Protein AF-A0A4Q1CB98-F1 (afdb_monomer)

Foldseek 3Di:
DDEAAFAADPPDDDDPPQFFKKKFFAKWKWWDLVVPDTWTFFADAAFWTWTQDPVGIDIDGPVSTDDMDIDIDTDIARWAKEKFDKDKDQAADCVLQLVNVLVVVVVLQVVLVVLVVVVVVVVVVVVVVVVPPPDDDDDPPPPPPVPVVVVVVVVVVVVVVVSCVVSVVCDPVVNVVSVVVSVVSVVLQQGQKMKIKMKIAIQAKDFRKKKKKWWWKAAPPGPDIDIDIDIHTPGIHHHDIDMDMDMDGRHGTPIGTDDMAMWMDHRSDTHHYPRTHPMDGDDPLVSLVVQLVVVLVVAVQDFFAKDFSDARNDRDHQPDDDPVQQFDKFKWKQALSQQIFGDPPDPGVSCVRVSRRTGINATDHGSGGHMDIDIYGRHYHHDDD

Organism: NCBI:txid2508720

Structure (mmCIF, N/CA/C/O backbone):
data_AF-A0A4Q1CB98-F1
#
_entry.id   AF-A0A4Q1CB98-F1
#
loop_
_atom_site.group_PDB
_atom_site.id
_atom_site.type_symbol
_atom_site.label_atom_id
_atom_site.label_alt_id
_atom_site.label_comp_id
_atom_site.label_asym_id
_atom_site.label_entity_id
_atom_site.label_seq_id
_atom_site.pdbx_PDB_ins_code
_atom_site.Cartn_x
_atom_site.Cartn_y
_atom_site.Cartn_z
_atom_site.occupancy
_atom_site.B_iso_or_equiv
_atom_site.auth_seq_id
_atom_site.auth_comp_id
_atom_site.auth_asym_id
_atom_site.auth_atom_id
_atom_site.pdbx_PDB_model_num
ATOM 1 N N . MET A 1 1 ? 7.121 -8.382 -31.029 1.00 37.66 1 MET A N 1
ATOM 2 C CA . MET A 1 1 ? 6.722 -7.186 -31.794 1.00 37.66 1 MET A CA 1
ATOM 3 C C . MET A 1 1 ? 6.484 -6.087 -30.774 1.00 37.66 1 MET A C 1
ATOM 5 O O . MET A 1 1 ? 5.614 -6.274 -29.934 1.00 37.66 1 MET A O 1
ATOM 9 N N . ALA A 1 2 ? 7.317 -5.045 -30.739 1.00 44.56 2 ALA A N 1
ATOM 10 C CA . ALA A 1 2 ? 7.124 -3.928 -29.811 1.00 44.56 2 ALA A CA 1
ATOM 11 C C . ALA A 1 2 ? 6.179 -2.911 -30.465 1.00 44.56 2 ALA A C 1
ATOM 13 O O . ALA A 1 2 ? 6.447 -2.441 -31.571 1.00 44.56 2 ALA A O 1
ATOM 14 N N . CYS A 1 3 ? 5.044 -2.643 -29.824 1.00 39.19 3 CYS A N 1
ATOM 15 C CA . CYS A 1 3 ? 4.028 -1.719 -30.309 1.00 39.19 3 CYS A CA 1
ATOM 16 C C . CYS A 1 3 ? 4.080 -0.459 -29.440 1.00 39.19 3 CYS A C 1
ATOM 18 O O . CYS A 1 3 ? 3.867 -0.549 -28.233 1.00 39.19 3 CYS A O 1
ATOM 20 N N . PHE A 1 4 ? 4.398 0.690 -30.038 1.00 46.22 4 PHE A N 1
ATOM 21 C CA . PHE A 1 4 ? 4.436 1.984 -29.348 1.00 46.22 4 PHE A CA 1
ATOM 22 C C . PHE A 1 4 ? 3.116 2.703 -29.550 1.00 46.22 4 PHE A C 1
ATOM 24 O O . PHE A 1 4 ? 2.532 2.576 -30.614 1.00 46.22 4 PHE A O 1
ATOM 31 N N . ALA A 1 5 ? 2.656 3.434 -28.547 1.00 45.03 5 ALA A N 1
ATOM 32 C CA . ALA A 1 5 ? 1.397 4.166 -28.543 1.00 45.03 5 ALA A CA 1
ATOM 33 C C . ALA A 1 5 ? 1.707 5.609 -28.145 1.00 45.03 5 ALA A C 1
ATOM 35 O O . ALA A 1 5 ? 2.388 5.751 -27.144 1.00 45.03 5 ALA A O 1
ATOM 36 N N . LEU A 1 6 ? 1.265 6.663 -28.836 1.00 47.78 6 LEU A N 1
ATOM 37 C CA . LEU A 1 6 ? 1.538 8.064 -28.444 1.00 47.78 6 LEU A CA 1
ATOM 38 C C . LEU A 1 6 ? 0.307 8.968 -28.459 1.00 47.78 6 LEU A C 1
ATOM 40 O O . LEU A 1 6 ? -0.395 8.987 -29.462 1.00 47.78 6 LEU A O 1
ATOM 44 N N . LEU A 1 7 ? 0.128 9.776 -27.408 1.00 44.91 7 LEU A N 1
ATOM 45 C CA . LEU A 1 7 ? -0.867 10.851 -27.356 1.00 44.91 7 LEU A CA 1
ATOM 46 C C . LEU A 1 7 ? -0.312 12.137 -27.993 1.00 44.91 7 LEU A C 1
ATOM 48 O O . LEU A 1 7 ? 0.767 12.593 -27.618 1.00 44.91 7 LEU A O 1
ATOM 52 N N . LEU A 1 8 ? -1.073 12.742 -28.913 1.00 41.75 8 LEU A N 1
ATOM 53 C CA . LEU A 1 8 ? -0.818 14.077 -29.471 1.00 41.75 8 LEU A CA 1
ATOM 54 C C . LEU A 1 8 ? -1.849 15.081 -28.939 1.00 41.75 8 LEU A C 1
ATOM 56 O O . LEU A 1 8 ? -3.040 14.785 -28.917 1.00 41.75 8 LEU A O 1
ATOM 60 N N . ALA A 1 9 ? -1.401 16.292 -28.602 1.00 41.91 9 ALA A N 1
ATOM 61 C CA . ALA A 1 9 ? -2.260 17.448 -28.346 1.00 41.91 9 ALA A CA 1
ATOM 62 C C . ALA A 1 9 ? -1.717 18.686 -29.086 1.00 41.91 9 ALA A C 1
ATOM 64 O O . ALA A 1 9 ? -0.507 18.829 -29.269 1.00 41.91 9 ALA A O 1
ATOM 65 N N . GLY A 1 10 ? -2.616 19.561 -29.553 1.00 42.50 10 GLY A N 1
ATOM 66 C CA . GLY A 1 10 ? -2.265 20.797 -30.263 1.00 42.50 10 GLY A CA 1
ATOM 67 C C . GLY A 1 10 ? -1.441 21.762 -29.403 1.00 42.50 10 GLY A C 1
ATOM 68 O O . GLY A 1 10 ? -1.508 21.688 -28.183 1.00 42.50 10 GLY A O 1
ATOM 69 N N . ARG A 1 11 ? -0.667 22.642 -30.067 1.00 41.31 11 ARG A N 1
ATOM 70 C CA . ARG A 1 11 ? 0.244 23.685 -29.532 1.00 41.31 11 ARG A CA 1
ATOM 71 C C . ARG A 1 11 ? 0.143 23.865 -28.005 1.00 41.31 11 ARG A C 1
ATOM 73 O O . ARG A 1 11 ? -0.615 24.703 -27.520 1.00 41.31 11 ARG A O 1
ATOM 80 N N . LEU A 1 12 ? 0.875 23.029 -27.267 1.00 45.94 12 LEU A N 1
ATOM 81 C CA . LEU A 1 12 ? 0.755 22.954 -25.813 1.00 45.94 12 LEU A CA 1
ATOM 82 C C . LEU A 1 12 ? 1.462 24.147 -25.146 1.00 45.94 12 LEU A C 1
ATOM 84 O O . LEU A 1 12 ? 2.469 24.632 -25.674 1.00 45.94 12 LEU A O 1
ATOM 88 N N . PRO A 1 13 ? 0.966 24.613 -23.985 1.00 56.56 13 PRO A N 1
ATOM 89 C CA . PRO A 1 13 ? 1.717 25.511 -23.110 1.00 56.56 13 PRO A CA 1
ATOM 90 C C . PRO A 1 13 ? 3.077 24.901 -22.734 1.00 56.56 13 PRO A C 1
ATOM 92 O O . PRO A 1 13 ? 3.288 23.697 -22.898 1.00 56.56 13 PRO A O 1
ATOM 95 N N . ALA A 1 14 ? 3.993 25.737 -22.228 1.00 62.34 14 ALA A N 1
ATOM 96 C CA . ALA A 1 14 ? 5.293 25.292 -21.726 1.00 62.34 14 ALA A CA 1
ATOM 97 C C . ALA A 1 14 ? 5.119 24.039 -20.854 1.00 62.34 14 ALA A C 1
ATOM 99 O O . ALA A 1 14 ? 4.330 24.041 -19.906 1.00 62.34 14 ALA A O 1
ATOM 100 N N . GLN A 1 15 ? 5.798 22.960 -21.242 1.00 55.53 15 GLN A N 1
ATOM 101 C CA . GLN A 1 15 ? 5.611 21.658 -20.621 1.00 55.53 15 GLN A CA 1
ATOM 102 C C . GLN A 1 15 ? 6.054 21.754 -19.152 1.00 55.53 15 GLN A C 1
ATOM 104 O O . GLN A 1 15 ? 7.131 22.301 -18.888 1.00 55.53 15 GLN A O 1
ATOM 109 N N . PRO A 1 16 ? 5.249 21.276 -18.186 1.00 65.81 16 PRO A N 1
ATOM 110 C CA . PRO A 1 16 ? 5.709 21.202 -16.809 1.00 65.81 16 PRO A CA 1
ATOM 111 C C . PRO A 1 16 ? 6.971 20.324 -16.744 1.00 65.81 16 PRO A C 1
ATOM 113 O O . PRO A 1 16 ? 7.114 19.404 -17.559 1.00 65.81 16 PRO A O 1
ATOM 116 N N . PRO A 1 17 ? 7.895 20.595 -15.805 1.00 70.25 17 PRO A N 1
ATOM 117 C CA . PRO A 1 17 ? 9.052 19.732 -15.606 1.00 70.25 17 PRO A CA 1
ATOM 118 C C . PRO A 1 17 ? 8.591 18.285 -15.358 1.00 70.25 17 PRO A C 1
ATOM 120 O O . PRO A 1 17 ? 7.514 18.084 -14.784 1.00 70.25 17 PRO A O 1
ATOM 123 N N . PRO A 1 18 ? 9.373 17.278 -15.793 1.00 71.81 18 PRO A N 1
ATOM 124 C CA . PRO A 1 18 ? 9.023 15.881 -15.570 1.00 71.81 18 PRO A CA 1
ATOM 125 C C . PRO A 1 18 ? 8.833 15.623 -14.069 1.00 71.81 18 PRO A C 1
ATOM 127 O O . PRO A 1 18 ? 9.535 16.241 -13.257 1.00 71.81 18 PRO A O 1
ATOM 130 N N . PRO A 1 19 ? 7.900 14.733 -13.684 1.00 76.44 19 PRO A N 1
ATOM 131 C CA . PRO A 1 19 ? 7.681 14.425 -12.281 1.00 76.44 19 PRO A CA 1
ATOM 132 C C . PRO A 1 19 ? 8.987 13.924 -11.643 1.00 76.44 19 PRO A C 1
ATOM 134 O O . PRO A 1 19 ? 9.773 13.225 -12.302 1.00 76.44 19 PRO A O 1
ATOM 137 N N . PRO A 1 20 ? 9.252 14.295 -10.379 1.00 83.81 20 PRO A N 1
ATOM 138 C CA . PRO A 1 20 ? 10.441 13.836 -9.685 1.00 83.81 20 PRO A CA 1
ATOM 139 C C . PRO A 1 20 ? 10.417 12.312 -9.581 1.00 83.81 20 PRO A C 1
ATOM 141 O O . PRO A 1 20 ? 9.385 11.699 -9.310 1.00 83.81 20 PRO A O 1
ATOM 144 N N . ARG A 1 21 ? 11.575 11.689 -9.794 1.00 90.44 21 ARG A N 1
ATOM 145 C CA . ARG A 1 21 ? 11.740 10.249 -9.605 1.00 90.44 21 ARG A CA 1
ATOM 146 C C . ARG A 1 21 ? 12.170 10.003 -8.173 1.00 90.44 21 ARG A C 1
ATOM 148 O O . ARG A 1 21 ? 13.056 10.691 -7.670 1.00 90.44 21 ARG A O 1
ATOM 155 N N . LEU A 1 22 ? 11.556 9.027 -7.523 1.00 94.50 22 LEU A N 1
ATOM 156 C CA . LEU A 1 22 ? 11.727 8.800 -6.098 1.00 94.50 22 LEU A CA 1
ATOM 157 C C . LEU A 1 22 ? 12.401 7.461 -5.842 1.00 94.50 22 LEU A C 1
ATOM 159 O O . LEU A 1 22 ? 11.954 6.419 -6.319 1.00 94.50 22 LEU A O 1
ATOM 163 N N . LEU A 1 23 ? 13.456 7.500 -5.033 1.00 96.06 23 LEU A N 1
ATOM 164 C CA . LEU A 1 23 ? 13.925 6.340 -4.289 1.00 96.06 23 LEU A CA 1
ATOM 165 C C . LEU A 1 23 ? 13.424 6.443 -2.859 1.00 96.06 23 LEU A C 1
ATOM 167 O O . LEU A 1 23 ? 13.506 7.502 -2.242 1.00 96.06 23 LEU A O 1
ATOM 171 N N . PHE A 1 24 ? 12.921 5.345 -2.319 1.00 96.75 24 PHE A N 1
ATOM 172 C CA . PHE A 1 24 ? 12.414 5.305 -0.953 1.00 96.75 24 PHE A CA 1
ATOM 173 C C . PHE A 1 24 ? 12.615 3.918 -0.353 1.00 96.75 24 PHE A C 1
ATOM 175 O O . 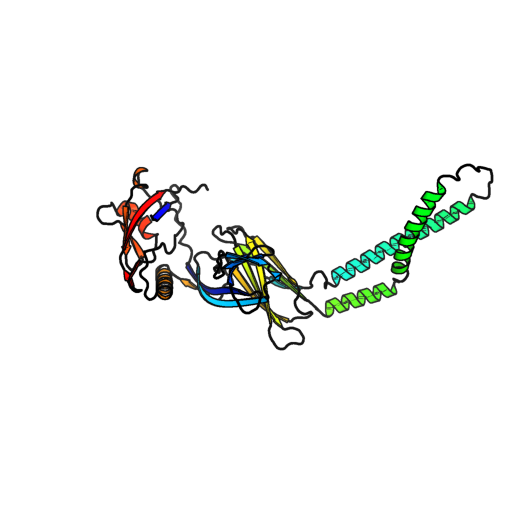PHE A 1 24 ? 12.753 2.925 -1.069 1.00 96.75 24 PHE A O 1
ATOM 182 N N . LEU A 1 25 ? 12.669 3.841 0.976 1.00 96.94 25 LEU A N 1
ATOM 183 C CA . LEU A 1 25 ? 12.778 2.567 1.677 1.00 96.94 25 LEU A CA 1
ATOM 184 C C . LEU A 1 25 ? 11.380 1.965 1.844 1.00 96.94 25 LEU A C 1
ATOM 186 O O . LEU A 1 25 ? 10.765 2.097 2.906 1.00 96.94 25 LEU A O 1
ATOM 190 N N . GLY A 1 26 ? 10.905 1.338 0.773 1.00 95.75 26 GLY A N 1
ATOM 191 C CA . GLY A 1 26 ? 9.641 0.621 0.726 1.00 95.75 26 GLY A CA 1
ATOM 192 C C . GLY A 1 26 ? 9.727 -0.764 1.358 1.00 95.75 26 GLY A C 1
ATOM 193 O O . GLY A 1 26 ? 10.692 -1.138 2.041 1.00 95.75 26 GLY A O 1
ATOM 194 N N . SER A 1 27 ? 8.673 -1.533 1.143 1.00 96.00 27 SER A N 1
ATOM 195 C CA . SER A 1 27 ? 8.527 -2.860 1.686 1.00 96.00 27 SER A CA 1
ATOM 196 C C . SER A 1 27 ? 7.662 -3.764 0.828 1.00 96.00 27 SER A C 1
ATOM 198 O O . SER A 1 27 ? 6.532 -3.432 0.485 1.00 96.00 27 SER A O 1
ATOM 200 N N . THR A 1 28 ? 8.177 -4.959 0.562 1.00 95.94 28 THR A N 1
ATOM 201 C CA . THR A 1 28 ? 7.416 -6.048 -0.041 1.00 95.94 28 THR A CA 1
ATOM 202 C C . THR A 1 28 ? 6.745 -6.863 1.058 1.00 95.94 28 THR A C 1
ATOM 204 O O . THR A 1 28 ? 7.339 -7.139 2.109 1.00 95.94 28 THR A O 1
ATOM 207 N N . LEU A 1 29 ? 5.478 -7.214 0.831 1.00 97.12 29 LEU A N 1
ATOM 208 C CA . LEU A 1 29 ? 4.648 -7.908 1.807 1.00 97.12 29 LEU A CA 1
ATOM 209 C C . LEU A 1 29 ? 4.342 -9.320 1.360 1.00 97.12 29 LEU A C 1
ATOM 211 O O . LEU A 1 29 ? 3.864 -9.557 0.250 1.00 97.12 29 LEU A O 1
ATOM 215 N N . GLU A 1 30 ? 4.529 -10.249 2.284 1.00 97.50 30 GLU A N 1
ATOM 216 C CA . GLU A 1 30 ? 4.128 -11.628 2.097 1.00 97.50 30 GLU A CA 1
AT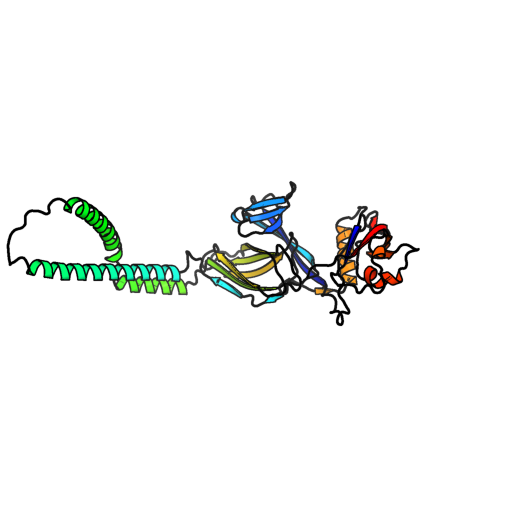OM 217 C C . GLU A 1 30 ? 3.240 -12.077 3.247 1.00 97.50 30 GLU A C 1
ATOM 219 O O . GLU A 1 30 ? 3.434 -11.719 4.410 1.00 97.50 30 GLU A O 1
ATOM 224 N N . LEU A 1 31 ? 2.242 -12.878 2.908 1.00 96.88 31 LEU A N 1
ATOM 225 C CA . LEU A 1 31 ? 1.184 -13.296 3.809 1.00 96.88 31 LEU A CA 1
ATOM 226 C C . LEU A 1 31 ? 1.243 -14.805 4.002 1.00 96.88 31 LEU A C 1
ATOM 228 O O . LEU A 1 31 ? 1.562 -15.543 3.070 1.00 96.88 31 LEU A O 1
ATOM 232 N N . SER A 1 32 ? 0.878 -15.267 5.194 1.00 96.94 32 SER A N 1
ATOM 233 C CA . SER A 1 32 ? 0.758 -16.689 5.505 1.00 96.94 32 SER A CA 1
ATOM 234 C C . SER A 1 32 ? -0.520 -16.995 6.284 1.00 96.94 32 SER A C 1
ATOM 236 O O . SER A 1 32 ? -0.909 -16.253 7.192 1.00 96.94 32 SER A O 1
ATOM 238 N N . ARG A 1 33 ? -1.169 -18.114 5.939 1.00 96.19 33 ARG A N 1
ATOM 239 C CA . ARG A 1 33 ? -2.347 -18.649 6.651 1.00 96.19 33 ARG A CA 1
ATOM 240 C C . ARG A 1 33 ? -1.978 -19.640 7.755 1.00 96.19 33 ARG A C 1
ATOM 242 O O . ARG A 1 33 ? -2.750 -19.819 8.691 1.00 96.19 33 ARG A O 1
ATOM 249 N N . ASP A 1 34 ? -0.825 -20.292 7.636 1.00 94.44 34 ASP A N 1
ATOM 250 C CA . ASP A 1 34 ? -0.364 -21.369 8.520 1.00 94.44 34 ASP A CA 1
ATOM 251 C C . ASP A 1 34 ? 0.955 -21.047 9.244 1.00 94.44 34 ASP A C 1
ATOM 253 O O . ASP A 1 34 ? 1.340 -21.782 10.148 1.00 94.44 34 ASP A O 1
ATOM 257 N N . GLY A 1 35 ? 1.622 -19.949 8.878 1.00 94.06 35 GLY A N 1
ATOM 258 C CA . GLY A 1 35 ? 2.930 -19.538 9.396 1.00 94.06 35 GLY A CA 1
ATOM 259 C C . GLY A 1 35 ? 4.121 -20.175 8.672 1.00 94.06 35 GLY A C 1
ATOM 260 O O . GLY A 1 35 ? 5.255 -19.775 8.918 1.00 94.06 35 GLY A O 1
ATOM 261 N N . ASN A 1 36 ? 3.884 -21.124 7.760 1.00 95.00 36 ASN A N 1
ATOM 262 C CA . ASN A 1 36 ? 4.935 -21.919 7.121 1.00 95.00 36 ASN A CA 1
ATOM 263 C C . ASN A 1 36 ? 5.146 -21.542 5.653 1.00 95.00 36 ASN A C 1
ATOM 265 O O . ASN A 1 36 ? 6.279 -21.543 5.175 1.00 95.00 36 ASN A O 1
ATOM 269 N N . ARG A 1 37 ? 4.067 -21.226 4.925 1.00 96.00 37 ARG A N 1
ATOM 270 C CA . ARG A 1 37 ? 4.142 -20.810 3.516 1.00 96.00 37 ARG A CA 1
ATOM 271 C C . ARG A 1 37 ? 3.762 -19.350 3.367 1.00 96.00 37 ARG A C 1
ATOM 273 O O . ARG A 1 37 ? 2.709 -18.933 3.849 1.00 96.00 37 ARG A O 1
ATOM 280 N N . PHE A 1 38 ? 4.610 -18.601 2.676 1.00 97.50 38 PHE A N 1
ATOM 281 C CA . PHE A 1 38 ? 4.430 -17.179 2.418 1.00 97.50 38 PHE A CA 1
ATOM 282 C C . PHE A 1 38 ? 4.092 -16.960 0.944 1.00 97.50 38 PHE A C 1
ATOM 284 O O . PHE A 1 38 ? 4.688 -17.587 0.073 1.00 97.50 38 PHE A O 1
ATOM 291 N N . ALA A 1 39 ? 3.122 -16.091 0.677 1.00 97.62 39 ALA A N 1
ATOM 292 C CA . ALA A 1 39 ? 2.732 -15.686 -0.668 1.00 97.62 39 ALA A CA 1
ATOM 293 C C . ALA A 1 39 ? 2.767 -14.162 -0.776 1.00 97.62 39 ALA A C 1
ATOM 295 O O . ALA A 1 39 ? 2.310 -13.473 0.139 1.00 97.62 39 ALA A O 1
ATOM 296 N N . ALA A 1 40 ? 3.285 -13.635 -1.885 1.00 97.38 40 ALA A N 1
ATOM 297 C CA . ALA A 1 40 ? 3.406 -12.193 -2.084 1.00 97.38 40 ALA A CA 1
ATOM 298 C C . ALA A 1 40 ? 2.022 -11.553 -2.242 1.00 97.38 40 ALA A C 1
ATOM 300 O O . ALA A 1 40 ? 1.205 -12.035 -3.027 1.00 97.38 40 ALA A O 1
ATOM 301 N N . LEU A 1 41 ? 1.749 -10.472 -1.515 1.00 97.06 41 LEU A N 1
ATOM 302 C CA . LEU A 1 41 ? 0.519 -9.696 -1.666 1.00 97.06 41 LEU A CA 1
ATOM 303 C C . LEU A 1 41 ? 0.556 -8.936 -2.998 1.00 97.06 41 LEU A C 1
ATOM 305 O O . LEU A 1 41 ? 1.506 -8.212 -3.257 1.00 97.06 41 LEU A O 1
ATOM 309 N N . VAL A 1 42 ? -0.471 -9.102 -3.835 1.00 96.62 42 VAL A N 1
ATOM 310 C CA . VAL A 1 42 ? -0.582 -8.459 -5.162 1.00 96.62 42 VAL A CA 1
ATOM 311 C C . VAL A 1 42 ? -1.757 -7.484 -5.233 1.00 96.62 42 VAL A C 1
ATOM 313 O O . VAL A 1 42 ? -1.755 -6.553 -6.031 1.00 96.62 42 VAL A O 1
ATOM 316 N N . GLY A 1 43 ? -2.780 -7.686 -4.409 1.00 95.38 43 GLY A N 1
ATOM 317 C CA . GLY A 1 43 ? -3.959 -6.832 -4.390 1.00 95.38 43 GLY A CA 1
ATOM 318 C C . GLY A 1 43 ? -4.804 -7.070 -3.152 1.00 95.38 43 GLY A C 1
ATOM 319 O O . GLY A 1 43 ? -4.685 -8.107 -2.496 1.00 95.38 43 GLY A O 1
ATOM 320 N N . ALA A 1 44 ? -5.693 -6.134 -2.850 1.00 96.06 44 ALA A N 1
ATOM 321 C CA . ALA A 1 44 ? -6.652 -6.285 -1.770 1.00 96.06 44 ALA A CA 1
ATOM 322 C C . ALA A 1 44 ? -8.012 -5.701 -2.142 1.00 96.06 44 ALA A C 1
ATOM 324 O O . ALA A 1 44 ? -8.096 -4.644 -2.765 1.00 96.06 44 ALA A O 1
ATOM 325 N N . ASP A 1 45 ? -9.049 -6.391 -1.685 1.00 93.88 45 ASP A N 1
ATOM 326 C CA . ASP A 1 45 ? -10.450 -5.984 -1.723 1.00 93.88 45 ASP A CA 1
ATOM 327 C C . ASP A 1 45 ? -10.957 -5.821 -0.278 1.00 93.88 45 ASP A C 1
ATOM 329 O O . ASP A 1 45 ? -10.181 -5.899 0.676 1.00 93.88 45 ASP A O 1
ATOM 333 N N . GLU A 1 46 ? -12.254 -5.578 -0.075 1.00 89.25 46 GLU A N 1
ATOM 334 C CA . GLU A 1 46 ? -12.793 -5.285 1.265 1.00 89.25 46 GLU A CA 1
ATOM 335 C C . GLU A 1 46 ? -12.555 -6.406 2.291 1.00 89.25 46 GLU A C 1
ATOM 337 O O . GLU A 1 46 ? -12.209 -6.127 3.436 1.00 89.25 46 GLU A O 1
ATOM 342 N N . ASN A 1 47 ? -12.711 -7.672 1.886 1.00 93.00 47 ASN A N 1
ATOM 343 C CA . ASN A 1 47 ? -12.636 -8.834 2.788 1.00 93.00 47 ASN A CA 1
ATOM 344 C C . ASN A 1 47 ? -11.649 -9.914 2.321 1.00 93.00 47 ASN A C 1
ATOM 346 O O . ASN A 1 47 ? -11.566 -10.995 2.914 1.00 93.00 47 ASN A O 1
ATOM 350 N N . GLN A 1 48 ? -10.933 -9.662 1.228 1.00 96.69 48 GLN A N 1
ATOM 351 C CA . GLN A 1 48 ? -10.077 -10.643 0.573 1.00 96.69 48 GLN A CA 1
ATOM 352 C C . GLN A 1 48 ? -8.782 -9.991 0.102 1.00 96.69 48 GLN A C 1
ATOM 354 O O . GLN A 1 48 ? -8.727 -8.795 -0.168 1.00 96.69 48 GLN A O 1
ATOM 359 N N . VAL A 1 49 ? -7.740 -10.801 -0.005 1.00 97.25 49 VAL A N 1
ATOM 360 C CA . VAL A 1 49 ? -6.457 -10.419 -0.587 1.00 97.25 49 VAL A CA 1
ATOM 361 C C . VAL A 1 49 ? -6.153 -11.322 -1.769 1.00 97.25 49 VAL A C 1
ATOM 363 O O . VAL A 1 49 ? -6.405 -12.528 -1.729 1.00 97.25 49 VAL A O 1
ATOM 366 N N . ARG A 1 50 ? -5.587 -10.735 -2.817 1.00 97.69 50 ARG A N 1
ATOM 367 C CA . ARG A 1 50 ? -5.027 -11.441 -3.965 1.00 97.69 50 ARG A CA 1
ATOM 368 C C . ARG A 1 50 ? -3.540 -11.631 -3.707 1.00 97.69 50 ARG A C 1
ATOM 370 O O . ARG A 1 50 ? -2.820 -10.659 -3.482 1.00 97.69 50 ARG A O 1
ATOM 377 N N . VAL A 1 51 ? -3.078 -12.873 -3.732 1.00 97.88 51 VAL A N 1
ATOM 378 C CA . VAL A 1 51 ? -1.681 -13.233 -3.478 1.00 97.88 51 VAL A CA 1
ATOM 379 C C . VAL A 1 51 ? -1.096 -14.026 -4.640 1.00 97.88 51 VAL A C 1
ATOM 381 O O . VAL A 1 51 ? -1.810 -14.739 -5.345 1.00 97.88 51 VAL A O 1
ATOM 384 N N . ARG A 1 52 ? 0.218 -13.921 -4.837 1.00 97.81 52 ARG A N 1
ATOM 385 C CA . ARG A 1 52 ? 0.984 -14.740 -5.777 1.00 97.81 52 ARG A CA 1
ATOM 386 C C . ARG A 1 52 ? 1.661 -15.871 -5.015 1.00 97.81 52 ARG A C 1
ATOM 388 O O . ARG A 1 52 ? 2.494 -15.629 -4.145 1.00 97.81 52 ARG A O 1
ATOM 395 N N . THR A 1 53 ? 1.269 -17.087 -5.357 1.00 96.69 53 THR A N 1
ATOM 396 C CA . THR A 1 53 ? 1.828 -18.352 -4.870 1.00 96.69 53 THR A CA 1
ATOM 397 C C . THR A 1 53 ? 2.665 -19.006 -5.969 1.00 96.69 53 THR A C 1
ATOM 399 O O . THR A 1 53 ? 2.614 -18.571 -7.123 1.00 96.69 53 THR A O 1
ATOM 402 N N . ASP A 1 54 ? 3.379 -20.078 -5.632 1.00 95.00 54 ASP A N 1
ATOM 403 C CA . ASP A 1 54 ? 4.103 -20.893 -6.617 1.00 95.00 54 ASP A CA 1
ATOM 404 C C . ASP A 1 54 ? 3.161 -21.496 -7.678 1.00 95.00 54 ASP A C 1
ATOM 406 O O . ASP A 1 54 ? 3.537 -21.625 -8.841 1.00 95.00 54 ASP A O 1
ATOM 410 N N . ASP A 1 55 ? 1.905 -21.772 -7.303 1.00 96.38 55 ASP A N 1
ATOM 411 C CA . ASP A 1 55 ? 0.857 -22.316 -8.179 1.00 96.38 55 ASP A CA 1
ATOM 412 C C . ASP A 1 55 ? 0.126 -21.230 -9.002 1.00 96.38 55 ASP A C 1
ATOM 414 O O . ASP A 1 55 ? -0.810 -21.522 -9.749 1.00 96.38 55 ASP A O 1
ATOM 418 N N . GLY A 1 56 ? 0.531 -19.960 -8.871 1.00 95.81 56 GLY A N 1
ATOM 419 C CA . GLY A 1 56 ? -0.078 -18.814 -9.547 1.00 95.81 56 GLY A CA 1
ATOM 420 C C . GLY A 1 56 ? -0.830 -17.868 -8.608 1.00 95.81 56 GLY A C 1
ATOM 421 O O . GLY A 1 56 ? -0.520 -17.750 -7.420 1.00 95.81 56 GLY A O 1
ATOM 422 N N . LEU A 1 57 ? -1.796 -17.123 -9.154 1.00 97.44 57 LEU A N 1
ATOM 423 C CA . LEU A 1 57 ? -2.595 -16.164 -8.385 1.00 97.44 57 LEU A CA 1
ATOM 424 C C . LEU A 1 57 ? -3.698 -16.882 -7.600 1.00 97.44 57 LEU A C 1
ATOM 426 O O . LEU A 1 57 ? -4.449 -17.676 -8.159 1.00 97.44 57 LEU A O 1
ATOM 430 N N . ALA A 1 58 ? -3.820 -16.556 -6.318 1.00 97.50 58 ALA A N 1
ATOM 431 C CA . ALA A 1 58 ? -4.851 -17.076 -5.432 1.00 97.50 58 ALA A CA 1
ATOM 432 C C . ALA A 1 58 ? -5.527 -15.939 -4.661 1.00 97.50 58 ALA A C 1
ATOM 434 O O . ALA A 1 58 ? -4.937 -14.881 -4.440 1.00 97.50 58 ALA A O 1
ATOM 435 N N . THR A 1 59 ? -6.751 -16.182 -4.200 1.00 97.81 59 THR A N 1
ATOM 436 C CA . THR A 1 59 ? -7.497 -15.238 -3.364 1.00 97.81 59 THR A CA 1
ATOM 437 C C . THR A 1 59 ? -7.719 -15.840 -1.987 1.00 97.81 59 THR A C 1
ATOM 439 O O . THR A 1 59 ? -8.246 -16.947 -1.863 1.00 97.81 59 THR A O 1
ATOM 442 N N . TRP A 1 60 ? -7.306 -15.130 -0.940 1.00 97.38 60 TRP A N 1
ATOM 443 C CA . TRP A 1 60 ? -7.468 -15.550 0.451 1.00 97.38 60 TRP A CA 1
ATOM 444 C C . TRP A 1 60 ? -8.383 -14.586 1.195 1.00 97.38 60 TRP A C 1
ATOM 446 O O . TRP A 1 60 ? -8.394 -13.389 0.921 1.00 97.38 60 TRP A O 1
ATOM 456 N N . LYS A 1 61 ? -9.136 -15.092 2.173 1.00 96.56 61 LYS A N 1
ATOM 457 C CA . LYS A 1 61 ? -9.904 -14.220 3.066 1.00 96.56 61 LYS A CA 1
ATOM 458 C C . LYS A 1 61 ? -8.963 -13.507 4.032 1.00 96.56 61 LYS A C 1
ATOM 460 O O . LYS A 1 61 ? -8.031 -14.130 4.546 1.00 96.56 61 LYS A O 1
ATOM 465 N N . LEU A 1 62 ? -9.219 -12.228 4.299 1.00 92.75 62 LEU A N 1
ATOM 466 C CA . LEU A 1 62 ? -8.360 -11.412 5.160 1.00 92.75 62 LEU A CA 1
ATOM 467 C C . LEU A 1 62 ? -8.288 -11.964 6.599 1.00 92.75 62 LEU A C 1
ATOM 469 O O . LEU A 1 62 ? -7.230 -11.935 7.217 1.00 92.75 62 LEU A O 1
ATOM 473 N N . ASP A 1 63 ? -9.387 -12.533 7.103 1.00 92.25 63 ASP A N 1
ATOM 474 C CA . ASP A 1 63 ? -9.482 -13.178 8.423 1.00 92.25 63 ASP A CA 1
ATOM 475 C C . ASP A 1 63 ? -8.688 -14.493 8.542 1.00 92.25 63 ASP A C 1
ATOM 477 O O . ASP A 1 63 ? -8.391 -14.941 9.648 1.00 92.25 63 ASP A O 1
ATOM 481 N N . SER A 1 64 ? -8.314 -15.102 7.413 1.00 94.56 64 SER A N 1
ATOM 482 C CA . SER A 1 64 ? -7.523 -16.335 7.375 1.00 94.56 64 SER A CA 1
ATOM 483 C C . SER A 1 64 ? -6.013 -16.098 7.461 1.00 94.56 64 SER A C 1
ATOM 485 O O . SER A 1 64 ? -5.256 -17.056 7.632 1.00 94.56 64 SER A O 1
ATOM 487 N N . ILE A 1 65 ? -5.560 -14.847 7.335 1.00 94.56 65 ILE A N 1
ATOM 488 C CA . ILE A 1 65 ? -4.143 -14.484 7.412 1.00 94.56 65 ILE A CA 1
ATOM 489 C C . ILE A 1 65 ? -3.722 -14.471 8.880 1.00 94.56 65 ILE A C 1
ATOM 491 O O . ILE A 1 65 ? -4.296 -13.751 9.694 1.00 94.56 65 ILE A O 1
ATOM 495 N N . ARG A 1 66 ? -2.689 -15.246 9.212 1.00 92.69 66 ARG A N 1
ATOM 496 C CA . ARG A 1 66 ? -2.142 -15.332 10.573 1.00 92.69 66 ARG A CA 1
ATOM 497 C C . ARG A 1 66 ? -0.851 -14.555 10.741 1.00 92.69 66 ARG A C 1
ATOM 499 O O . ARG A 1 66 ? -0.601 -14.007 11.809 1.00 92.69 66 ARG A O 1
ATOM 506 N N . THR A 1 67 ? -0.030 -14.519 9.697 1.00 93.75 67 THR A N 1
ATOM 507 C CA . THR A 1 67 ? 1.304 -13.922 9.755 1.00 93.75 67 THR A CA 1
ATOM 508 C C . THR A 1 67 ? 1.537 -13.062 8.526 1.00 93.75 67 THR A C 1
ATOM 510 O O . THR A 1 67 ? 1.180 -13.443 7.410 1.00 93.75 67 THR A O 1
ATOM 513 N N . VAL A 1 68 ? 2.158 -11.906 8.744 1.00 95.25 68 VAL A N 1
ATOM 514 C CA . VAL A 1 68 ? 2.606 -10.992 7.695 1.00 95.25 68 VAL A CA 1
ATOM 515 C C . VAL A 1 68 ? 4.110 -10.829 7.840 1.00 95.25 68 VAL A C 1
ATOM 517 O O . VAL A 1 68 ? 4.596 -10.510 8.923 1.00 95.25 68 VAL A O 1
ATOM 520 N N . ARG A 1 69 ? 4.845 -11.057 6.755 1.00 95.75 69 ARG A N 1
ATOM 521 C CA . ARG A 1 69 ? 6.279 -10.795 6.667 1.00 95.75 69 ARG A CA 1
ATOM 522 C C . ARG A 1 69 ? 6.485 -9.524 5.857 1.00 95.75 69 ARG A C 1
ATOM 524 O O . ARG A 1 69 ? 6.015 -9.425 4.727 1.00 95.75 69 ARG A O 1
ATOM 531 N N . GLN A 1 70 ? 7.181 -8.562 6.455 1.00 95.81 70 GLN A N 1
ATOM 532 C CA . GLN A 1 70 ? 7.589 -7.326 5.798 1.00 95.81 70 GLN A CA 1
ATOM 533 C C . GLN A 1 70 ? 9.076 -7.427 5.455 1.00 95.81 70 GLN A C 1
ATOM 535 O O . GLN A 1 70 ? 9.906 -7.595 6.348 1.00 95.81 70 GLN A O 1
ATOM 540 N N . GLN A 1 71 ? 9.417 -7.311 4.176 1.00 95.81 71 GLN A N 1
ATOM 541 C CA . GLN A 1 71 ? 10.802 -7.199 3.724 1.00 95.81 71 GLN A CA 1
ATOM 542 C C . GLN A 1 71 ? 11.048 -5.766 3.280 1.00 95.81 71 GLN A C 1
ATOM 544 O O . GLN A 1 71 ? 10.411 -5.297 2.344 1.00 95.81 71 GLN A O 1
ATOM 549 N N . ARG A 1 72 ? 11.934 -5.053 3.979 1.00 95.88 72 ARG A N 1
ATOM 550 C CA . ARG A 1 72 ? 12.281 -3.674 3.625 1.00 95.88 72 ARG A CA 1
ATOM 551 C C . ARG A 1 72 ? 13.344 -3.671 2.544 1.00 95.88 72 ARG A C 1
ATOM 553 O O . ARG A 1 72 ? 14.381 -4.311 2.703 1.00 95.88 72 ARG A O 1
ATOM 560 N N . GLU A 1 73 ? 13.121 -2.891 1.503 1.00 94.75 73 GLU A N 1
ATOM 561 C CA . GLU A 1 73 ? 14.066 -2.753 0.405 1.00 94.75 73 GLU A CA 1
ATOM 562 C C . GLU A 1 73 ? 13.996 -1.349 -0.190 1.00 94.75 73 GLU A C 1
ATOM 564 O O . GLU A 1 73 ? 13.000 -0.637 -0.060 1.00 94.75 73 GLU A O 1
ATOM 569 N N . LEU A 1 74 ? 15.091 -0.921 -0.809 1.00 95.44 74 LEU A N 1
ATOM 570 C CA . LEU A 1 74 ? 15.100 0.328 -1.553 1.00 95.44 74 LEU A CA 1
ATOM 571 C C . LEU A 1 74 ? 14.278 0.110 -2.822 1.00 95.44 74 LEU A C 1
ATOM 573 O O . LEU A 1 74 ? 14.653 -0.744 -3.622 1.00 95.44 74 LEU A O 1
ATOM 577 N N . GLN A 1 75 ? 13.210 0.878 -3.004 1.00 94.62 75 GLN A N 1
ATOM 578 C CA . GLN A 1 75 ? 12.314 0.804 -4.155 1.00 94.62 75 GLN A CA 1
ATOM 579 C C . GLN A 1 75 ? 12.356 2.106 -4.956 1.00 94.62 75 GLN A C 1
ATOM 581 O O . GLN A 1 75 ? 12.803 3.148 -4.469 1.00 94.62 75 GLN A O 1
ATOM 586 N N . PHE A 1 76 ? 11.909 2.017 -6.206 1.00 93.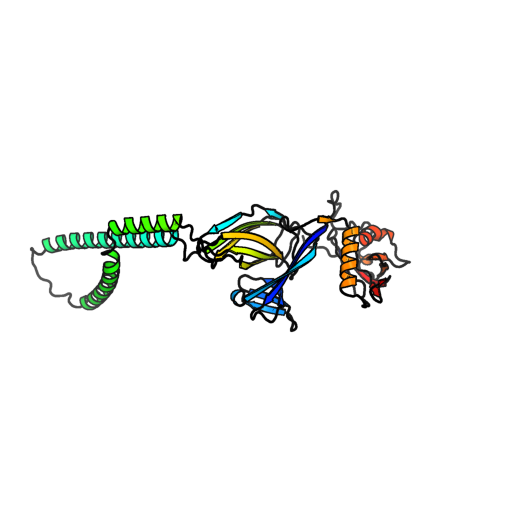38 76 PHE A N 1
ATOM 587 C CA . PHE A 1 76 ? 11.834 3.127 -7.145 1.00 93.38 76 PHE A CA 1
ATOM 588 C C . PHE A 1 76 ? 10.383 3.384 -7.530 1.00 93.38 76 PHE A C 1
ATOM 590 O O . PHE A 1 76 ? 9.665 2.448 -7.869 1.00 93.38 76 PHE A O 1
ATOM 597 N N . GLY A 1 77 ? 9.979 4.650 -7.538 1.00 91.12 77 GLY A N 1
ATOM 598 C CA . GLY A 1 77 ? 8.670 5.066 -8.023 1.00 91.12 77 GLY A CA 1
ATOM 599 C C . GLY A 1 77 ? 8.730 6.400 -8.759 1.00 91.12 77 GLY A C 1
ATOM 600 O O . GLY A 1 77 ? 9.654 7.192 -8.575 1.00 91.12 77 GLY A O 1
ATOM 601 N N . VAL A 1 78 ? 7.745 6.634 -9.624 1.00 86.38 78 VAL A N 1
ATOM 602 C CA . VAL A 1 78 ? 7.647 7.848 -10.461 1.00 86.38 78 VAL A CA 1
ATOM 603 C C . VAL A 1 78 ? 6.498 8.756 -10.008 1.00 86.38 78 VAL A C 1
ATOM 605 O O . VAL A 1 78 ? 6.500 9.949 -10.293 1.00 86.38 78 VAL A O 1
ATOM 608 N N . GLU A 1 79 ? 5.528 8.210 -9.273 1.00 85.31 79 GLU A N 1
ATOM 609 C CA . GLU A 1 79 ? 4.302 8.907 -8.891 1.00 85.31 79 GLU A CA 1
ATOM 610 C C . GLU A 1 79 ? 4.149 8.914 -7.375 1.00 85.31 79 GLU A C 1
ATOM 612 O O . GLU A 1 79 ? 3.865 7.886 -6.763 1.00 85.31 79 GLU A O 1
ATOM 617 N N . GLU A 1 80 ? 4.352 10.083 -6.769 1.00 94.19 80 GLU A N 1
ATOM 618 C CA . GLU A 1 80 ? 4.160 10.260 -5.334 1.00 94.19 80 GLU A 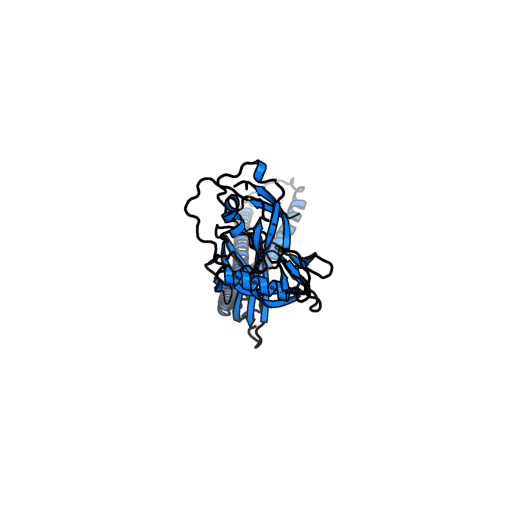CA 1
ATOM 619 C C . GLU A 1 80 ? 2.682 10.437 -4.987 1.00 94.19 80 GLU A C 1
ATOM 621 O O . GLU A 1 80 ? 2.023 11.371 -5.451 1.00 94.19 80 GLU A O 1
ATOM 626 N N . LEU A 1 81 ? 2.183 9.596 -4.085 1.00 96.75 81 LEU A N 1
ATOM 627 C CA . LEU A 1 81 ? 0.901 9.818 -3.436 1.00 96.75 81 LEU A CA 1
ATOM 628 C C . LEU A 1 81 ? 1.019 10.923 -2.386 1.00 96.75 81 LEU A C 1
ATOM 630 O O . LEU A 1 81 ? 1.823 10.853 -1.451 1.00 96.75 81 LEU A O 1
ATOM 634 N N . LYS A 1 82 ? 0.159 11.933 -2.492 1.00 97.56 82 LYS A N 1
ATOM 635 C CA . LYS A 1 82 ? 0.067 12.991 -1.485 1.00 97.56 82 LYS A CA 1
ATOM 636 C C . LYS A 1 82 ? -0.874 12.552 -0.383 1.00 97.56 82 LYS A C 1
ATOM 638 O O . LYS A 1 82 ? -2.065 12.360 -0.633 1.00 97.56 82 LYS A O 1
ATOM 643 N N . VAL A 1 83 ? -0.333 12.423 0.823 1.00 98.19 83 VAL A N 1
ATOM 644 C CA . VAL A 1 83 ? -1.083 12.092 2.032 1.00 98.19 83 VAL A CA 1
ATOM 645 C C . VAL A 1 83 ? -1.056 13.279 2.982 1.00 98.19 83 VAL A C 1
ATOM 647 O O . VAL A 1 83 ? 0.011 13.799 3.313 1.00 98.19 83 VAL A O 1
ATOM 650 N N . GLU A 1 84 ? -2.237 13.696 3.422 1.00 98.25 84 GLU A N 1
ATOM 651 C CA . GLU A 1 84 ? -2.444 14.873 4.261 1.00 98.25 84 GLU A CA 1
ATOM 652 C C . GLU A 1 84 ? -3.392 14.564 5.422 1.00 98.25 84 GLU A C 1
ATOM 654 O O . GLU A 1 84 ? -4.214 13.645 5.356 1.00 98.25 84 GLU A O 1
ATOM 659 N N . ASN A 1 85 ? -3.322 15.384 6.475 1.00 97.44 85 ASN A N 1
ATOM 660 C CA . ASN A 1 85 ? -4.229 15.332 7.627 1.00 97.44 85 ASN A CA 1
ATOM 661 C C . ASN A 1 85 ? -4.294 13.950 8.298 1.00 97.44 85 ASN A C 1
ATOM 663 O O . ASN A 1 85 ? -5.366 13.494 8.692 1.00 97.44 85 ASN A O 1
ATOM 667 N N . THR A 1 86 ? -3.146 13.279 8.403 1.00 97.94 86 THR A N 1
ATOM 668 C CA . THR A 1 86 ? -3.033 11.963 9.032 1.00 97.94 86 THR A CA 1
ATOM 669 C C . THR A 1 86 ? -3.199 12.075 10.543 1.00 97.94 86 THR A C 1
ATOM 671 O O . THR A 1 86 ? -2.373 12.679 11.224 1.00 97.94 86 THR A O 1
ATOM 674 N N . VAL A 1 87 ? -4.250 11.458 11.075 1.00 98.00 87 VAL A N 1
ATOM 675 C CA . VAL A 1 87 ? -4.566 11.436 12.503 1.00 98.00 87 VAL A CA 1
ATOM 676 C C . VAL A 1 87 ? -4.856 9.999 12.925 1.00 98.00 87 VAL A C 1
ATOM 678 O O . VAL A 1 87 ? -5.794 9.376 12.428 1.00 98.00 87 VAL A O 1
ATOM 681 N N . ALA A 1 88 ? -4.061 9.478 13.859 1.00 97.19 88 ALA A N 1
ATOM 682 C CA . ALA A 1 88 ? -4.253 8.167 14.471 1.00 97.19 88 ALA A CA 1
ATOM 683 C C . ALA A 1 88 ? -4.701 8.341 15.927 1.00 97.19 88 ALA A C 1
ATOM 685 O O . ALA A 1 88 ? -3.994 8.947 16.729 1.00 97.19 88 ALA A O 1
ATOM 686 N N . LEU A 1 89 ? -5.879 7.820 16.267 1.00 97.38 89 LEU A N 1
ATOM 687 C CA . LEU A 1 89 ? -6.475 7.925 17.598 1.00 97.38 89 LEU A CA 1
ATOM 688 C C . LEU A 1 89 ? -6.791 6.540 18.149 1.00 97.38 89 LEU A C 1
ATOM 690 O O . LEU A 1 89 ? -7.343 5.692 17.445 1.00 97.38 89 LEU A O 1
ATOM 694 N N . ARG A 1 90 ? -6.519 6.343 19.440 1.00 97.25 90 ARG A N 1
ATOM 695 C CA . ARG A 1 90 ? -7.100 5.233 20.201 1.00 97.25 90 ARG A CA 1
ATOM 696 C C . ARG A 1 90 ? -8.609 5.469 20.312 1.00 97.25 90 ARG A C 1
ATOM 698 O O . ARG A 1 90 ? -9.050 6.604 20.489 1.00 97.25 90 ARG A O 1
ATOM 705 N N . CYS A 1 91 ? -9.408 4.425 20.152 1.00 97.06 91 CYS A N 1
ATOM 706 C CA . CYS A 1 91 ? -10.859 4.501 20.276 1.00 97.06 91 CYS A CA 1
ATOM 707 C C . CYS A 1 91 ? -11.425 3.178 20.796 1.00 97.06 91 CYS A C 1
ATOM 709 O O . CYS A 1 91 ? -10.709 2.188 20.928 1.00 97.06 91 CYS A O 1
ATOM 711 N N . TYR A 1 92 ? -12.716 3.162 21.110 1.00 96.56 92 TYR A N 1
ATOM 712 C CA . TYR A 1 92 ? -13.415 1.927 21.448 1.00 96.56 92 TYR A CA 1
ATOM 713 C C . TYR A 1 92 ? -13.863 1.202 20.179 1.00 96.56 92 TYR A C 1
ATOM 715 O O . TYR A 1 92 ? -14.132 1.828 19.149 1.00 96.56 92 TYR A O 1
ATOM 723 N N . SER A 1 93 ? -13.978 -0.117 20.217 1.00 95.62 93 SER A N 1
ATOM 724 C CA . SER A 1 93 ? -14.742 -0.891 19.247 1.00 95.62 93 SER A CA 1
ATOM 725 C C . SER A 1 93 ? -16.242 -0.688 19.496 1.00 95.62 93 SER A C 1
ATOM 727 O O . SER A 1 93 ? -16.636 -0.367 20.617 1.00 95.62 93 SER A O 1
ATOM 729 N N . PRO A 1 94 ? -17.119 -0.888 18.493 1.00 91.62 94 PRO A N 1
ATOM 730 C CA . PRO A 1 94 ? -18.561 -0.712 18.690 1.00 91.62 94 PRO A CA 1
ATOM 731 C C . PRO A 1 94 ? -19.147 -1.523 19.860 1.00 91.62 94 PRO A C 1
ATOM 733 O O . PRO A 1 94 ? -20.091 -1.076 20.490 1.00 91.62 94 PRO A O 1
ATOM 736 N N . LYS A 1 95 ? -18.573 -2.693 20.183 1.00 91.00 95 LYS A N 1
ATOM 737 C CA . LYS A 1 95 ? -19.040 -3.559 21.285 1.00 91.00 95 LYS A CA 1
ATOM 738 C C . LYS A 1 95 ? -18.503 -3.153 22.665 1.00 91.00 95 LYS A C 1
ATOM 740 O O . LYS A 1 95 ? -19.067 -3.546 23.691 1.00 91.00 95 LYS A O 1
ATOM 745 N N . ALA A 1 96 ? -17.384 -2.435 22.694 1.00 91.69 96 ALA A N 1
ATOM 746 C CA . ALA A 1 96 ? -16.709 -2.014 23.918 1.00 91.69 96 ALA A CA 1
ATOM 747 C C . ALA A 1 96 ? -16.965 -0.542 24.268 1.00 91.69 96 ALA A C 1
ATOM 749 O O . ALA A 1 96 ? -16.582 -0.123 25.353 1.00 91.69 96 ALA A O 1
ATOM 750 N N . ASP A 1 97 ? -17.601 0.231 23.381 1.00 93.50 97 ASP A N 1
ATOM 751 C CA . ASP A 1 97 ? -17.840 1.662 23.568 1.00 93.50 97 ASP A CA 1
ATOM 752 C C . ASP A 1 97 ? -18.821 1.925 24.727 1.00 93.50 97 ASP A C 1
ATOM 754 O O . ASP A 1 97 ? -20.014 1.612 24.597 1.00 93.50 97 ASP A O 1
ATOM 758 N N . PRO A 1 98 ? -18.365 2.538 25.841 1.00 92.50 98 PRO A N 1
ATOM 759 C CA . PRO A 1 98 ? -19.228 2.852 26.978 1.00 92.50 98 PRO A CA 1
ATOM 760 C C . PRO A 1 98 ? -20.411 3.741 26.591 1.00 92.50 98 PRO A C 1
ATOM 762 O O . PRO A 1 98 ? -21.479 3.627 27.182 1.00 92.50 98 PRO A O 1
ATOM 765 N N . ARG A 1 99 ? -20.259 4.586 25.560 1.00 91.88 99 ARG A N 1
ATOM 766 C CA . ARG A 1 99 ? -21.325 5.484 25.086 1.00 91.88 99 ARG A CA 1
ATOM 767 C C . ARG A 1 99 ? -22.466 4.726 24.433 1.00 91.88 99 ARG A C 1
ATOM 769 O O . ARG A 1 99 ? -23.615 5.123 24.576 1.00 91.88 99 ARG A O 1
ATOM 776 N N . THR A 1 100 ? -22.150 3.642 23.725 1.00 89.25 100 THR A N 1
ATOM 777 C CA . THR A 1 100 ? -23.174 2.805 23.087 1.00 89.25 100 THR A CA 1
ATOM 778 C C . THR A 1 100 ? -23.974 2.072 24.158 1.00 89.25 100 THR A C 1
ATOM 780 O O . THR A 1 100 ? -25.197 2.126 24.140 1.00 89.25 100 THR A O 1
ATOM 783 N N . ARG A 1 101 ? -23.294 1.500 25.161 1.00 87.00 101 ARG A N 1
ATOM 784 C CA . ARG A 1 101 ? -23.962 0.861 26.307 1.00 87.00 101 ARG A CA 1
ATOM 785 C C . ARG A 1 101 ? -24.814 1.846 27.102 1.00 87.00 101 ARG A C 1
ATOM 787 O O . ARG A 1 101 ? -25.934 1.524 27.469 1.00 87.00 101 ARG A O 1
ATOM 794 N N . TRP A 1 102 ? -24.306 3.053 27.341 1.00 87.00 102 TRP A N 1
ATOM 795 C CA . TRP A 1 102 ? -25.062 4.094 28.031 1.00 87.00 102 TRP A CA 1
ATOM 796 C C . TRP A 1 102 ? -26.319 4.505 27.256 1.00 87.00 102 TRP A C 1
ATOM 798 O O . TRP A 1 102 ? -27.390 4.617 27.844 1.00 87.00 102 TRP A O 1
ATOM 808 N N . ALA A 1 103 ? -26.219 4.658 25.933 1.00 87.62 103 ALA A N 1
ATOM 809 C CA . ALA A 1 103 ? -27.377 4.939 25.088 1.00 87.62 103 ALA A CA 1
ATOM 810 C C . ALA A 1 103 ? -28.421 3.807 25.131 1.00 87.62 103 ALA A C 1
ATOM 812 O O . ALA A 1 103 ? -29.612 4.090 25.218 1.00 87.62 103 ALA A O 1
ATOM 813 N N . GLU A 1 104 ? -27.992 2.540 25.133 1.00 85.62 104 GLU A N 1
ATOM 814 C CA . GLU A 1 104 ? -28.887 1.381 25.290 1.00 85.62 104 GLU A CA 1
ATOM 815 C C . GLU A 1 104 ? -29.603 1.389 26.652 1.00 85.62 104 GLU A C 1
ATOM 817 O O . GLU A 1 104 ? -30.808 1.147 26.720 1.00 85.62 104 GLU A O 1
ATOM 822 N N . VAL A 1 105 ? -28.894 1.727 27.736 1.00 85.12 105 VAL A N 1
ATOM 823 C CA . VAL A 1 105 ? -29.490 1.871 29.077 1.00 85.12 105 VAL A CA 1
ATOM 824 C C . VAL A 1 105 ? -30.507 3.017 29.112 1.00 85.12 105 VAL A C 1
ATOM 826 O O . VAL A 1 105 ? -31.593 2.854 29.669 1.00 85.12 105 VAL A O 1
ATOM 829 N N . GLN A 1 106 ? -30.199 4.160 28.489 1.00 84.06 106 GLN A N 1
ATOM 830 C CA . GLN A 1 106 ? -31.129 5.290 28.396 1.00 84.06 106 GLN A CA 1
ATOM 831 C C . GLN A 1 106 ? -32.394 4.943 27.597 1.00 84.06 106 GLN A C 1
ATOM 833 O O . GLN A 1 106 ? -33.494 5.297 28.019 1.00 84.06 106 GLN A O 1
ATOM 838 N N . ASP A 1 107 ? -32.262 4.226 26.481 1.00 84.81 107 ASP A N 1
ATOM 839 C CA . ASP A 1 107 ? -33.402 3.797 25.659 1.00 84.81 107 ASP A CA 1
ATOM 840 C C . ASP A 1 107 ? -34.291 2.782 26.401 1.00 84.81 107 ASP A C 1
ATOM 842 O O . ASP A 1 107 ? -35.525 2.880 26.413 1.00 84.81 107 ASP A O 1
ATOM 846 N N . MET A 1 108 ? -33.671 1.852 27.134 1.00 82.12 108 MET A N 1
ATOM 847 C CA . MET A 1 108 ? -34.386 0.924 28.010 1.00 82.12 108 MET A CA 1
ATOM 848 C C . MET A 1 108 ? -35.163 1.660 29.115 1.00 82.12 108 MET A C 1
ATOM 850 O O . MET A 1 108 ? -36.291 1.286 29.438 1.00 82.12 108 MET A O 1
ATOM 854 N N . LEU A 1 109 ? -34.608 2.737 29.674 1.00 80.00 109 LEU A N 1
ATOM 855 C CA . LEU A 1 109 ? -35.302 3.540 30.681 1.00 80.00 109 LEU A CA 1
ATOM 856 C C . LEU A 1 109 ? -36.480 4.322 30.085 1.00 80.00 109 LEU A C 1
ATOM 858 O O . LEU A 1 109 ? -37.570 4.330 30.657 1.00 80.00 109 LEU A O 1
ATOM 862 N N . LEU A 1 110 ? -36.279 4.987 28.946 1.00 82.31 110 LEU A N 1
ATOM 863 C CA . LEU A 1 110 ? -37.338 5.761 28.293 1.00 82.31 110 LEU A CA 1
ATOM 864 C C . LEU A 1 110 ? -38.514 4.859 27.895 1.00 82.31 110 LEU A C 1
ATOM 866 O O . LEU A 1 110 ? -39.674 5.223 28.101 1.00 82.31 110 LEU A O 1
ATOM 870 N N . SER A 1 111 ? -38.226 3.653 27.401 1.00 81.12 111 SER A N 1
ATOM 871 C CA . SER A 1 111 ? -39.258 2.656 27.103 1.00 81.12 111 SER A CA 1
ATOM 872 C C . SER A 1 111 ? -39.962 2.135 28.364 1.00 81.12 111 SER A C 1
ATOM 874 O O . SER A 1 111 ? -41.189 2.015 28.364 1.00 81.12 111 SER A O 1
ATOM 876 N N . ALA A 1 112 ? -39.241 1.914 29.467 1.00 79.06 112 ALA A N 1
ATOM 877 C CA . ALA A 1 112 ? -39.834 1.566 30.761 1.00 79.06 112 ALA A CA 1
ATOM 878 C C . ALA A 1 112 ? -40.794 2.652 31.285 1.00 79.06 112 ALA A C 1
ATOM 880 O O . ALA A 1 112 ? -41.909 2.343 31.715 1.00 79.06 112 ALA A O 1
ATOM 881 N N . GLN A 1 113 ? -40.396 3.925 31.202 1.00 81.44 113 GLN A N 1
ATOM 882 C CA . GLN A 1 113 ? -41.229 5.058 31.615 1.00 81.44 113 GLN A CA 1
ATOM 883 C C . GLN A 1 113 ? -42.491 5.183 30.759 1.00 81.44 113 GLN A C 1
ATOM 885 O O . GLN A 1 113 ? -43.575 5.394 31.303 1.00 81.44 113 GLN A O 1
ATOM 890 N N . ALA A 1 114 ? -42.379 5.001 29.441 1.00 81.69 114 ALA A N 1
ATOM 891 C CA . ALA A 1 114 ? -43.532 5.019 28.544 1.00 81.69 114 ALA A CA 1
ATOM 892 C C . ALA A 1 114 ? -44.548 3.918 28.899 1.00 81.69 114 ALA A C 1
ATOM 894 O O . ALA A 1 114 ? -45.751 4.175 28.965 1.00 81.69 114 ALA A O 1
ATOM 895 N N . VAL A 1 115 ? -44.071 2.707 29.207 1.00 80.81 115 VAL A N 1
ATOM 896 C CA . VAL A 1 115 ? -44.922 1.589 29.645 1.00 80.81 115 VAL A CA 1
ATOM 897 C C . VAL A 1 115 ? -45.602 1.892 30.984 1.00 80.81 115 VAL A C 1
ATOM 899 O O . VAL A 1 115 ? -46.785 1.596 31.159 1.00 80.81 115 VAL A O 1
ATOM 902 N N . GLN A 1 116 ? -44.889 2.512 31.925 1.00 80.38 116 GLN A N 1
ATOM 903 C CA . GLN A 1 116 ? -45.457 2.893 33.217 1.00 80.38 116 GLN A CA 1
ATOM 904 C C . GLN A 1 116 ? -46.520 3.992 33.080 1.00 80.38 116 GLN A C 1
ATOM 906 O O . GLN A 1 116 ? -47.579 3.885 33.695 1.00 80.38 116 GLN A O 1
ATOM 911 N N . GLN A 1 117 ? -46.290 5.001 32.234 1.00 84.94 117 GLN A N 1
ATOM 912 C CA . GLN A 1 117 ? -47.285 6.036 31.934 1.00 84.94 117 GLN A CA 1
ATOM 913 C C . GLN A 1 117 ? -48.528 5.448 31.261 1.00 84.94 117 GLN A C 1
ATOM 915 O O . GLN A 1 117 ? -49.649 5.803 31.619 1.00 84.94 117 GLN A O 1
ATOM 920 N N . GLN A 1 118 ? -48.353 4.504 30.333 1.00 84.75 118 GLN A N 1
ATOM 921 C CA . GLN A 1 118 ? -49.480 3.821 29.703 1.00 84.75 118 GLN A CA 1
ATOM 922 C C . GLN A 1 118 ? -50.281 2.990 30.716 1.00 84.75 118 GLN A C 1
ATOM 924 O O . GLN A 1 118 ? -51.508 2.951 30.646 1.00 84.75 118 GLN A O 1
ATOM 929 N N . MET A 1 119 ? -49.612 2.348 31.680 1.00 77.38 119 MET A N 1
ATOM 930 C CA . MET A 1 119 ? -50.294 1.649 32.773 1.00 77.38 119 MET A CA 1
ATOM 931 C C . MET A 1 119 ? -51.065 2.606 33.680 1.00 77.38 119 MET A C 1
ATOM 933 O O . MET A 1 119 ? -52.219 2.321 33.977 1.00 77.38 119 MET A O 1
ATOM 937 N N . GLN A 1 120 ? -50.487 3.748 34.056 1.00 83.19 120 GLN A N 1
ATOM 938 C CA . GLN A 1 120 ? -51.194 4.762 34.848 1.00 83.19 120 GLN A CA 1
ATOM 939 C C . GLN A 1 120 ? -52.441 5.276 34.117 1.00 83.19 120 GLN A C 1
ATOM 941 O O . GLN A 1 120 ? -53.510 5.352 34.712 1.00 83.19 120 GLN A O 1
ATOM 946 N N . GLN A 1 121 ? -52.350 5.518 32.806 1.00 83.38 121 GLN A N 1
ATOM 947 C CA . GLN A 1 121 ? -53.515 5.884 31.994 1.00 83.38 121 GLN A CA 1
ATOM 948 C C . GLN A 1 121 ? -54.571 4.766 31.927 1.00 83.38 121 GLN A C 1
ATOM 950 O O . GLN A 1 121 ? -55.772 5.043 31.923 1.00 83.38 121 GLN A O 1
ATOM 955 N N . MET A 1 122 ? -54.159 3.493 31.881 1.00 76.81 122 MET A N 1
ATOM 956 C CA . MET A 1 122 ? -55.091 2.358 31.935 1.00 76.81 122 MET A CA 1
ATOM 957 C C . MET A 1 122 ? -55.741 2.191 33.314 1.00 76.81 122 MET A C 1
ATOM 959 O O . MET A 1 122 ? -56.923 1.869 33.384 1.00 76.81 122 MET A O 1
ATOM 963 N N . GLU A 1 123 ? -55.015 2.431 34.405 1.00 76.25 123 GLU A N 1
ATOM 964 C CA . GLU A 1 123 ? -55.574 2.407 35.761 1.00 76.25 123 GLU A CA 1
ATOM 965 C C . GLU A 1 123 ? -56.566 3.557 35.976 1.00 76.25 123 GLU A C 1
ATOM 967 O O . GLU A 1 123 ? -57.662 3.327 36.485 1.00 76.25 123 GLU A O 1
ATOM 972 N N . GLU A 1 124 ? -56.242 4.769 35.517 1.00 73.81 124 GLU A N 1
ATOM 973 C CA . GLU A 1 124 ? -57.148 5.922 35.584 1.00 73.81 124 GLU A CA 1
ATOM 974 C C . GLU A 1 124 ? -58.409 5.718 34.730 1.00 73.81 124 GLU A C 1
ATOM 976 O O . GLU A 1 124 ? -59.522 5.981 35.189 1.00 73.81 124 GLU A O 1
ATOM 981 N N . SER A 1 125 ? -58.272 5.191 33.508 1.00 73.94 125 SER A N 1
ATOM 982 C CA . SER A 1 125 ? -59.431 4.897 32.649 1.00 73.94 125 SER A CA 1
ATOM 983 C C . SER A 1 125 ? -60.264 3.710 33.150 1.00 73.94 125 SER A C 1
ATOM 985 O O . SER A 1 125 ? -61.491 3.749 33.065 1.00 73.94 125 SER A O 1
ATOM 987 N N . GLY A 1 126 ? -59.638 2.685 33.735 1.00 66.06 126 GLY A N 1
ATOM 988 C CA . GLY A 1 126 ? -60.334 1.572 34.384 1.00 66.06 126 GLY A CA 1
ATOM 989 C C . GLY A 1 126 ? -61.074 1.983 35.662 1.00 66.06 126 GLY A C 1
ATOM 990 O O . GLY A 1 126 ? -62.154 1.463 35.941 1.00 66.06 126 GLY A O 1
ATOM 991 N N . ALA A 1 127 ? -60.542 2.945 36.421 1.00 59.53 127 ALA A N 1
ATOM 992 C CA . ALA A 1 127 ? -61.219 3.516 37.584 1.00 59.53 127 ALA A CA 1
ATOM 993 C C . ALA A 1 127 ? -62.466 4.331 37.192 1.00 59.53 127 ALA A C 1
ATOM 995 O O . ALA A 1 127 ? -63.477 4.253 37.887 1.00 59.53 127 ALA A O 1
ATOM 996 N N . LEU A 1 128 ? -62.427 5.045 36.060 1.00 57.41 128 LEU A N 1
ATOM 997 C CA . LEU A 1 128 ? -63.590 5.757 35.515 1.00 57.41 128 LEU A CA 1
ATOM 998 C C . LEU A 1 128 ? -64.657 4.798 34.959 1.00 57.41 128 LEU A C 1
ATOM 1000 O O . LEU A 1 128 ? -65.844 5.027 35.166 1.00 57.41 128 LEU A O 1
ATOM 1004 N N . ALA A 1 129 ? -64.261 3.688 34.327 1.00 56.34 129 ALA A N 1
ATOM 1005 C CA . ALA A 1 129 ? -65.205 2.702 33.787 1.00 56.34 129 ALA A CA 1
ATOM 1006 C C . ALA A 1 129 ? -66.026 1.971 34.870 1.00 56.34 129 ALA A C 1
ATOM 1008 O O . ALA A 1 129 ? -67.165 1.593 34.621 1.00 56.34 129 ALA A O 1
ATOM 1009 N N . ASN A 1 130 ? -65.487 1.813 36.084 1.00 55.19 130 ASN A N 1
ATOM 1010 C CA . ASN A 1 130 ? -66.216 1.212 37.210 1.00 55.19 130 ASN A CA 1
ATOM 1011 C C . ASN A 1 130 ? -67.183 2.187 37.912 1.00 55.19 130 ASN A C 1
ATOM 1013 O O . ASN A 1 130 ? -67.905 1.767 38.815 1.00 55.19 130 ASN A O 1
ATOM 1017 N N . GLN A 1 131 ? -67.198 3.472 37.540 1.00 49.44 131 GLN A N 1
ATOM 1018 C CA . GLN A 1 131 ? -68.102 4.472 38.121 1.00 49.44 131 GLN A CA 1
ATOM 1019 C C . GLN A 1 131 ? -69.424 4.623 37.348 1.00 49.44 131 GLN A C 1
ATOM 1021 O O . GLN A 1 131 ? -70.391 5.123 37.916 1.00 49.44 131 GLN A O 1
ATOM 1026 N N . ASP A 1 132 ? -69.498 4.134 36.106 1.00 48.41 132 ASP A N 1
ATOM 1027 C CA . ASP A 1 132 ? -70.710 4.178 35.270 1.00 48.41 132 ASP A CA 1
ATOM 1028 C C . ASP A 1 132 ? -71.572 2.896 35.347 1.00 48.41 132 ASP A C 1
ATOM 1030 O O . ASP A 1 132 ? -72.657 2.841 34.768 1.00 48.41 132 ASP A O 1
ATOM 1034 N N . ASP A 1 133 ? -71.154 1.878 36.110 1.00 45.50 133 ASP A N 1
ATOM 1035 C CA . ASP A 1 133 ? -71.863 0.587 36.221 1.00 45.50 133 ASP A CA 1
ATOM 1036 C C . ASP A 1 133 ? -72.985 0.565 37.291 1.00 45.50 133 ASP A C 1
ATOM 1038 O O . ASP A 1 133 ? -73.556 -0.485 37.590 1.00 45.50 133 ASP A O 1
ATOM 1042 N N . GLU A 1 134 ? -73.364 1.725 37.848 1.00 44.31 134 GLU A N 1
ATOM 1043 C CA . GLU A 1 134 ? -74.507 1.851 38.775 1.00 44.31 134 GLU A CA 1
ATOM 1044 C C . GLU A 1 134 ? -75.835 2.252 38.092 1.00 44.31 134 GLU A C 1
ATOM 1046 O O . GLU A 1 134 ? -76.859 2.418 38.756 1.00 44.31 134 GLU A O 1
ATOM 1051 N N . ILE A 1 135 ? -75.882 2.330 36.755 1.00 46.47 135 ILE A N 1
ATOM 1052 C CA . ILE A 1 135 ? -77.140 2.466 36.000 1.00 46.47 135 ILE A CA 1
ATOM 1053 C C . ILE A 1 135 ? -77.312 1.240 35.104 1.00 46.47 135 ILE A C 1
ATOM 1055 O O . ILE A 1 135 ? -76.917 1.207 33.941 1.00 46.47 135 ILE A O 1
ATOM 1059 N N . GLY A 1 136 ? -77.913 0.197 35.676 1.00 46.69 136 GLY A N 1
ATOM 1060 C CA . GLY A 1 136 ? -78.217 -1.035 34.962 1.00 46.69 136 GLY A CA 1
ATOM 1061 C C . GLY A 1 136 ? -79.109 -0.819 33.737 1.00 46.69 136 GLY A C 1
ATOM 1062 O O . GLY A 1 136 ? -79.980 0.039 33.741 1.00 46.69 136 GLY A O 1
ATOM 1063 N N . PHE A 1 137 ? -78.918 -1.644 32.706 1.00 42.41 137 PHE A N 1
ATOM 1064 C CA . PHE A 1 137 ? -79.955 -2.496 32.108 1.00 42.41 137 PHE A CA 1
ATOM 1065 C C . PHE A 1 137 ? -79.364 -3.304 30.935 1.00 42.41 137 PHE A C 1
ATOM 1067 O O . PHE A 1 137 ? -78.882 -2.754 29.955 1.00 42.41 137 PHE A O 1
ATOM 1074 N N . ALA A 1 138 ? -79.458 -4.631 31.063 1.00 48.06 138 ALA A N 1
ATOM 1075 C CA . ALA A 1 138 ? -79.570 -5.650 30.013 1.00 48.06 138 ALA A CA 1
ATOM 1076 C C . ALA A 1 138 ? -78.786 -5.480 28.691 1.00 48.06 138 ALA A C 1
ATOM 1078 O O . ALA A 1 138 ? -79.202 -4.747 27.799 1.00 48.06 138 ALA A O 1
ATOM 1079 N N . SER A 1 139 ? -77.798 -6.351 28.448 1.00 41.75 139 SER A N 1
ATOM 1080 C CA . SER A 1 139 ? -77.610 -6.932 27.101 1.00 41.75 139 SER A CA 1
ATOM 1081 C C . SER A 1 139 ? -76.658 -8.141 27.091 1.00 41.75 139 SER A C 1
ATOM 1083 O O . SER A 1 139 ? -75.436 -8.050 27.133 1.00 41.75 139 SER A O 1
ATOM 1085 N N . SER A 1 140 ? -77.256 -9.327 27.004 1.00 44.56 140 SER A N 1
ATOM 1086 C CA . SER A 1 140 ? -76.649 -10.661 27.057 1.00 44.56 140 SER A CA 1
ATOM 1087 C C . SER A 1 140 ? -76.368 -11.255 25.663 1.00 44.56 140 SER A C 1
ATOM 1089 O O . SER A 1 140 ? -76.687 -12.416 25.410 1.00 44.56 140 SER A O 1
ATOM 1091 N N . ALA A 1 141 ? -75.760 -10.490 24.744 1.00 41.62 141 ALA A N 1
ATOM 1092 C CA . ALA A 1 141 ? -75.639 -10.902 23.332 1.00 41.62 141 ALA A CA 1
ATOM 1093 C C . ALA A 1 141 ? -74.250 -10.747 22.664 1.00 41.62 141 ALA A C 1
ATOM 1095 O O . ALA A 1 141 ? -74.173 -10.774 21.440 1.00 41.62 141 ALA A O 1
ATOM 1096 N N . LEU A 1 142 ? -73.141 -10.645 23.413 1.00 44.00 142 LEU A N 1
ATOM 1097 C CA . LEU A 1 142 ? -71.790 -10.483 22.825 1.00 44.00 142 LEU A CA 1
ATOM 1098 C C . LEU A 1 142 ? -70.730 -11.483 23.342 1.00 44.00 142 LEU A C 1
ATOM 1100 O O . LEU A 1 142 ? -69.573 -11.143 23.559 1.00 44.00 142 LEU A O 1
ATOM 1104 N N . ARG A 1 143 ? -71.100 -12.755 23.541 1.00 45.16 143 ARG A N 1
ATOM 1105 C CA . ARG A 1 143 ? -70.183 -13.801 24.060 1.00 45.16 143 ARG A CA 1
ATOM 1106 C C . ARG A 1 143 ? -69.271 -14.477 23.013 1.00 45.16 143 ARG A C 1
ATOM 1108 O O . ARG A 1 143 ? -68.516 -15.371 23.377 1.00 45.16 143 ARG A O 1
ATOM 1115 N N . GLY A 1 144 ? -69.305 -14.077 21.737 1.00 40.91 144 GLY A N 1
ATOM 1116 C CA . GLY A 1 144 ? -68.605 -14.784 20.644 1.00 40.91 144 GLY A CA 1
ATOM 1117 C C . GLY A 1 144 ? -67.195 -14.289 20.282 1.00 40.91 144 GLY A C 1
ATOM 1118 O O . GLY A 1 144 ? -66.407 -15.052 19.737 1.00 40.91 144 GLY A O 1
ATOM 1119 N N . THR A 1 145 ? -66.843 -13.040 20.590 1.00 43.59 145 THR A N 1
ATOM 1120 C CA . THR A 1 145 ? -65.573 -12.399 20.177 1.00 43.59 145 THR A CA 1
ATOM 1121 C C . THR A 1 145 ? -64.520 -12.310 21.291 1.00 43.59 145 THR A C 1
ATOM 1123 O O . THR A 1 145 ? -63.408 -11.841 21.060 1.00 43.59 145 THR A O 1
ATOM 1126 N N . GLY A 1 146 ? -64.831 -12.795 22.499 1.00 42.28 146 GLY A N 1
ATOM 1127 C CA . GLY A 1 146 ? -63.964 -12.665 23.678 1.00 42.28 146 GLY A CA 1
ATOM 1128 C C . GLY A 1 146 ? -62.777 -13.637 23.746 1.00 42.28 146 GLY A C 1
ATOM 1129 O O . GLY A 1 146 ? -61.780 -13.321 24.388 1.00 42.28 146 GLY A O 1
ATOM 1130 N N . GLN A 1 147 ? -62.830 -14.799 23.083 1.00 44.50 147 GLN A N 1
ATOM 1131 C CA . GLN A 1 147 ? -61.766 -15.813 23.207 1.00 44.50 147 GLN A CA 1
ATOM 1132 C C . GLN A 1 147 ? -60.491 -15.465 22.424 1.00 44.50 147 GLN A C 1
ATOM 1134 O O . GLN A 1 147 ? -59.389 -15.717 22.906 1.00 44.50 147 GLN A O 1
ATOM 1139 N N . SER A 1 148 ? -60.608 -14.827 21.259 1.00 43.72 148 SER A N 1
ATOM 1140 C CA . SER A 1 148 ? -59.457 -14.336 20.488 1.00 43.72 148 SER A CA 1
ATOM 1141 C C . SER A 1 148 ? -58.865 -13.049 21.080 1.00 43.72 148 SER A C 1
ATOM 1143 O O . SER A 1 148 ? -57.647 -12.874 21.056 1.00 43.72 148 SER A O 1
ATOM 1145 N N . ALA A 1 149 ? -59.690 -12.201 21.702 1.00 45.69 149 ALA A N 1
ATOM 1146 C CA . ALA A 1 149 ? -59.226 -11.041 22.464 1.00 45.69 149 ALA A CA 1
ATOM 1147 C C . ALA A 1 149 ? -58.495 -11.442 23.761 1.00 45.69 149 ALA A C 1
ATOM 1149 O O . ALA A 1 149 ? -57.482 -10.833 24.093 1.00 45.69 149 ALA A O 1
ATOM 1150 N N . MET A 1 150 ? -58.928 -12.505 24.456 1.00 46.59 150 MET A N 1
ATOM 1151 C CA . MET A 1 150 ? -58.222 -13.029 25.638 1.00 46.59 150 MET A CA 1
ATOM 1152 C C . MET A 1 150 ? -56.870 -13.671 25.300 1.00 46.59 150 MET A C 1
ATOM 1154 O O . MET A 1 150 ? -55.926 -13.526 26.069 1.00 46.59 150 MET A O 1
ATOM 1158 N N . ALA A 1 151 ? -56.734 -14.346 24.153 1.00 48.88 151 ALA A N 1
ATOM 1159 C CA . ALA A 1 151 ? -55.451 -14.917 23.729 1.00 48.88 151 ALA A CA 1
ATOM 1160 C C . ALA A 1 151 ? -54.441 -13.839 23.286 1.00 48.88 151 ALA A C 1
ATOM 1162 O O . ALA A 1 151 ? -53.251 -13.941 23.598 1.00 48.88 151 ALA A O 1
ATOM 1163 N N . ALA A 1 152 ? -54.913 -12.779 22.615 1.00 49.16 152 ALA A N 1
ATOM 1164 C CA . ALA A 1 152 ? -5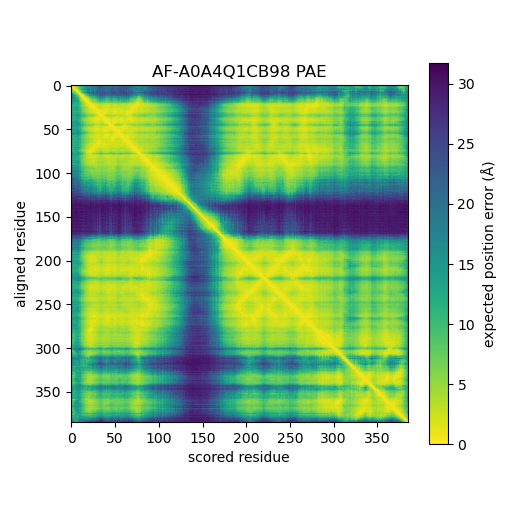4.111 -11.593 22.298 1.00 49.16 152 ALA A CA 1
ATOM 1165 C C . ALA A 1 152 ? -53.744 -10.785 23.559 1.00 49.16 152 ALA A C 1
ATOM 1167 O O . ALA A 1 152 ? -52.618 -10.313 23.688 1.00 49.16 152 ALA A O 1
ATOM 1168 N N . SER A 1 153 ? -54.660 -10.696 24.529 1.00 50.09 153 SER A N 1
ATOM 1169 C CA . SER A 1 153 ? -54.411 -10.127 25.858 1.00 50.09 153 SER A CA 1
ATOM 1170 C C . SER A 1 153 ? -53.369 -10.932 26.635 1.00 50.09 153 SER A C 1
ATOM 1172 O O . SER A 1 153 ? -52.433 -10.336 27.141 1.00 50.09 153 SER A O 1
ATOM 1174 N N . ALA A 1 154 ? -53.450 -12.264 26.680 1.00 52.66 154 ALA A N 1
ATOM 1175 C CA . ALA A 1 154 ? -52.505 -13.090 27.436 1.00 52.66 154 ALA A CA 1
ATOM 1176 C C . ALA A 1 154 ? -51.078 -13.044 26.860 1.00 52.66 154 ALA A C 1
ATOM 1178 O O . ALA A 1 154 ? -50.099 -13.005 27.607 1.00 52.66 154 ALA A O 1
ATOM 1179 N N . SER A 1 155 ? -50.947 -12.998 25.532 1.00 54.16 155 SER A N 1
ATOM 1180 C CA . SER A 1 155 ? -49.647 -12.857 24.866 1.00 54.16 155 SER A CA 1
ATOM 1181 C C . SER A 1 155 ? -49.072 -11.442 25.024 1.00 54.16 155 SER A C 1
ATOM 1183 O O . SER A 1 155 ? -47.895 -11.314 25.371 1.00 54.16 155 SER A O 1
ATOM 1185 N N . ALA A 1 156 ? -49.898 -10.393 24.926 1.00 50.12 156 ALA A N 1
ATOM 1186 C CA . ALA A 1 156 ? -49.505 -9.025 25.273 1.00 50.12 156 ALA A CA 1
ATOM 1187 C C . ALA A 1 156 ? -49.122 -8.889 26.758 1.00 50.12 156 ALA A C 1
ATOM 1189 O O . ALA A 1 156 ? -48.119 -8.256 27.069 1.00 50.12 156 ALA A O 1
ATOM 1190 N N . SER A 1 157 ? -49.846 -9.546 27.670 1.00 50.12 157 SER A N 1
ATOM 1191 C CA . SER A 1 157 ? -49.550 -9.578 29.106 1.00 50.12 157 SER A CA 1
ATOM 1192 C C . SER A 1 157 ? -48.246 -10.307 29.419 1.00 50.12 157 SER A C 1
ATOM 1194 O O . SER A 1 157 ? -47.557 -9.906 30.347 1.00 50.12 157 SER A O 1
ATOM 1196 N N . SER A 1 158 ? -47.867 -11.334 28.650 1.00 55.78 158 SER A N 1
ATOM 1197 C CA . SER A 1 158 ? -46.581 -12.027 28.829 1.00 55.78 158 SER A CA 1
ATOM 1198 C C . SER A 1 158 ? -45.380 -11.199 28.343 1.00 55.78 158 SER A C 1
ATOM 1200 O O . SER A 1 158 ? -44.348 -11.162 29.010 1.00 55.78 158 SER A O 1
ATOM 1202 N N . LEU A 1 159 ? -45.535 -10.459 27.238 1.00 52.50 159 LEU A N 1
ATOM 1203 C CA . LEU A 1 159 ? -44.556 -9.471 26.768 1.00 52.50 159 LEU A CA 1
ATOM 1204 C C . LEU A 1 159 ? -44.433 -8.303 27.754 1.00 52.50 159 LEU A C 1
ATOM 1206 O O . LEU A 1 159 ? -43.324 -7.947 28.142 1.00 52.50 159 LEU A O 1
ATOM 1210 N N . LEU A 1 160 ? -45.562 -7.777 28.236 1.00 51.84 160 LEU A N 1
ATOM 1211 C CA . LEU A 1 160 ? -45.600 -6.770 29.297 1.00 51.84 160 LEU A CA 1
ATOM 1212 C C . LEU A 1 160 ? -45.009 -7.289 30.606 1.00 51.84 160 LEU A C 1
ATOM 1214 O O . LEU A 1 160 ? -44.346 -6.520 31.280 1.00 51.84 160 LEU A O 1
ATOM 1218 N N . ALA A 1 161 ? -45.190 -8.560 30.970 1.00 53.53 161 ALA A N 1
ATOM 1219 C CA . ALA A 1 161 ? -44.603 -9.138 32.179 1.00 53.53 161 ALA A CA 1
ATOM 1220 C C . ALA A 1 161 ? -43.075 -9.262 32.081 1.00 53.53 161 ALA A C 1
ATOM 1222 O O . ALA A 1 161 ? -42.391 -8.922 33.041 1.00 53.53 161 ALA A O 1
ATOM 1223 N N . ASN A 1 162 ? -42.543 -9.665 30.922 1.00 54.19 162 ASN A N 1
ATOM 1224 C CA . ASN A 1 162 ? -41.098 -9.730 30.683 1.00 54.19 162 ASN A CA 1
ATOM 1225 C C . ASN A 1 162 ? -40.457 -8.331 30.635 1.00 54.19 162 ASN A C 1
ATOM 1227 O O . ASN A 1 162 ? -39.374 -8.129 31.186 1.00 54.19 162 ASN A O 1
ATOM 1231 N N . VAL A 1 163 ? -41.148 -7.346 30.048 1.00 51.50 163 VAL A N 1
ATOM 1232 C CA . VAL A 1 163 ? -40.740 -5.933 30.107 1.00 51.50 163 VAL A CA 1
ATOM 1233 C C . VAL A 1 163 ? -40.858 -5.400 31.539 1.00 51.50 163 VAL A C 1
ATOM 1235 O O . VAL A 1 163 ? -39.942 -4.746 32.015 1.00 51.50 163 VAL A O 1
ATOM 1238 N N . ARG A 1 164 ? -41.918 -5.744 32.282 1.00 48.72 164 ARG A N 1
ATOM 1239 C CA . ARG A 1 164 ? -42.144 -5.349 33.684 1.00 48.72 164 ARG A CA 1
ATOM 1240 C C . ARG A 1 164 ? -41.078 -5.909 34.622 1.00 48.72 164 ARG A C 1
ATOM 1242 O O . ARG A 1 164 ? -40.649 -5.185 35.508 1.00 48.72 164 ARG A O 1
ATOM 1249 N N . SER A 1 165 ? -40.612 -7.143 34.431 1.00 53.78 165 SER A N 1
ATOM 1250 C CA . SER A 1 165 ? -39.514 -7.702 35.232 1.00 53.78 165 SER A CA 1
ATOM 1251 C C . SER A 1 165 ? -38.159 -7.048 34.951 1.00 53.78 165 SER A C 1
ATOM 1253 O O . SER A 1 165 ? -37.327 -7.021 35.848 1.00 53.78 165 SER A O 1
ATOM 1255 N N . GLY A 1 166 ? -37.940 -6.513 33.743 1.00 52.56 166 GLY A N 1
ATOM 1256 C CA . GLY A 1 166 ? -36.724 -5.758 33.410 1.00 52.56 166 GLY A CA 1
ATOM 1257 C C . GLY A 1 166 ? -36.800 -4.268 33.772 1.00 52.56 166 GLY A C 1
ATOM 1258 O O . GLY A 1 166 ? -35.796 -3.671 34.142 1.00 52.56 166 GLY A O 1
ATOM 1259 N N . ALA A 1 167 ? -37.993 -3.674 33.699 1.00 47.12 167 ALA A N 1
ATOM 1260 C CA . ALA A 1 167 ? -38.245 -2.250 33.919 1.00 47.12 167 ALA A CA 1
ATOM 1261 C C . ALA A 1 167 ? -38.524 -1.890 35.388 1.00 47.12 167 ALA A C 1
ATOM 1263 O O . ALA A 1 167 ? -38.138 -0.816 35.835 1.00 47.12 167 ALA A O 1
ATOM 1264 N N . ALA A 1 168 ? -39.184 -2.764 36.159 1.00 48.66 168 ALA A N 1
ATOM 1265 C CA . ALA A 1 168 ? -39.563 -2.472 37.547 1.00 48.66 168 ALA A CA 1
ATOM 1266 C C . ALA A 1 168 ? -38.393 -2.559 38.543 1.00 48.66 168 ALA A C 1
ATOM 1268 O O . ALA A 1 168 ? -38.542 -2.130 39.686 1.00 48.66 168 ALA A O 1
ATOM 1269 N N . SER A 1 169 ? -37.244 -3.106 38.136 1.00 52.12 169 SER A N 1
ATOM 1270 C CA . SER A 1 169 ? -36.026 -3.112 38.951 1.00 52.12 169 SER A CA 1
ATOM 1271 C C . SER A 1 169 ? -35.170 -1.860 38.764 1.00 52.12 169 SER A C 1
ATOM 1273 O O . SER A 1 169 ? -34.487 -1.495 39.708 1.00 52.12 169 SER A O 1
ATOM 1275 N N . ALA A 1 170 ? -35.251 -1.180 37.612 1.00 52.78 170 ALA A N 1
ATOM 1276 C CA . ALA A 1 170 ? -34.423 -0.020 37.274 1.00 52.78 170 ALA A CA 1
ATOM 1277 C C . ALA A 1 170 ? -34.942 1.270 37.937 1.00 52.78 170 ALA A C 1
ATOM 1279 O O . ALA A 1 170 ? -35.569 2.123 37.306 1.00 52.78 170 ALA A O 1
ATOM 1280 N N . GLY A 1 171 ? -34.729 1.397 39.246 1.00 57.97 171 GLY A N 1
ATOM 1281 C CA . GLY A 1 171 ? -35.061 2.609 39.997 1.00 57.97 171 GLY A CA 1
ATOM 1282 C C . GLY A 1 171 ? -34.085 3.774 39.729 1.00 57.97 171 GLY A C 1
ATOM 1283 O O . GLY A 1 171 ? -33.039 3.588 39.112 1.00 57.97 171 GLY A O 1
ATOM 1284 N N . PRO A 1 172 ? -34.347 4.984 40.261 1.00 59.25 172 PRO A N 1
ATOM 1285 C CA . PRO A 1 172 ? -33.445 6.142 40.145 1.00 59.25 172 PRO A CA 1
ATOM 1286 C C . PRO A 1 172 ? -32.022 5.893 40.678 1.00 59.25 172 PRO A C 1
ATOM 1288 O O . PRO A 1 172 ? -31.076 6.540 40.240 1.00 59.25 172 PRO A O 1
ATOM 1291 N N . ALA A 1 173 ? -31.871 4.956 41.620 1.00 61.78 173 ALA A N 1
ATOM 1292 C CA . ALA A 1 173 ? -30.577 4.529 42.147 1.00 61.78 173 ALA A CA 1
ATOM 1293 C C . ALA A 1 173 ? -29.759 3.705 41.136 1.00 61.78 173 ALA A C 1
ATOM 1295 O O . ALA A 1 173 ? -28.536 3.767 41.157 1.00 61.78 173 ALA A O 1
ATOM 1296 N N . ASP A 1 174 ? -30.407 2.988 40.215 1.00 67.62 174 ASP A N 1
ATOM 1297 C CA . ASP A 1 174 ? -29.699 2.230 39.178 1.00 67.62 174 ASP A CA 1
ATOM 1298 C C . ASP A 1 174 ? -29.153 3.153 38.084 1.00 67.62 174 ASP A C 1
ATOM 1300 O O . ASP A 1 174 ? -28.118 2.860 37.490 1.00 67.62 174 ASP A O 1
ATOM 1304 N N . LEU A 1 175 ? -29.786 4.312 37.864 1.00 69.81 175 LEU A N 1
ATOM 1305 C CA . LEU A 1 175 ? -29.268 5.332 36.947 1.00 69.81 175 LEU A CA 1
ATOM 1306 C C . LEU A 1 175 ? -27.994 5.979 37.468 1.00 69.81 175 LEU A C 1
ATOM 1308 O O . LEU A 1 175 ? -27.059 6.163 36.696 1.00 69.81 175 LEU A O 1
ATOM 1312 N N . SER A 1 176 ? -27.935 6.293 38.763 1.00 76.94 176 SER A N 1
ATOM 1313 C CA . SER A 1 176 ? -26.724 6.873 39.343 1.00 76.94 176 SER A CA 1
ATOM 1314 C C . SER A 1 176 ? -25.569 5.870 39.369 1.00 76.94 176 SER A C 1
ATOM 1316 O O . SER A 1 176 ? -24.428 6.262 39.143 1.00 76.94 176 SER A O 1
ATOM 1318 N N . ILE A 1 177 ? -25.847 4.577 39.575 1.00 80.75 177 ILE A N 1
ATOM 1319 C CA . ILE A 1 177 ? -24.837 3.513 39.469 1.00 80.75 177 ILE A CA 1
ATOM 1320 C C . ILE A 1 177 ? -24.357 3.375 38.021 1.00 80.75 177 ILE A C 1
ATOM 1322 O O . ILE A 1 177 ? -23.153 3.387 37.778 1.00 80.75 177 ILE A O 1
ATOM 1326 N N . ALA A 1 178 ? -25.270 3.300 37.051 1.00 80.62 178 ALA A N 1
ATOM 1327 C CA . ALA A 1 178 ? -24.910 3.161 35.642 1.00 80.62 178 ALA A CA 1
ATOM 1328 C C . ALA A 1 178 ? -24.158 4.394 35.098 1.00 80.62 178 ALA A C 1
ATOM 1330 O O . ALA A 1 178 ? -23.234 4.246 34.297 1.00 80.62 178 ALA A O 1
ATOM 1331 N N . GLU A 1 179 ? -24.496 5.601 35.561 1.00 85.19 179 GLU A N 1
ATOM 1332 C CA . GLU A 1 179 ? -23.767 6.832 35.236 1.00 85.19 179 GLU A CA 1
ATOM 1333 C C . GLU A 1 179 ? -22.350 6.814 35.830 1.00 85.19 179 GLU A C 1
ATOM 1335 O O . GLU A 1 179 ? -21.383 7.073 35.115 1.00 85.19 179 GLU A O 1
ATOM 1340 N N . GLN A 1 180 ? -22.196 6.408 37.097 1.00 87.12 180 GLN A N 1
ATOM 1341 C CA . GLN A 1 180 ? -20.878 6.226 37.720 1.00 87.12 180 GLN A CA 1
ATOM 1342 C C . GLN A 1 180 ? -20.035 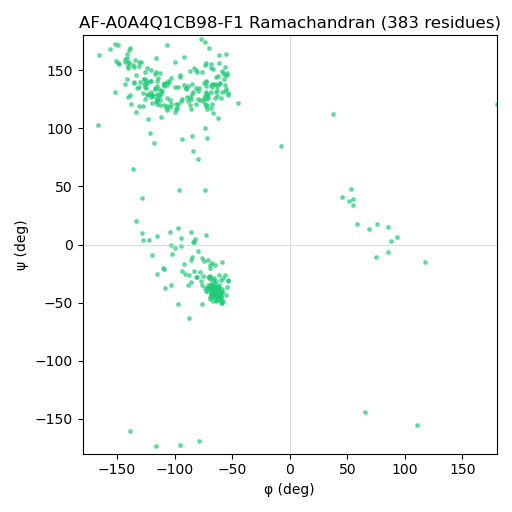5.165 37.003 1.00 87.12 180 GLN A C 1
ATOM 1344 O O . GLN A 1 180 ? -18.833 5.354 36.810 1.00 87.12 180 GLN A O 1
ATOM 1349 N N . GLU A 1 181 ? -20.639 4.050 36.589 1.00 85.19 181 GLU A N 1
ATOM 1350 C CA . GLU A 1 181 ? -19.960 3.015 35.806 1.00 85.19 181 GLU A CA 1
ATOM 1351 C C . GLU A 1 181 ? -19.540 3.526 34.425 1.00 85.19 181 GLU A C 1
ATOM 1353 O O . GLU A 1 181 ? -18.437 3.215 33.970 1.00 85.19 181 GLU A O 1
ATOM 1358 N N . TYR A 1 182 ? -20.372 4.343 33.776 1.00 86.31 182 TYR A N 1
ATOM 1359 C CA . TYR A 1 182 ? -20.051 4.991 32.508 1.00 86.31 182 TYR A CA 1
ATOM 1360 C C . TYR A 1 182 ? -18.884 5.977 32.645 1.00 86.31 182 TYR A C 1
ATOM 1362 O O . TYR A 1 182 ? -17.922 5.899 31.874 1.00 86.31 182 TYR A O 1
ATOM 1370 N N . GLU A 1 183 ? -18.920 6.864 33.642 1.00 90.81 183 GLU A N 1
ATOM 1371 C CA . GLU A 1 183 ? -17.834 7.812 33.913 1.00 90.81 183 GLU A CA 1
ATOM 1372 C C . GLU A 1 183 ? -16.531 7.085 34.245 1.00 90.81 183 GLU A C 1
ATOM 1374 O O . GLU A 1 183 ? -15.474 7.411 33.696 1.00 90.81 183 GLU A O 1
ATOM 1379 N N . LYS A 1 184 ? -16.607 6.041 35.077 1.00 91.31 184 LYS A N 1
ATOM 1380 C CA . LYS A 1 184 ? -15.464 5.185 35.398 1.00 91.31 184 LYS A CA 1
ATOM 1381 C C . LYS A 1 184 ? -14.913 4.496 34.150 1.00 91.31 184 LYS A C 1
ATOM 1383 O O . LYS A 1 184 ? -13.705 4.513 33.937 1.00 91.31 184 LYS A O 1
ATOM 1388 N N . ALA A 1 185 ? -15.770 3.928 33.303 1.00 87.38 185 ALA A N 1
ATOM 1389 C CA . ALA A 1 185 ? -15.346 3.259 32.075 1.00 87.38 185 ALA A CA 1
ATOM 1390 C C . ALA A 1 185 ? -14.664 4.222 31.090 1.00 87.38 185 ALA A C 1
ATOM 1392 O O . ALA A 1 185 ? -13.700 3.838 30.428 1.00 87.38 185 ALA A O 1
ATOM 1393 N N . LEU A 1 186 ? -15.125 5.476 31.010 1.00 89.75 186 LEU A N 1
ATOM 1394 C CA . LEU A 1 186 ? -14.456 6.512 30.225 1.00 89.75 186 LEU A CA 1
ATOM 1395 C C . LEU A 1 186 ? -13.106 6.914 30.826 1.00 89.75 186 LEU A C 1
ATOM 1397 O O . LEU A 1 186 ? -12.139 7.049 30.077 1.00 89.75 186 LEU A O 1
ATOM 1401 N N . ALA A 1 187 ? -13.036 7.078 32.149 1.00 91.62 187 ALA A N 1
ATOM 1402 C CA . ALA A 1 187 ? -11.816 7.456 32.858 1.00 91.62 187 ALA A CA 1
ATOM 1403 C C . ALA A 1 187 ? -10.726 6.372 32.796 1.00 91.62 187 ALA A C 1
ATOM 1405 O O . ALA A 1 187 ? -9.541 6.693 32.783 1.00 91.62 187 ALA A O 1
ATOM 1406 N N . GLU A 1 188 ? -11.110 5.095 32.726 1.00 92.00 188 GLU A N 1
ATOM 1407 C CA . GLU A 1 188 ? -10.175 3.973 32.592 1.00 92.00 188 GLU A CA 1
ATOM 1408 C C . GLU A 1 188 ? -9.500 3.898 31.207 1.00 92.00 188 GLU A C 1
ATOM 1410 O O . GLU A 1 188 ? -8.537 3.149 31.056 1.00 92.00 188 GLU A O 1
ATOM 1415 N N . GLU A 1 189 ? -9.988 4.638 30.199 1.00 92.25 189 GLU A N 1
ATOM 1416 C CA . GLU A 1 189 ? -9.441 4.670 28.832 1.00 92.25 189 GLU A CA 1
ATOM 1417 C C . GLU A 1 189 ? -9.127 3.277 28.251 1.00 92.25 189 GLU A C 1
ATOM 1419 O O . GLU A 1 189 ? -8.116 3.069 27.570 1.00 92.25 189 GLU A O 1
ATOM 1424 N N . LYS A 1 190 ? -10.010 2.299 28.494 1.00 94.81 190 LYS A N 1
ATOM 1425 C CA . LYS A 1 190 ? -9.877 0.909 28.019 1.00 94.81 190 LYS A CA 1
ATOM 1426 C C . LYS A 1 190 ? -10.152 0.770 26.518 1.00 94.81 190 LYS A C 1
ATOM 1428 O O . LYS A 1 190 ? -10.887 -0.112 26.081 1.00 94.81 190 LYS A O 1
ATOM 1433 N N . TYR A 1 191 ? -9.557 1.650 25.721 1.00 96.94 191 TYR A N 1
ATOM 1434 C CA . TYR A 1 191 ? -9.588 1.602 24.271 1.00 96.94 191 TYR A CA 1
ATOM 1435 C C . TYR A 1 191 ? -9.065 0.247 23.785 1.00 96.94 191 TYR A C 1
ATOM 1437 O O . TYR A 1 191 ? -8.030 -0.232 24.239 1.00 96.94 191 TYR A O 1
ATOM 1445 N N . ASP A 1 192 ? -9.785 -0.356 22.850 1.00 97.12 192 ASP A N 1
ATOM 1446 C CA . ASP A 1 192 ? -9.519 -1.673 22.253 1.00 97.12 192 ASP A CA 1
ATOM 1447 C C . ASP A 1 192 ? -9.503 -1.596 20.712 1.00 97.12 192 ASP A C 1
ATOM 1449 O O . ASP A 1 192 ? -9.507 -2.607 19.997 1.00 97.12 192 ASP A O 1
ATOM 1453 N N . ALA A 1 193 ? -9.514 -0.374 20.178 1.00 97.75 193 ALA A N 1
ATOM 1454 C CA . ALA A 1 193 ? -9.488 -0.088 18.760 1.00 97.75 193 ALA A CA 1
ATOM 1455 C C . ALA A 1 193 ? -8.612 1.126 18.433 1.00 97.75 193 ALA A C 1
ATOM 1457 O O . ALA A 1 193 ? -8.250 1.940 19.287 1.00 97.75 193 ALA A O 1
ATOM 1458 N N . ILE A 1 194 ? -8.272 1.243 17.156 1.00 97.75 194 ILE A N 1
ATOM 1459 C CA . ILE A 1 194 ? -7.622 2.403 16.557 1.00 97.75 194 ILE A CA 1
ATOM 1460 C C . ILE A 1 194 ? -8.508 2.950 15.440 1.00 97.75 194 ILE A C 1
ATOM 1462 O O . ILE A 1 194 ? -9.116 2.197 14.671 1.00 97.75 194 ILE A O 1
ATOM 1466 N N . LYS A 1 195 ? -8.576 4.276 15.345 1.00 97.94 195 LYS A N 1
ATOM 1467 C CA . LYS A 1 195 ? -9.137 4.999 14.210 1.00 97.94 195 LYS A CA 1
ATOM 1468 C C . LYS A 1 195 ? -8.027 5.800 13.549 1.00 97.94 195 LYS A C 1
ATOM 1470 O O . LYS A 1 195 ? -7.391 6.624 14.197 1.00 97.94 195 LYS A O 1
ATOM 1475 N N . LEU A 1 196 ? -7.833 5.571 12.262 1.00 98.06 196 LEU A N 1
ATOM 1476 C CA . LEU A 1 196 ? -6.940 6.336 11.417 1.00 98.06 196 LEU A CA 1
ATOM 1477 C C . LEU A 1 196 ? -7.771 7.115 10.398 1.00 98.06 196 LEU A C 1
ATOM 1479 O O . LEU A 1 196 ? -8.544 6.519 9.648 1.00 98.06 196 LEU A O 1
ATOM 1483 N N . ASP A 1 197 ? -7.590 8.428 10.367 1.00 98.38 197 ASP A N 1
ATOM 1484 C CA . ASP A 1 197 ? -8.166 9.331 9.375 1.00 98.38 197 ASP A CA 1
ATOM 1485 C C . ASP A 1 197 ? -7.031 9.987 8.578 1.00 98.38 197 ASP A C 1
ATOM 1487 O O . ASP A 1 197 ? -6.055 10.441 9.168 1.00 98.38 197 ASP A O 1
ATOM 1491 N N . PHE A 1 198 ? -7.142 10.040 7.252 1.00 98.62 198 PHE A N 1
ATOM 1492 C CA . PHE A 1 198 ? -6.226 10.791 6.384 1.00 98.62 198 PHE A CA 1
ATOM 1493 C C . PHE A 1 198 ? -6.908 11.155 5.061 1.00 98.62 198 PHE A C 1
ATOM 1495 O O . PHE A 1 198 ? -7.990 10.657 4.746 1.00 98.62 198 PHE A O 1
ATOM 1502 N N . SER A 1 199 ? -6.288 12.033 4.278 1.00 98.56 199 SER A N 1
ATOM 1503 C CA . SER A 1 199 ? -6.673 12.317 2.891 1.00 98.56 199 SER A CA 1
ATOM 1504 C C . SER A 1 199 ? -5.555 11.887 1.955 1.00 98.56 199 SER A C 1
ATOM 1506 O O . SER A 1 199 ? -4.392 12.137 2.253 1.00 98.56 199 SER A O 1
ATOM 1508 N N . VAL A 1 200 ? -5.896 11.233 0.846 1.00 98.50 200 VAL A N 1
ATOM 1509 C CA . VAL A 1 200 ? -4.921 10.761 -0.147 1.00 98.50 200 VAL A CA 1
ATOM 1510 C C . VAL A 1 200 ? -5.329 11.179 -1.557 1.00 98.50 200 VAL A C 1
ATOM 1512 O O . VAL A 1 200 ? -6.511 11.139 -1.900 1.00 98.50 200 VAL A O 1
ATOM 1515 N N . SER A 1 201 ? -4.355 11.579 -2.369 1.00 97.88 201 SER A N 1
ATOM 1516 C CA . SER A 1 201 ? -4.507 11.853 -3.804 1.00 97.88 201 SER A CA 1
ATOM 1517 C C . SER A 1 201 ? -3.290 11.359 -4.580 1.00 97.88 201 SER A C 1
ATOM 1519 O O . SER A 1 201 ? -2.214 11.175 -4.008 1.00 97.88 201 SER A O 1
ATOM 1521 N N . SER A 1 202 ? -3.468 11.176 -5.884 1.00 95.44 202 SER A N 1
ATOM 1522 C CA . SER A 1 202 ? -2.404 10.850 -6.828 1.00 95.44 202 SER A CA 1
ATOM 1523 C C . SER A 1 202 ? -2.384 11.880 -7.959 1.00 95.44 202 SER A C 1
ATOM 1525 O O . SER A 1 202 ? -3.446 12.201 -8.486 1.00 95.44 202 SER A O 1
ATOM 1527 N N . PRO A 1 203 ? -1.226 12.412 -8.382 1.00 91.25 203 PRO A N 1
ATOM 1528 C CA . PRO A 1 203 ? -1.170 13.335 -9.518 1.00 91.25 203 PRO A CA 1
ATOM 1529 C C . PRO A 1 203 ? -1.651 12.696 -10.832 1.00 91.25 203 PRO A C 1
ATOM 1531 O O . PRO A 1 203 ? -2.139 13.406 -11.709 1.00 91.25 203 PRO A O 1
ATOM 1534 N N . VAL A 1 204 ? -1.539 11.370 -10.949 1.00 89.25 204 VAL A N 1
ATOM 1535 C CA . VAL A 1 204 ? -1.964 10.562 -12.100 1.00 89.25 204 VAL A CA 1
ATOM 1536 C C . VAL A 1 204 ? -3.007 9.544 -11.641 1.00 89.25 204 VAL A C 1
ATOM 1538 O O . VAL A 1 204 ? -3.010 9.133 -10.482 1.00 89.25 204 VAL A O 1
ATOM 1541 N N . SER A 1 205 ? -3.926 9.156 -12.526 1.00 90.75 205 SER A N 1
ATOM 1542 C CA . SER A 1 205 ? -4.917 8.129 -12.201 1.00 90.75 205 SER A CA 1
ATOM 1543 C C . SER A 1 205 ? -4.242 6.768 -12.023 1.00 90.75 205 SER A C 1
ATOM 1545 O O . SER A 1 205 ? -3.636 6.260 -12.964 1.00 90.75 205 SER A O 1
ATOM 1547 N N . VAL A 1 206 ? -4.392 6.163 -10.846 1.00 92.44 206 VAL A N 1
ATOM 1548 C CA . VAL A 1 206 ? -3.850 4.838 -10.519 1.00 92.44 206 VAL A CA 1
ATOM 1549 C C . VAL A 1 206 ? -4.984 3.934 -10.066 1.00 92.44 206 VAL A C 1
ATOM 1551 O O . VAL A 1 206 ? -5.766 4.301 -9.190 1.00 92.44 206 VAL A O 1
ATOM 1554 N N . SER A 1 207 ? -5.073 2.756 -10.675 1.00 94.62 207 SER A N 1
ATOM 1555 C CA . SER A 1 207 ? -6.104 1.764 -10.382 1.00 94.62 207 SER A CA 1
ATOM 1556 C C . SER A 1 207 ?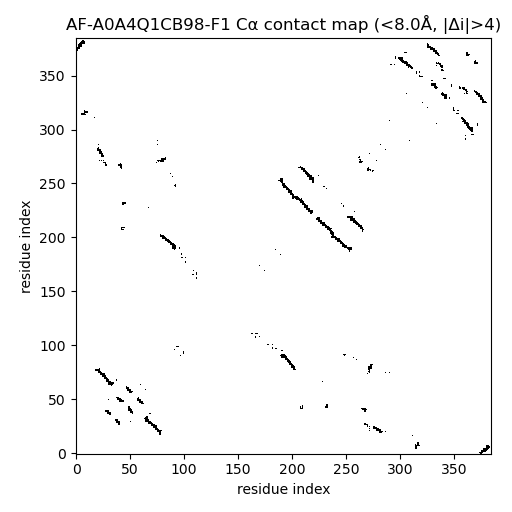 -5.676 0.769 -9.308 1.00 94.62 207 SER A C 1
ATOM 1558 O O . SER A 1 207 ? -4.480 0.569 -9.068 1.00 94.62 207 SER A O 1
ATOM 1560 N N . ASP A 1 208 ? -6.660 0.087 -8.717 1.00 95.19 208 ASP A N 1
ATOM 1561 C CA . ASP A 1 208 ? -6.444 -1.029 -7.782 1.00 95.19 208 ASP A CA 1
ATOM 1562 C C . ASP A 1 208 ? -5.539 -0.667 -6.585 1.00 95.19 208 ASP A C 1
ATOM 1564 O O . ASP A 1 208 ? -4.776 -1.499 -6.082 1.00 95.19 208 ASP A O 1
ATOM 1568 N N . VAL A 1 209 ? -5.614 0.579 -6.103 1.00 97.31 209 VAL A N 1
ATOM 1569 C CA . VAL A 1 209 ? -4.806 1.009 -4.960 1.00 97.31 209 VAL A CA 1
ATOM 1570 C C . VAL A 1 209 ? -5.375 0.418 -3.676 1.00 97.31 209 VAL A C 1
ATOM 1572 O O . VAL A 1 209 ? -6.585 0.410 -3.441 1.00 97.31 209 VAL A O 1
ATOM 1575 N N . TYR A 1 210 ? -4.497 -0.041 -2.795 1.00 97.94 210 TYR A N 1
ATOM 1576 C CA . TYR A 1 210 ? -4.848 -0.447 -1.441 1.00 97.94 210 TYR A CA 1
ATOM 1577 C C . TYR A 1 210 ? -3.834 0.088 -0.433 1.00 97.94 210 TYR A C 1
ATOM 1579 O O . TYR A 1 210 ? -2.684 0.376 -0.757 1.00 97.94 210 TYR A O 1
ATOM 1587 N N . VAL A 1 211 ? -4.281 0.253 0.809 1.00 97.94 211 VAL A N 1
ATOM 1588 C CA . VAL A 1 211 ? -3.461 0.730 1.922 1.00 97.94 211 VAL A CA 1
ATOM 1589 C C . VAL A 1 211 ? -3.206 -0.402 2.903 1.00 97.94 211 VAL A C 1
ATOM 1591 O O . VAL A 1 211 ? -4.108 -1.178 3.233 1.00 97.94 211 VAL A O 1
ATOM 1594 N N . VAL A 1 212 ? -1.970 -0.477 3.385 1.00 97.38 212 VAL A N 1
ATOM 1595 C CA . VAL A 1 212 ? -1.546 -1.361 4.464 1.00 97.38 212 VAL A CA 1
ATOM 1596 C C . VAL A 1 212 ? -1.107 -0.505 5.640 1.00 97.38 212 VAL A C 1
ATOM 1598 O O . VAL A 1 212 ? -0.212 0.332 5.543 1.00 97.38 212 VAL A O 1
ATOM 1601 N N . LEU A 1 213 ? -1.774 -0.720 6.763 1.00 97.12 213 LEU A N 1
ATOM 1602 C CA . LEU A 1 213 ? -1.540 -0.048 8.023 1.00 97.12 213 LEU A CA 1
ATOM 1603 C C . LEU A 1 213 ? -0.848 -1.017 8.978 1.00 97.12 213 LEU A C 1
ATOM 1605 O O . LEU A 1 213 ? -1.418 -2.048 9.341 1.00 97.12 213 LEU A O 1
ATOM 1609 N N . PHE A 1 214 ? 0.352 -0.658 9.420 1.00 96.19 214 PHE A N 1
ATOM 1610 C CA . PHE A 1 214 ? 1.036 -1.327 10.518 1.00 96.19 214 PHE A CA 1
ATOM 1611 C C . PHE A 1 214 ? 0.794 -0.555 11.806 1.00 96.19 214 PHE A C 1
ATOM 1613 O O . PHE A 1 214 ? 1.132 0.625 11.905 1.00 96.19 214 PHE A O 1
ATOM 1620 N N . VAL A 1 215 ? 0.212 -1.233 12.786 1.00 97.31 215 VAL A N 1
ATOM 1621 C CA . VAL A 1 215 ? -0.064 -0.698 14.117 1.00 97.31 215 VAL A CA 1
ATOM 1622 C C . VAL A 1 215 ? 0.843 -1.420 15.093 1.00 97.31 215 VAL A C 1
ATOM 1624 O O . VAL A 1 215 ? 0.656 -2.606 15.348 1.00 97.31 215 VAL A O 1
ATOM 1627 N N . GLU A 1 216 ? 1.830 -0.713 15.625 1.00 96.94 216 GLU A N 1
ATOM 1628 C CA . GLU A 1 216 ? 2.685 -1.224 16.690 1.00 96.94 216 GLU A CA 1
ATOM 1629 C C . GLU A 1 216 ? 2.109 -0.788 18.031 1.00 96.94 216 GLU A C 1
ATOM 1631 O O . GLU A 1 216 ? 1.872 0.401 18.266 1.00 96.94 216 GLU A O 1
ATOM 1636 N N . TYR A 1 217 ? 1.869 -1.750 18.911 1.00 97.38 217 TYR A N 1
ATOM 1637 C CA . TYR A 1 217 ? 1.238 -1.520 20.198 1.00 97.38 217 TYR A CA 1
ATOM 1638 C C . TYR A 1 217 ? 1.851 -2.403 21.278 1.00 97.38 217 TYR A C 1
ATOM 1640 O O . TYR A 1 217 ? 2.459 -3.429 21.001 1.00 97.38 217 TYR A O 1
ATOM 1648 N N . GLN A 1 218 ? 1.665 -2.007 22.526 1.00 97.81 218 GLN A N 1
ATOM 1649 C CA . GLN A 1 218 ? 2.038 -2.789 23.697 1.00 97.81 218 GLN A CA 1
ATOM 1650 C C . GLN A 1 218 ? 0.767 -3.038 24.512 1.00 97.81 218 GLN A C 1
ATOM 1652 O O . GLN A 1 218 ? 0.010 -2.098 24.769 1.00 97.81 218 GLN A O 1
ATOM 1657 N N . ALA A 1 219 ? 0.490 -4.293 24.872 1.00 96.19 219 ALA A N 1
ATOM 1658 C CA . ALA A 1 219 ? -0.613 -4.593 25.785 1.00 96.19 219 ALA A CA 1
ATOM 1659 C C . ALA A 1 219 ? -0.295 -4.034 27.183 1.00 96.19 219 ALA A C 1
ATOM 1661 O O . ALA A 1 219 ? 0.876 -3.947 27.542 1.00 96.19 219 ALA A O 1
ATOM 1662 N N . ALA A 1 220 ? -1.315 -3.667 27.965 1.00 91.56 220 ALA A N 1
ATOM 1663 C CA . ALA A 1 220 ? -1.121 -3.021 29.269 1.00 91.56 220 ALA A CA 1
ATOM 1664 C C . ALA A 1 220 ? -0.205 -3.825 30.217 1.00 91.56 220 ALA A C 1
ATOM 1666 O O . ALA A 1 220 ? 0.630 -3.237 30.900 1.00 91.56 220 ALA A O 1
ATOM 1667 N N . ASP A 1 221 ? -0.307 -5.157 30.174 1.00 92.31 221 ASP A N 1
ATOM 1668 C CA . ASP A 1 221 ? 0.427 -6.078 31.051 1.00 92.31 221 ASP A CA 1
ATOM 1669 C C . ASP A 1 221 ? 1.605 -6.789 30.352 1.00 92.31 221 ASP A C 1
ATOM 1671 O O . ASP A 1 221 ? 2.151 -7.755 30.884 1.00 92.31 221 ASP A O 1
ATOM 1675 N N . ALA A 1 222 ? 1.982 -6.368 29.139 1.00 94.38 222 ALA A N 1
ATOM 1676 C CA . ALA A 1 222 ? 3.061 -6.994 28.371 1.00 94.38 222 ALA A CA 1
ATOM 1677 C C . ALA A 1 222 ? 4.229 -6.029 28.169 1.00 94.38 222 ALA A C 1
ATOM 1679 O O . ALA A 1 222 ? 4.021 -4.856 27.881 1.00 94.38 222 ALA A O 1
ATOM 1680 N N . GLU A 1 223 ? 5.465 -6.521 28.247 1.00 94.12 223 GLU A N 1
ATOM 1681 C CA . GLU A 1 223 ? 6.658 -5.726 27.912 1.00 94.12 223 GLU A CA 1
ATOM 1682 C C . GLU A 1 223 ? 6.930 -5.680 26.402 1.00 94.12 223 GLU A C 1
ATOM 1684 O O . GLU A 1 223 ? 7.495 -4.714 25.891 1.00 94.12 223 GLU A O 1
ATOM 1689 N N . GLU A 1 224 ? 6.504 -6.712 25.675 1.00 96.38 224 GLU A N 1
ATOM 1690 C CA . GLU A 1 224 ? 6.780 -6.853 24.249 1.00 96.38 224 GLU A CA 1
ATOM 1691 C C . GLU A 1 224 ? 5.857 -5.980 23.388 1.00 96.38 224 GLU A C 1
ATOM 1693 O O . GLU A 1 224 ? 4.633 -5.956 23.553 1.00 96.38 224 GLU A O 1
ATOM 1698 N N . THR A 1 225 ? 6.454 -5.297 22.409 1.00 96.62 225 THR A N 1
ATOM 1699 C CA . THR A 1 225 ? 5.709 -4.612 21.350 1.00 96.62 225 THR A CA 1
ATOM 1700 C C . THR A 1 225 ? 5.184 -5.640 20.354 1.00 96.62 225 THR A C 1
ATOM 1702 O O . THR A 1 225 ? 5.942 -6.394 19.748 1.00 96.62 225 THR A O 1
ATOM 1705 N N . GLN A 1 226 ? 3.874 -5.630 20.150 1.00 94.94 226 GLN A N 1
ATOM 1706 C CA . GLN A 1 226 ? 3.167 -6.412 19.149 1.00 94.94 226 GLN A CA 1
ATOM 1707 C C . GLN A 1 226 ? 2.853 -5.548 17.924 1.00 94.94 226 GLN A C 1
ATOM 1709 O O . GLN A 1 226 ? 2.775 -4.321 18.002 1.00 94.94 226 GLN A O 1
ATOM 1714 N N . GLN A 1 227 ? 2.646 -6.194 16.778 1.00 94.00 227 GLN A N 1
ATOM 1715 C CA . GLN A 1 227 ? 2.307 -5.526 15.526 1.00 94.00 227 GLN A CA 1
ATOM 1716 C C . GLN A 1 227 ? 1.030 -6.130 14.944 1.00 94.00 227 GLN A C 1
ATOM 1718 O O . GLN A 1 227 ? 0.950 -7.335 14.712 1.00 94.00 227 GLN A O 1
ATOM 1723 N N . GLN A 1 228 ? 0.039 -5.287 14.671 1.00 93.56 228 GLN A N 1
ATOM 1724 C CA . GLN A 1 228 ? -1.151 -5.648 13.907 1.00 93.56 228 GLN A CA 1
ATOM 1725 C C . GLN A 1 228 ? -1.055 -5.056 12.500 1.00 93.56 228 GLN A C 1
ATOM 1727 O O . GLN A 1 228 ? -0.629 -3.915 12.321 1.00 93.56 228 GLN A O 1
ATOM 1732 N N . VAL A 1 229 ? -1.482 -5.827 11.499 1.00 93.62 229 VAL A N 1
ATOM 1733 C CA . VAL A 1 229 ? -1.550 -5.381 10.103 1.00 93.62 229 VAL A CA 1
ATOM 1734 C C . VAL A 1 229 ? -3.007 -5.260 9.685 1.00 93.62 229 VAL A C 1
ATOM 1736 O O . VAL A 1 229 ? -3.803 -6.172 9.912 1.00 93.62 229 VAL A O 1
ATOM 1739 N N . VAL A 1 230 ? -3.359 -4.138 9.067 1.00 94.81 230 VAL A N 1
ATOM 1740 C CA . VAL A 1 230 ? -4.685 -3.906 8.490 1.00 94.81 230 VAL A CA 1
ATOM 1741 C C . VAL A 1 230 ? -4.511 -3.582 7.021 1.00 94.81 230 VAL A C 1
ATOM 1743 O O . VAL A 1 230 ? -3.735 -2.702 6.671 1.00 94.81 230 VAL A O 1
ATOM 1746 N N . VAL A 1 231 ? -5.250 -4.276 6.165 1.00 95.94 231 VAL A N 1
ATOM 1747 C CA . VAL A 1 231 ? -5.263 -4.021 4.724 1.00 95.94 231 VAL A CA 1
ATOM 1748 C C . VAL A 1 231 ? -6.643 -3.500 4.351 1.00 95.94 231 VAL A C 1
ATOM 1750 O O . VAL A 1 231 ? -7.646 -4.045 4.812 1.00 95.94 231 VAL A O 1
ATOM 1753 N N . LYS A 1 232 ? -6.704 -2.435 3.551 1.00 96.12 232 LYS A N 1
ATOM 1754 C CA . LYS A 1 232 ? -7.961 -1.868 3.059 1.00 96.12 232 LYS A CA 1
ATOM 1755 C C . LYS A 1 232 ? -7.830 -1.476 1.593 1.00 96.12 232 LYS A C 1
ATOM 1757 O O . LYS A 1 232 ? -6.925 -0.728 1.234 1.00 96.12 232 LYS A O 1
ATOM 1762 N N . SER A 1 233 ? -8.764 -1.939 0.768 1.00 96.94 233 SER A N 1
ATOM 1763 C CA . SER A 1 233 ? -8.867 -1.489 -0.619 1.00 96.94 233 SER A CA 1
ATOM 1764 C C . SER A 1 233 ? -9.303 -0.029 -0.692 1.00 96.94 233 SER A C 1
ATOM 1766 O O . SER A 1 233 ? -10.189 0.410 0.049 1.00 96.94 233 SER A O 1
ATOM 1768 N N . LEU A 1 234 ? -8.656 0.723 -1.574 1.00 97.06 234 LEU A N 1
ATOM 1769 C CA . LEU A 1 234 ? -9.012 2.090 -1.926 1.00 97.06 234 LEU A CA 1
ATOM 1770 C C . LEU A 1 234 ? -9.599 2.143 -3.352 1.00 97.06 234 LEU A C 1
ATOM 1772 O O . LEU A 1 234 ? -10.338 3.073 -3.663 1.00 97.06 234 LEU A O 1
ATOM 1776 N N . GLY A 1 235 ? -9.332 1.157 -4.209 1.00 95.94 235 GLY A N 1
ATOM 1777 C CA . GLY A 1 235 ? -9.721 1.200 -5.619 1.00 95.94 235 GLY A CA 1
ATOM 1778 C C . GLY A 1 235 ? -8.972 2.308 -6.355 1.00 95.94 235 GLY A C 1
ATOM 1779 O O . GLY A 1 235 ? -7.820 2.601 -6.032 1.00 95.94 235 GLY A O 1
ATOM 1780 N N . ASP A 1 236 ? -9.631 2.953 -7.310 1.00 96.12 236 ASP A N 1
ATOM 1781 C CA . ASP A 1 236 ? -8.985 3.968 -8.138 1.00 96.12 236 ASP A CA 1
ATOM 1782 C C . ASP A 1 236 ? -8.720 5.265 -7.356 1.00 96.12 236 ASP A C 1
ATOM 1784 O O . ASP A 1 236 ? -9.526 5.719 -6.531 1.00 96.12 236 ASP A O 1
ATOM 1788 N N . LEU A 1 237 ? -7.562 5.869 -7.615 1.00 96.44 237 LEU A N 1
ATOM 1789 C CA . LEU A 1 237 ? -7.145 7.164 -7.090 1.00 96.44 237 LEU A CA 1
ATOM 1790 C C . LEU A 1 237 ? -6.764 8.093 -8.233 1.00 96.44 237 LEU A C 1
ATOM 1792 O O . LEU A 1 237 ? -6.105 7.683 -9.177 1.00 96.44 237 LEU A O 1
ATOM 1796 N N . GLY A 1 238 ? -7.120 9.366 -8.099 1.00 95.38 238 GLY A N 1
ATOM 1797 C CA . GLY A 1 238 ? -6.714 10.421 -9.021 1.00 95.38 238 GLY A CA 1
ATOM 1798 C C . GLY A 1 238 ? -6.330 11.693 -8.277 1.00 95.38 238 GLY A C 1
ATOM 1799 O O . GLY A 1 238 ? -6.062 11.676 -7.071 1.00 95.38 238 GLY A O 1
ATOM 1800 N N . SER A 1 239 ? -6.338 12.811 -9.000 1.00 95.88 239 SER A N 1
ATOM 1801 C CA . SER A 1 239 ? -5.851 14.107 -8.510 1.00 95.88 239 SER A CA 1
ATOM 1802 C C . SER A 1 239 ? -6.719 14.736 -7.426 1.00 95.88 239 SER A C 1
ATOM 1804 O O . SER A 1 239 ? -6.238 15.579 -6.673 1.00 95.88 239 SER A O 1
ATOM 1806 N N . THR A 1 240 ? -7.983 14.324 -7.312 1.00 97.50 240 THR A N 1
ATOM 1807 C CA . THR A 1 240 ? -8.892 14.823 -6.275 1.00 97.50 240 THR A CA 1
ATOM 1808 C C . THR A 1 240 ? -8.641 14.090 -4.953 1.00 97.50 240 THR A C 1
ATOM 1810 O O . THR A 1 240 ? -8.801 12.867 -4.908 1.00 97.50 240 THR A O 1
ATOM 1813 N N . PRO A 1 241 ? -8.290 14.799 -3.861 1.00 98.00 241 PRO A N 1
ATOM 1814 C CA . PRO A 1 241 ? -8.095 14.182 -2.555 1.00 98.00 241 PRO A CA 1
ATOM 1815 C C . PRO A 1 241 ? -9.342 13.462 -2.055 1.00 98.00 241 PRO A C 1
ATOM 1817 O O . PRO A 1 241 ? -10.440 14.018 -2.023 1.00 98.00 241 PRO A O 1
ATOM 1820 N N . ARG A 1 242 ? -9.152 12.222 -1.604 1.00 98.00 242 ARG A N 1
ATOM 1821 C CA . ARG A 1 242 ? -10.196 11.399 -1.000 1.00 98.00 242 ARG A CA 1
ATOM 1822 C C . ARG A 1 242 ? -9.891 11.160 0.467 1.00 98.00 242 ARG A C 1
ATOM 1824 O O . ARG A 1 242 ? -8.811 10.685 0.819 1.00 98.00 242 ARG A O 1
ATOM 1831 N N . ARG A 1 243 ? -10.875 11.441 1.321 1.00 98.31 243 ARG A N 1
ATOM 1832 C CA . ARG A 1 243 ? -10.805 11.125 2.748 1.00 98.31 243 ARG A CA 1
ATOM 1833 C C . ARG A 1 243 ? -10.953 9.621 2.960 1.00 98.31 243 ARG A C 1
ATOM 1835 O O . ARG A 1 243 ? -11.905 9.011 2.478 1.00 98.31 243 ARG A O 1
ATOM 1842 N N . VAL A 1 244 ? -10.038 9.042 3.724 1.00 98.06 244 VAL A N 1
ATOM 1843 C CA . VAL A 1 244 ? -10.033 7.633 4.107 1.00 98.06 244 VAL A CA 1
ATOM 1844 C C . VAL A 1 244 ? -10.105 7.540 5.624 1.00 98.06 244 VAL A C 1
ATOM 1846 O O . VAL A 1 244 ? -9.313 8.151 6.337 1.00 98.06 244 VAL A O 1
ATOM 1849 N N . THR A 1 245 ? -11.049 6.735 6.106 1.00 97.94 245 THR A N 1
ATOM 1850 C CA . THR A 1 245 ? -11.163 6.364 7.519 1.00 97.94 245 THR A CA 1
ATOM 1851 C C . THR A 1 245 ? -10.991 4.857 7.652 1.00 97.94 245 THR A C 1
ATOM 1853 O O . THR A 1 245 ? -11.672 4.076 6.977 1.00 97.94 245 THR A O 1
ATOM 1856 N N . ILE A 1 246 ? -10.087 4.436 8.530 1.00 96.88 246 ILE A N 1
ATOM 1857 C CA . ILE A 1 246 ? -9.859 3.039 8.895 1.00 96.88 246 ILE A CA 1
ATOM 1858 C C . ILE A 1 246 ? -10.127 2.913 10.388 1.00 96.88 246 ILE A C 1
ATOM 1860 O O . ILE A 1 246 ? -9.493 3.591 11.188 1.00 96.88 246 ILE A O 1
ATOM 1864 N N . ARG A 1 247 ? -11.063 2.045 10.775 1.00 96.56 247 ARG A N 1
ATOM 1865 C CA . ARG A 1 247 ? -11.295 1.684 12.178 1.00 96.56 247 ARG A CA 1
ATOM 1866 C C . ARG A 1 247 ? -10.989 0.207 12.339 1.00 96.56 247 ARG A C 1
ATOM 1868 O O . ARG A 1 247 ? -11.590 -0.617 11.652 1.00 96.56 247 ARG A O 1
ATOM 1875 N N . ARG A 1 248 ? -10.069 -0.127 13.238 1.00 95.31 248 ARG A N 1
ATOM 1876 C CA . ARG A 1 248 ? -9.706 -1.511 13.538 1.00 95.31 248 ARG A CA 1
ATOM 1877 C C . ARG A 1 248 ? -9.802 -1.758 15.033 1.00 95.31 248 ARG A C 1
ATOM 1879 O O . ARG A 1 248 ? -9.114 -1.098 15.797 1.00 95.31 248 ARG A O 1
ATOM 1886 N N . GLY A 1 249 ? -10.662 -2.695 15.424 1.00 95.31 249 GLY A N 1
ATOM 1887 C CA . GLY A 1 249 ? -10.725 -3.221 16.788 1.00 95.31 249 GLY A CA 1
ATOM 1888 C C . GLY A 1 249 ? -9.911 -4.502 16.961 1.00 95.31 249 GLY A C 1
ATOM 1889 O O . GLY A 1 249 ? -9.226 -4.953 16.038 1.00 95.31 249 GLY A O 1
ATOM 1890 N N . GLY A 1 250 ? -10.051 -5.116 18.134 1.00 94.44 250 GLY A N 1
ATOM 1891 C CA . GLY A 1 250 ? -9.360 -6.358 18.482 1.00 94.44 250 GLY A CA 1
ATOM 1892 C C . GLY A 1 250 ? -7.957 -6.136 19.042 1.00 94.44 250 GLY A C 1
ATOM 1893 O O . GLY A 1 250 ? -7.175 -7.081 19.085 1.00 94.44 250 GLY A O 1
ATOM 1894 N N . LEU A 1 251 ? -7.640 -4.905 19.447 1.00 96.44 251 LEU A N 1
ATOM 1895 C CA . LEU A 1 251 ? -6.468 -4.622 20.266 1.00 96.44 251 LEU A CA 1
ATOM 1896 C C . LEU A 1 251 ? -6.807 -4.933 21.735 1.00 96.44 251 LEU A C 1
ATOM 1898 O O . LEU A 1 251 ? -7.971 -4.805 22.123 1.00 96.44 251 LEU A O 1
ATOM 1902 N N . PRO A 1 252 ? -5.833 -5.343 22.565 1.00 96.94 252 PRO A N 1
ATOM 1903 C CA . PRO A 1 252 ? -6.065 -5.538 23.993 1.00 96.94 252 PRO A CA 1
ATOM 1904 C C . PRO A 1 252 ? -6.614 -4.257 24.649 1.00 96.94 252 PRO A C 1
ATOM 1906 O O . PRO A 1 252 ? -6.107 -3.174 24.350 1.00 96.94 252 PRO A O 1
ATOM 1909 N N . PRO A 1 253 ? -7.621 -4.339 25.537 1.00 96.50 253 PRO A N 1
ATOM 1910 C CA . PRO A 1 253 ? -8.147 -3.162 26.223 1.00 96.50 253 PRO A CA 1
ATOM 1911 C C . PRO A 1 253 ? -7.051 -2.405 26.980 1.00 96.50 253 PRO A C 1
ATOM 1913 O O . PRO A 1 253 ? -6.269 -3.009 27.712 1.00 96.50 253 PRO A O 1
ATOM 1916 N N . GLY A 1 254 ? -6.999 -1.084 26.808 1.00 95.88 254 GLY A N 1
ATOM 1917 C CA . GLY A 1 254 ? -6.004 -0.231 27.467 1.00 95.88 254 GLY A CA 1
ATOM 1918 C C . GLY A 1 254 ? -4.604 -0.312 26.850 1.00 95.88 254 GLY A C 1
ATOM 1919 O O . GLY A 1 254 ? -3.633 0.083 27.491 1.00 95.88 254 GLY A O 1
ATOM 1920 N N . TYR A 1 255 ? -4.475 -0.821 25.618 1.00 97.50 255 TYR A N 1
ATOM 1921 C CA . TYR A 1 255 ? -3.186 -0.873 24.928 1.00 97.50 255 TYR A CA 1
ATOM 1922 C C . TYR A 1 255 ? -2.517 0.509 24.814 1.00 97.50 255 TYR A C 1
ATOM 1924 O O . TYR A 1 255 ? -3.158 1.563 24.705 1.00 97.50 255 TYR A O 1
ATOM 1932 N N . LEU A 1 256 ? -1.187 0.483 24.747 1.00 96.88 256 LEU A N 1
ATOM 1933 C CA . LEU A 1 256 ? -0.358 1.640 24.441 1.00 96.88 256 LEU A CA 1
ATOM 1934 C C . LEU A 1 256 ? 0.011 1.621 22.958 1.00 96.88 256 LEU A C 1
ATOM 1936 O O . LEU A 1 256 ? 0.693 0.709 22.492 1.00 96.88 256 LEU A O 1
ATOM 1940 N N . LEU A 1 257 ? -0.423 2.639 22.213 1.00 97.31 257 LEU A N 1
ATOM 1941 C CA . LEU A 1 257 ? -0.033 2.822 20.815 1.00 97.31 257 LEU A CA 1
ATOM 1942 C C . LEU A 1 257 ? 1.424 3.301 20.754 1.00 97.31 257 LEU A C 1
ATOM 1944 O O . LEU A 1 257 ? 1.745 4.344 21.320 1.00 97.31 257 LEU A O 1
ATOM 1948 N N . LYS A 1 258 ? 2.299 2.551 20.079 1.00 97.81 258 LYS A N 1
ATOM 1949 C CA . LYS A 1 258 ? 3.724 2.891 19.938 1.00 97.81 258 LYS A CA 1
ATOM 1950 C C . LYS A 1 258 ? 4.010 3.599 18.627 1.00 97.81 258 LYS A C 1
ATOM 1952 O O . LYS A 1 258 ? 4.613 4.668 18.630 1.00 97.81 258 LYS A O 1
ATOM 1957 N N . ALA A 1 259 ? 3.564 3.017 17.519 1.00 97.00 259 ALA A N 1
ATOM 1958 C CA . ALA A 1 259 ? 3.768 3.584 16.196 1.00 97.00 259 ALA A CA 1
ATOM 1959 C C . ALA A 1 259 ? 2.643 3.190 15.240 1.00 97.00 259 ALA A C 1
ATOM 1961 O O . ALA A 1 259 ? 1.928 2.203 15.423 1.00 97.00 259 ALA A O 1
ATOM 1962 N N . THR A 1 260 ? 2.478 3.992 14.195 1.00 97.31 260 THR A N 1
ATOM 1963 C CA . THR A 1 260 ? 1.533 3.730 13.115 1.00 97.31 260 THR A CA 1
ATOM 1964 C C . THR A 1 260 ? 2.212 4.066 11.799 1.00 97.31 260 THR A C 1
ATOM 1966 O O . THR A 1 260 ? 2.661 5.195 11.615 1.00 97.31 260 THR A O 1
ATOM 1969 N N . ARG A 1 261 ? 2.317 3.085 10.901 1.00 97.25 261 ARG A N 1
ATOM 1970 C CA . ARG A 1 261 ? 2.955 3.244 9.587 1.00 97.25 261 ARG A CA 1
ATOM 1971 C C . ARG A 1 261 ? 1.949 2.929 8.490 1.00 97.25 261 ARG A C 1
ATOM 1973 O O . ARG A 1 261 ? 1.250 1.919 8.567 1.00 97.25 261 ARG A O 1
ATOM 1980 N N . ILE A 1 262 ? 1.860 3.810 7.499 1.00 97.81 262 ILE A N 1
ATOM 1981 C CA . ILE A 1 262 ? 0.902 3.727 6.394 1.00 97.81 262 ILE A CA 1
ATOM 1982 C C . ILE A 1 262 ? 1.697 3.525 5.113 1.00 97.81 262 ILE A C 1
ATOM 1984 O O . ILE A 1 262 ? 2.559 4.338 4.793 1.00 97.81 262 ILE A O 1
ATOM 1988 N N . HIS A 1 263 ? 1.379 2.463 4.387 1.00 98.06 263 HIS A N 1
ATOM 1989 C CA . HIS A 1 263 ? 1.994 2.128 3.110 1.00 98.06 263 HIS A CA 1
ATOM 1990 C C . HIS A 1 263 ? 0.898 1.941 2.065 1.00 98.06 263 HIS A C 1
ATOM 1992 O O . HIS A 1 263 ? -0.170 1.404 2.368 1.00 98.06 263 HIS A O 1
ATOM 1998 N N . PHE A 1 264 ? 1.147 2.385 0.841 1.00 98.06 264 PHE A N 1
ATOM 1999 C CA . PHE A 1 264 ? 0.199 2.291 -0.266 1.00 98.06 264 PHE A CA 1
ATOM 2000 C C . PHE A 1 264 ? 0.760 1.362 -1.319 1.00 98.06 264 PHE A C 1
ATOM 2002 O O . PHE A 1 264 ? 1.961 1.364 -1.549 1.00 98.06 264 PHE A O 1
ATOM 2009 N N . TYR A 1 265 ? -0.100 0.585 -1.958 1.00 97.69 265 TYR A N 1
ATOM 2010 C CA . TYR A 1 265 ? 0.321 -0.422 -2.914 1.00 97.69 265 TYR A CA 1
ATOM 2011 C C . TYR A 1 265 ? -0.611 -0.470 -4.113 1.00 97.69 265 TYR A C 1
ATOM 2013 O O . TYR A 1 265 ? -1.811 -0.218 -3.992 1.00 97.69 265 TYR A O 1
ATOM 2021 N N . THR A 1 266 ? -0.055 -0.888 -5.244 1.00 96.00 266 THR A N 1
ATOM 2022 C CA . THR A 1 266 ? -0.798 -1.319 -6.430 1.00 96.00 266 THR A CA 1
ATOM 2023 C C . THR A 1 266 ? -0.054 -2.483 -7.081 1.00 96.00 266 THR A C 1
ATOM 2025 O O . THR A 1 266 ? 1.174 -2.509 -7.105 1.00 96.00 266 THR A O 1
ATOM 2028 N N . GLY A 1 267 ? -0.773 -3.512 -7.535 1.00 94.00 267 GLY A N 1
ATOM 2029 C CA . GLY A 1 267 ? -0.162 -4.673 -8.201 1.00 94.00 267 GLY A CA 1
ATOM 2030 C C . GLY A 1 267 ? 0.892 -5.444 -7.383 1.00 94.00 267 GLY A C 1
ATOM 2031 O O . GLY A 1 267 ? 1.661 -6.218 -7.957 1.00 94.00 267 GLY A O 1
ATOM 2032 N N . GLY A 1 268 ? 0.930 -5.260 -6.061 1.00 94.62 268 GLY A N 1
ATOM 2033 C CA . GLY A 1 268 ? 1.924 -5.848 -5.160 1.00 94.62 268 GLY A CA 1
ATOM 2034 C C . GLY A 1 268 ? 3.200 -5.036 -4.972 1.00 94.62 268 GLY A C 1
ATOM 2035 O O . GLY A 1 268 ? 4.090 -5.483 -4.254 1.00 94.62 268 GLY A O 1
ATOM 2036 N N . GLU A 1 269 ? 3.288 -3.855 -5.576 1.00 95.06 269 GLU A N 1
ATOM 2037 C CA . GLU A 1 269 ? 4.415 -2.935 -5.436 1.00 95.06 269 GLU A CA 1
ATOM 2038 C C . GLU A 1 269 ? 4.000 -1.748 -4.563 1.00 95.06 269 GLU A C 1
ATOM 2040 O O . GLU A 1 269 ? 2.874 -1.253 -4.671 1.00 95.06 269 GLU A O 1
ATOM 2045 N N . GLU A 1 270 ? 4.880 -1.325 -3.650 1.00 96.94 270 GLU A N 1
ATOM 2046 C CA . GLU A 1 270 ? 4.613 -0.151 -2.820 1.00 96.94 270 GLU A CA 1
ATOM 2047 C C . GLU A 1 270 ? 4.739 1.109 -3.680 1.00 96.94 270 GLU A C 1
ATOM 2049 O O . GLU A 1 270 ? 5.671 1.262 -4.469 1.00 96.94 270 GLU A O 1
ATOM 2054 N N . MET A 1 271 ? 3.799 2.030 -3.519 1.00 96.38 271 MET A N 1
ATOM 2055 C CA . MET A 1 271 ? 3.837 3.342 -4.144 1.00 96.38 271 MET A CA 1
ATOM 2056 C C . MET A 1 271 ? 4.524 4.334 -3.203 1.00 96.38 271 MET A C 1
ATOM 2058 O O . MET A 1 271 ? 4.213 4.347 -2.005 1.00 96.38 271 MET A O 1
ATOM 2062 N N . PRO A 1 272 ? 5.408 5.212 -3.709 1.00 96.69 272 PRO A N 1
ATOM 2063 C CA . PRO A 1 272 ? 5.958 6.269 -2.880 1.00 96.69 272 PRO A CA 1
ATOM 2064 C C . PRO A 1 272 ? 4.842 7.216 -2.437 1.00 96.69 272 PRO A C 1
ATOM 2066 O O . PRO A 1 272 ? 3.912 7.520 -3.184 1.00 96.69 272 PRO A O 1
ATOM 2069 N N . SER A 1 273 ? 4.952 7.718 -1.216 1.00 97.19 273 SER A N 1
ATOM 2070 C CA . SER A 1 273 ? 4.037 8.707 -0.660 1.00 97.19 273 SER A CA 1
ATOM 2071 C C . SER A 1 273 ? 4.790 9.763 0.139 1.00 97.19 273 SER A C 1
ATOM 2073 O O . SER A 1 273 ? 5.942 9.554 0.533 1.00 97.19 273 SER A O 1
ATOM 2075 N N . SER A 1 274 ? 4.102 10.851 0.483 1.00 96.88 274 SER A N 1
ATOM 2076 C CA . SER A 1 274 ? 4.631 11.866 1.405 1.00 96.88 274 SER A CA 1
ATOM 2077 C C . SER A 1 274 ? 4.987 11.312 2.795 1.00 96.88 274 SER A C 1
ATOM 2079 O O . SER A 1 274 ? 5.701 11.977 3.546 1.00 96.88 274 SER A O 1
ATOM 2081 N N . LEU A 1 275 ? 4.519 10.102 3.135 1.00 96.81 275 LEU A N 1
ATOM 2082 C CA . LEU A 1 275 ? 4.818 9.385 4.379 1.00 96.81 275 LEU A CA 1
ATOM 2083 C C . LEU A 1 275 ? 5.903 8.306 4.230 1.00 96.81 275 LEU A C 1
ATOM 2085 O O . LEU A 1 275 ? 6.252 7.669 5.222 1.00 96.81 275 LEU A O 1
ATOM 2089 N N . SER A 1 276 ? 6.428 8.067 3.025 1.00 96.44 276 SER A N 1
ATOM 2090 C CA . SER A 1 276 ? 7.416 7.011 2.799 1.00 96.44 276 SER A CA 1
ATOM 2091 C C . SER A 1 276 ? 8.749 7.316 3.490 1.00 96.44 276 SER A C 1
ATOM 2093 O O . SER A 1 276 ? 9.302 8.416 3.397 1.00 96.44 276 SER A O 1
ATOM 2095 N N . ASP A 1 277 ? 9.304 6.299 4.148 1.00 94.94 277 ASP A N 1
ATOM 2096 C CA . ASP A 1 277 ? 10.567 6.404 4.872 1.00 94.94 277 ASP A CA 1
ATOM 2097 C C . ASP A 1 277 ? 11.752 6.646 3.928 1.00 94.94 277 ASP A C 1
ATOM 2099 O O . ASP A 1 277 ? 11.911 5.981 2.900 1.00 94.94 277 ASP A O 1
ATOM 2103 N N . ARG A 1 278 ? 12.660 7.543 4.341 1.00 95.06 278 ARG A N 1
ATOM 2104 C CA . ARG A 1 278 ? 13.935 7.825 3.648 1.00 95.06 278 ARG A CA 1
ATOM 2105 C C . ARG A 1 278 ? 13.761 8.134 2.153 1.00 95.06 278 ARG A C 1
ATOM 2107 O O . ARG A 1 278 ? 14.590 7.725 1.341 1.00 95.06 278 ARG A O 1
ATOM 2114 N N . ARG A 1 279 ? 12.688 8.848 1.798 1.00 94.19 279 ARG A N 1
ATOM 2115 C CA . ARG A 1 279 ? 12.441 9.287 0.421 1.00 94.19 279 ARG A CA 1
ATOM 2116 C C . ARG A 1 279 ? 13.519 10.264 -0.057 1.00 94.19 279 ARG A C 1
ATOM 2118 O O . ARG A 1 279 ? 13.930 11.158 0.683 1.00 94.19 279 ARG A O 1
ATOM 2125 N N . MET A 1 280 ? 13.952 10.094 -1.297 1.00 95.31 280 MET A N 1
ATOM 2126 C CA . MET A 1 280 ? 14.922 10.944 -1.973 1.00 95.31 280 MET A CA 1
ATOM 2127 C C . MET A 1 280 ? 14.497 11.138 -3.424 1.00 95.31 280 MET A C 1
ATOM 2129 O O . MET A 1 280 ? 14.304 10.168 -4.158 1.00 95.31 280 MET A O 1
ATOM 2133 N N . GLU A 1 281 ? 14.403 12.397 -3.837 1.00 94.69 281 GLU A N 1
ATOM 2134 C CA . GLU A 1 281 ? 14.293 12.750 -5.246 1.00 94.69 281 GLU A CA 1
ATOM 2135 C C . GLU A 1 281 ? 15.634 12.526 -5.937 1.00 94.69 281 GLU A C 1
ATOM 2137 O O . GLU A 1 281 ? 16.689 12.955 -5.463 1.00 94.69 281 GLU A O 1
ATOM 2142 N N . ILE A 1 282 ? 15.588 11.839 -7.068 1.00 94.25 282 ILE A N 1
ATOM 2143 C CA . ILE A 1 282 ? 16.748 11.569 -7.898 1.00 94.25 282 ILE A CA 1
ATOM 2144 C C . ILE A 1 282 ? 16.501 12.031 -9.328 1.00 94.25 282 ILE A C 1
ATOM 2146 O O . ILE A 1 282 ? 15.382 12.010 -9.844 1.00 94.25 282 ILE A O 1
ATOM 2150 N N . ASP A 1 283 ? 17.581 12.450 -9.979 1.00 90.75 283 ASP A N 1
ATOM 2151 C CA . ASP A 1 283 ? 17.559 12.779 -11.396 1.00 90.75 283 ASP A CA 1
ATOM 2152 C C . ASP A 1 283 ? 17.385 11.524 -12.272 1.00 90.75 283 ASP A C 1
ATOM 2154 O O . ASP A 1 283 ? 17.449 10.373 -11.823 1.00 90.75 283 ASP A O 1
ATOM 2158 N N . GLU A 1 284 ? 17.134 11.762 -13.557 1.00 86.06 284 GLU A N 1
ATOM 2159 C CA . GLU A 1 284 ? 16.916 10.704 -14.539 1.00 86.06 284 GLU A CA 1
ATOM 2160 C C . GLU A 1 284 ? 18.096 9.736 -14.664 1.00 86.06 284 GLU A C 1
ATOM 2162 O O . GLU A 1 284 ? 17.897 8.528 -14.796 1.00 86.06 284 GLU A O 1
ATOM 2167 N N . GLU A 1 285 ? 19.323 10.252 -14.635 1.00 88.44 285 GLU A N 1
ATOM 2168 C CA . GLU A 1 285 ? 20.528 9.456 -14.867 1.00 88.44 285 GLU A CA 1
ATOM 2169 C C . GLU A 1 285 ? 20.810 8.520 -13.688 1.00 88.44 285 GLU A C 1
ATOM 2171 O O . GLU A 1 285 ? 21.137 7.342 -13.879 1.00 88.44 285 GLU A O 1
ATOM 2176 N N . LYS A 1 286 ? 20.604 8.998 -12.456 1.00 92.19 286 LYS A N 1
ATOM 2177 C CA . LYS A 1 286 ? 20.660 8.171 -11.246 1.00 92.19 286 LYS A CA 1
ATOM 2178 C C . LYS A 1 286 ? 19.551 7.131 -11.230 1.00 92.19 286 LYS A C 1
ATOM 2180 O O . LYS A 1 286 ? 19.820 5.982 -10.887 1.00 92.19 286 LYS A O 1
ATOM 2185 N N . ALA A 1 287 ? 18.336 7.498 -11.639 1.00 91.06 287 ALA A N 1
ATOM 2186 C CA . ALA A 1 287 ? 17.210 6.567 -11.722 1.00 91.06 287 ALA A CA 1
ATOM 2187 C C . ALA A 1 287 ? 17.500 5.441 -12.711 1.00 91.06 287 ALA A C 1
ATOM 2189 O O . ALA A 1 287 ? 17.322 4.264 -12.397 1.00 91.06 287 ALA A O 1
ATOM 2190 N N . PHE A 1 288 ? 18.023 5.809 -13.880 1.00 88.94 288 PHE A N 1
ATOM 2191 C CA . PHE A 1 288 ? 18.450 4.866 -14.900 1.00 88.94 288 PHE A CA 1
ATOM 2192 C C . PHE A 1 288 ? 19.519 3.915 -14.357 1.00 88.94 288 PHE A C 1
ATOM 2194 O O . PHE A 1 288 ? 19.383 2.697 -14.465 1.00 88.94 288 PHE A O 1
ATOM 2201 N N . THR A 1 289 ? 20.556 4.469 -13.726 1.00 91.56 289 THR A N 1
ATOM 2202 C CA . THR A 1 289 ? 21.658 3.689 -13.153 1.00 91.56 289 THR A CA 1
ATOM 2203 C C . THR A 1 289 ? 21.150 2.712 -12.096 1.00 91.56 289 THR A C 1
ATOM 2205 O O . THR A 1 289 ? 21.493 1.530 -12.133 1.00 91.56 289 THR A O 1
ATOM 2208 N N . TYR A 1 290 ? 20.284 3.173 -11.191 1.00 92.81 290 TYR A N 1
ATOM 2209 C CA . TYR A 1 290 ? 19.676 2.339 -10.159 1.00 92.81 290 TYR A CA 1
ATOM 2210 C C . TYR A 1 290 ? 18.874 1.178 -10.767 1.00 92.81 290 TYR A C 1
ATOM 2212 O O . TYR A 1 290 ? 19.101 0.019 -10.414 1.00 92.81 290 TYR A O 1
ATOM 2220 N N . LEU A 1 291 ? 17.984 1.454 -11.726 1.00 91.56 291 LEU A N 1
ATOM 2221 C CA . LEU A 1 291 ? 17.179 0.408 -12.359 1.00 91.56 291 LEU A CA 1
ATOM 2222 C C . LEU A 1 291 ? 18.039 -0.568 -13.168 1.00 91.56 291 LEU A C 1
ATOM 2224 O O . LEU A 1 291 ? 17.769 -1.771 -13.171 1.00 91.56 291 LEU A O 1
ATOM 2228 N N . LEU A 1 292 ? 19.095 -0.087 -13.824 1.00 91.12 292 LEU A N 1
ATOM 2229 C CA . LEU A 1 292 ? 20.039 -0.945 -14.532 1.00 91.12 292 LEU A CA 1
ATOM 2230 C C . LEU A 1 292 ? 20.747 -1.912 -13.574 1.00 91.12 292 LEU A C 1
ATOM 2232 O O . LEU A 1 292 ? 20.839 -3.104 -13.875 1.00 91.12 292 LEU A O 1
ATOM 2236 N N . VAL A 1 293 ? 21.198 -1.425 -12.413 1.00 92.31 293 VAL A N 1
ATOM 2237 C CA . VAL A 1 293 ? 21.786 -2.266 -11.358 1.00 92.31 293 VAL A CA 1
ATOM 2238 C C . VAL A 1 293 ? 20.776 -3.306 -10.878 1.00 92.31 293 VAL A C 1
ATOM 2240 O O . VAL A 1 293 ? 21.100 -4.492 -10.875 1.00 92.31 293 VAL A O 1
ATOM 2243 N N . GLN A 1 294 ? 19.541 -2.900 -10.567 1.00 91.00 294 GLN A N 1
ATOM 2244 C CA . GLN A 1 294 ? 18.474 -3.822 -10.154 1.00 91.00 294 GLN A CA 1
ATOM 2245 C C . GLN A 1 294 ? 18.238 -4.932 -11.182 1.00 91.00 294 GLN A C 1
ATOM 2247 O O . GLN A 1 294 ? 18.144 -6.113 -10.844 1.00 91.00 294 GLN A O 1
ATOM 2252 N N . ARG A 1 295 ? 18.208 -4.582 -12.470 1.00 90.88 295 ARG A N 1
ATOM 2253 C CA . ARG A 1 295 ? 18.031 -5.569 -13.535 1.00 90.88 295 ARG A CA 1
ATOM 2254 C C . ARG A 1 295 ? 19.198 -6.550 -13.635 1.00 90.88 295 ARG A C 1
ATOM 2256 O O . ARG A 1 295 ? 18.952 -7.728 -13.876 1.00 90.88 295 ARG A O 1
ATOM 2263 N N . ARG A 1 296 ? 20.441 -6.093 -13.462 1.00 91.88 296 ARG A N 1
ATOM 2264 C CA . ARG A 1 296 ? 21.624 -6.973 -13.463 1.00 91.88 296 ARG A CA 1
ATOM 2265 C C . ARG A 1 296 ? 21.616 -7.917 -12.265 1.00 91.88 296 ARG A C 1
ATOM 2267 O O . ARG A 1 296 ? 21.860 -9.102 -12.442 1.00 91.88 296 ARG A O 1
ATOM 2274 N N . LEU A 1 297 ? 21.249 -7.424 -11.081 1.00 91.19 297 LEU A N 1
ATOM 2275 C CA . LEU A 1 297 ? 21.102 -8.257 -9.882 1.00 91.19 297 LEU A CA 1
ATOM 2276 C C . LEU A 1 297 ? 20.021 -9.331 -10.055 1.00 91.19 297 LEU A C 1
ATOM 2278 O O . LEU A 1 297 ? 20.195 -10.457 -9.602 1.00 91.19 297 LEU A O 1
ATOM 2282 N N . LYS A 1 298 ? 18.930 -9.007 -10.757 1.00 89.44 298 LYS A N 1
ATOM 2283 C CA . LYS A 1 298 ? 17.868 -9.968 -11.084 1.00 89.44 298 LYS A CA 1
ATOM 2284 C C . LYS A 1 298 ? 18.304 -11.029 -12.103 1.00 89.44 298 LYS A C 1
ATOM 2286 O O . LYS A 1 298 ? 17.751 -12.126 -12.110 1.00 89.44 298 LYS A O 1
ATOM 2291 N N . PHE A 1 299 ? 19.264 -10.707 -12.969 1.00 91.06 299 PHE A N 1
ATOM 2292 C CA . PHE A 1 299 ? 19.701 -11.557 -14.077 1.00 91.06 299 PHE A CA 1
ATOM 2293 C C . PHE A 1 299 ? 21.237 -11.601 -14.196 1.00 91.06 299 PHE A C 1
ATOM 2295 O O . PHE A 1 299 ? 21.775 -11.144 -15.210 1.00 91.06 299 PHE A O 1
ATOM 2302 N N . PRO A 1 300 ? 21.949 -12.154 -13.195 1.00 87.38 300 PRO A N 1
ATOM 2303 C CA . PRO A 1 300 ? 23.407 -12.053 -13.102 1.00 87.38 300 PRO A CA 1
ATOM 2304 C C . PRO A 1 300 ? 24.134 -12.727 -14.272 1.00 87.38 300 PRO A C 1
ATOM 2306 O O . PRO A 1 300 ? 25.082 -12.162 -14.799 1.00 87.38 300 PRO A O 1
ATOM 2309 N N . ASP A 1 301 ? 23.635 -13.872 -14.744 1.00 90.75 301 ASP A N 1
ATOM 2310 C CA . ASP A 1 301 ? 24.250 -14.642 -15.840 1.00 90.75 301 ASP A CA 1
ATOM 2311 C C . ASP A 1 301 ? 23.353 -14.708 -17.091 1.00 90.75 301 ASP A C 1
ATOM 2313 O O . ASP A 1 301 ? 23.617 -15.430 -18.055 1.00 90.75 301 ASP A O 1
ATOM 2317 N N . GLY A 1 302 ? 22.244 -13.968 -17.082 1.00 85.25 302 GLY A N 1
ATOM 2318 C CA . GLY A 1 302 ? 21.185 -14.098 -18.073 1.00 85.25 302 GLY A CA 1
ATOM 2319 C C . GLY A 1 302 ? 21.473 -13.369 -19.386 1.00 85.25 302 GLY A C 1
ATOM 2320 O O . GLY A 1 302 ? 22.078 -12.294 -19.416 1.00 85.25 302 GLY A O 1
ATOM 2321 N N . THR A 1 303 ? 20.964 -13.923 -20.491 1.00 91.56 303 THR A N 1
ATOM 2322 C CA . THR A 1 303 ? 20.809 -13.192 -21.757 1.00 91.56 303 THR A CA 1
ATOM 2323 C C . THR A 1 303 ? 19.361 -12.740 -21.894 1.00 91.56 303 THR A C 1
ATOM 2325 O O . THR A 1 303 ? 18.457 -13.562 -22.044 1.00 91.56 303 THR A O 1
ATOM 2328 N N . HIS A 1 304 ? 19.132 -11.429 -21.859 1.00 92.94 304 HIS A N 1
ATOM 2329 C CA . HIS A 1 304 ? 17.791 -10.843 -21.882 1.00 92.94 304 HIS A CA 1
ATOM 2330 C C . HIS A 1 304 ? 17.658 -9.843 -23.018 1.00 92.94 304 HIS A C 1
ATOM 2332 O O . HIS A 1 304 ? 18.546 -9.030 -23.262 1.00 92.94 304 HIS A O 1
ATOM 2338 N N . LYS A 1 305 ? 16.514 -9.870 -23.703 1.00 92.88 305 LYS A N 1
ATOM 2339 C CA . LYS A 1 305 ? 16.186 -8.868 -24.722 1.00 92.88 305 LYS A CA 1
ATOM 2340 C C . LYS A 1 305 ? 15.957 -7.500 -24.068 1.00 92.88 305 LYS A C 1
ATOM 2342 O O . LYS A 1 305 ? 15.566 -7.461 -22.897 1.00 92.88 305 LYS A O 1
ATOM 2347 N N . PRO A 1 306 ? 16.148 -6.389 -24.800 1.00 92.31 306 PRO A N 1
ATOM 2348 C CA . PRO A 1 306 ? 15.781 -5.073 -24.297 1.00 92.31 306 PRO A CA 1
ATOM 2349 C C . PRO A 1 306 ? 14.316 -5.051 -23.868 1.00 92.31 306 PRO A C 1
ATOM 2351 O O . PRO A 1 306 ? 13.474 -5.709 -24.482 1.00 92.31 306 PRO A O 1
ATOM 2354 N N . ALA A 1 307 ? 14.016 -4.288 -22.825 1.00 90.00 307 ALA A N 1
ATOM 2355 C CA . ALA A 1 307 ? 12.643 -4.046 -22.396 1.00 90.00 307 ALA A CA 1
ATOM 2356 C C . ALA A 1 307 ? 12.468 -2.564 -22.089 1.00 90.00 307 ALA A C 1
ATOM 2358 O O . ALA A 1 307 ? 13.436 -1.903 -21.728 1.00 90.00 307 ALA A O 1
ATOM 2359 N N . ILE A 1 308 ? 11.253 -2.047 -22.218 1.00 85.69 308 ILE A N 1
ATOM 2360 C CA . ILE A 1 308 ? 10.956 -0.668 -21.821 1.00 85.69 308 ILE A CA 1
ATOM 2361 C C . ILE A 1 308 ? 11.194 -0.554 -20.309 1.00 85.69 308 ILE A C 1
ATOM 2363 O O . ILE A 1 308 ? 10.804 -1.453 -19.564 1.00 85.69 308 ILE A O 1
ATOM 2367 N N . MET A 1 309 ? 11.903 0.492 -19.880 1.00 83.38 309 MET A N 1
ATOM 2368 C CA . MET A 1 309 ? 12.239 0.705 -18.470 1.00 83.38 309 MET A CA 1
ATOM 2369 C C . MET A 1 309 ? 11.127 1.467 -17.768 1.00 83.38 309 MET A C 1
ATOM 2371 O O . MET A 1 309 ? 10.451 0.940 -16.895 1.00 83.38 309 MET A O 1
ATOM 2375 N N . TRP A 1 310 ? 10.905 2.691 -18.217 1.00 73.94 310 TRP A N 1
ATOM 2376 C CA . TRP A 1 310 ? 9.736 3.473 -17.882 1.00 73.94 310 TRP A CA 1
ATOM 2377 C C . TRP A 1 310 ? 9.306 4.207 -19.139 1.00 73.94 310 TRP A C 1
ATOM 2379 O O . TRP A 1 310 ? 10.096 4.449 -20.060 1.00 73.94 310 TRP A O 1
ATOM 2389 N N . ARG A 1 311 ? 8.033 4.570 -19.161 1.00 65.00 311 ARG A N 1
ATOM 2390 C CA . ARG A 1 311 ? 7.497 5.474 -20.155 1.00 65.00 311 ARG A CA 1
ATOM 2391 C C . ARG A 1 311 ? 7.115 6.748 -19.435 1.00 65.00 311 ARG A C 1
ATOM 2393 O O . ARG A 1 311 ? 6.287 6.709 -18.536 1.00 65.00 311 ARG A O 1
ATOM 2400 N N . ASP A 1 312 ? 7.722 7.849 -19.842 1.00 60.38 312 ASP A N 1
ATOM 2401 C CA . ASP A 1 312 ? 7.208 9.153 -19.470 1.00 60.38 312 ASP A CA 1
ATOM 2402 C C . ASP A 1 312 ? 5.925 9.384 -20.292 1.00 60.38 312 ASP A C 1
ATOM 2404 O O . ASP A 1 312 ? 5.973 9.281 -21.523 1.00 60.38 312 ASP A O 1
ATOM 2408 N N . PRO A 1 313 ? 4.749 9.572 -19.670 1.00 51.09 313 PRO A N 1
ATOM 2409 C CA . PRO A 1 313 ? 3.488 9.721 -20.395 1.00 51.09 313 PRO A CA 1
ATOM 2410 C C . PRO A 1 313 ? 3.354 11.077 -21.109 1.00 51.09 313 PRO A C 1
ATOM 2412 O O .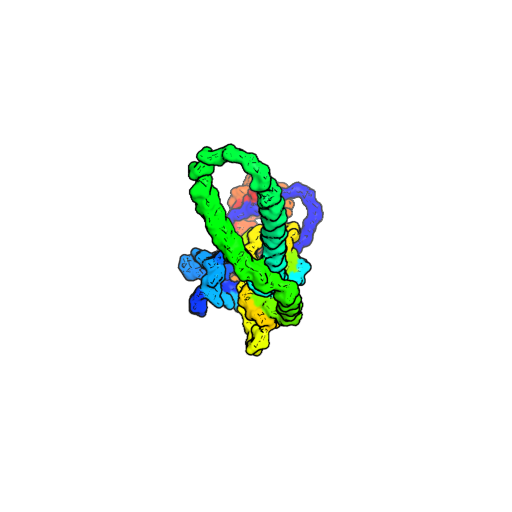 PRO A 1 313 ? 2.278 11.383 -21.623 1.00 51.09 313 PRO A O 1
ATOM 2415 N N . ARG A 1 314 ? 4.417 11.892 -21.159 1.00 60.84 314 ARG A N 1
ATOM 2416 C CA . ARG A 1 314 ? 4.406 13.203 -21.804 1.00 60.84 314 ARG A CA 1
ATOM 2417 C C . ARG A 1 314 ? 3.919 13.125 -23.265 1.00 60.84 314 ARG A C 1
ATOM 2419 O O . ARG A 1 314 ? 4.394 12.297 -24.044 1.00 60.84 314 ARG A O 1
ATOM 2426 N N . PRO A 1 315 ? 2.961 13.984 -23.663 1.00 55.19 315 PRO A N 1
ATOM 2427 C CA . PRO A 1 315 ? 2.605 14.138 -25.065 1.00 55.19 315 PRO A CA 1
ATOM 2428 C C . PRO A 1 315 ? 3.777 14.797 -25.800 1.00 55.19 315 PRO A C 1
ATOM 2430 O O . PRO A 1 315 ? 4.149 15.931 -25.494 1.00 55.19 315 PRO A O 1
ATOM 2433 N N . VAL A 1 316 ? 4.356 14.084 -26.766 1.00 59.34 316 VAL A N 1
ATOM 2434 C CA . VAL A 1 316 ? 5.431 14.602 -27.624 1.00 59.34 316 VAL A CA 1
ATOM 2435 C C . VAL A 1 316 ? 4.800 15.347 -28.788 1.00 59.34 316 VAL A C 1
ATOM 2437 O O . VAL A 1 316 ? 3.985 14.780 -29.518 1.00 59.34 316 VAL A O 1
ATOM 2440 N N . GLN A 1 317 ? 5.180 16.608 -28.995 1.00 57.03 317 GLN A N 1
ATOM 2441 C CA . GLN A 1 317 ? 4.784 17.338 -30.196 1.00 57.03 317 GLN A CA 1
ATOM 2442 C C . GLN A 1 317 ? 5.589 16.818 -31.383 1.00 57.03 317 GLN A C 1
ATOM 2444 O O . GLN A 1 317 ? 6.737 17.190 -31.586 1.00 57.03 317 GLN A O 1
ATOM 2449 N N . LEU A 1 318 ? 4.981 15.961 -32.195 1.00 58.69 318 LEU A N 1
ATOM 2450 C CA . LEU A 1 318 ? 5.618 15.477 -33.414 1.00 58.69 318 LEU A CA 1
ATOM 2451 C C . LEU A 1 318 ? 5.200 16.364 -34.583 1.00 58.69 318 LEU A C 1
ATOM 2453 O O . LEU A 1 318 ? 4.170 16.155 -35.222 1.00 58.69 318 LEU A O 1
ATOM 2457 N N . ALA A 1 319 ? 5.995 17.405 -34.829 1.00 56.56 319 ALA A N 1
ATOM 2458 C CA . ALA A 1 319 ? 5.837 18.250 -36.000 1.00 56.56 319 ALA A CA 1
ATOM 2459 C C . ALA A 1 319 ? 6.312 17.499 -37.257 1.00 56.56 319 ALA A C 1
ATOM 2461 O O . ALA A 1 319 ? 7.448 17.042 -37.325 1.00 56.56 319 ALA A O 1
ATOM 2462 N N . GLY A 1 320 ? 5.449 17.406 -38.272 1.00 62.81 320 GLY A N 1
ATOM 2463 C CA . GLY A 1 320 ? 5.861 17.019 -39.626 1.00 62.81 320 GLY A CA 1
ATOM 2464 C C . GLY A 1 320 ? 5.775 15.535 -39.991 1.00 62.81 320 GLY A C 1
ATOM 2465 O O . GLY A 1 320 ? 6.184 15.195 -41.096 1.00 62.81 320 GLY A O 1
ATOM 2466 N N . LEU A 1 321 ? 5.215 14.665 -39.140 1.00 67.25 321 LEU A N 1
ATOM 2467 C CA . LEU A 1 321 ? 4.970 13.263 -39.505 1.00 67.25 321 LEU A CA 1
ATOM 2468 C C . LEU A 1 321 ? 3.604 13.076 -40.174 1.00 67.25 321 LEU A C 1
ATOM 2470 O O . LEU A 1 321 ? 2.558 13.382 -39.599 1.00 67.25 321 LEU A O 1
ATOM 2474 N N . SER A 1 322 ? 3.608 12.521 -41.381 1.00 72.75 322 SER A N 1
ATOM 2475 C CA . SER A 1 322 ? 2.399 12.127 -42.107 1.00 72.75 322 SER A CA 1
ATOM 2476 C C . SER A 1 322 ? 1.765 10.865 -41.505 1.00 72.75 322 SER A C 1
ATOM 2478 O O . SER A 1 322 ? 2.449 10.029 -40.915 1.00 72.75 322 SER A O 1
ATOM 2480 N N . ALA A 1 323 ? 0.451 10.675 -41.680 1.00 68.81 323 ALA A N 1
ATOM 2481 C CA . ALA A 1 323 ? -0.277 9.519 -41.136 1.00 68.81 323 ALA A CA 1
ATOM 2482 C C . ALA A 1 323 ? 0.344 8.156 -41.527 1.00 68.81 323 ALA A C 1
ATOM 2484 O O . ALA A 1 323 ? 0.321 7.219 -40.735 1.00 68.81 323 ALA A O 1
ATOM 2485 N N . GLY A 1 324 ? 0.966 8.057 -42.708 1.00 75.50 324 GLY A N 1
ATOM 2486 C CA . GLY A 1 324 ? 1.631 6.834 -43.175 1.00 75.50 324 GLY A CA 1
ATOM 2487 C C . GLY A 1 324 ? 2.978 6.524 -42.506 1.00 75.50 324 GLY A C 1
ATOM 2488 O O . GLY A 1 324 ? 3.476 5.406 -42.624 1.00 75.50 324 G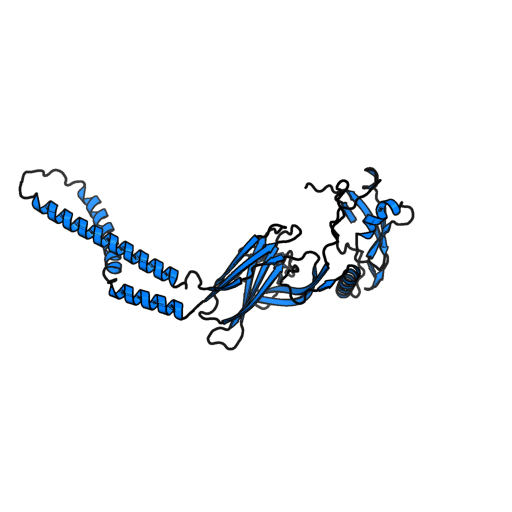LY A O 1
ATOM 2489 N N . GLU A 1 325 ? 3.585 7.478 -41.799 1.00 77.25 325 GLU A N 1
ATOM 2490 C CA . GLU A 1 325 ? 4.896 7.296 -41.159 1.00 77.25 325 GLU A CA 1
ATOM 2491 C C . GLU A 1 325 ? 4.827 6.659 -39.770 1.00 77.25 325 GLU A C 1
ATOM 2493 O O . GLU A 1 325 ? 5.853 6.204 -39.259 1.00 77.25 325 GLU A O 1
ATOM 2498 N N . TRP A 1 326 ? 3.641 6.593 -39.174 1.00 72.75 326 TRP A N 1
ATOM 2499 C CA . TRP A 1 326 ? 3.421 6.002 -37.856 1.00 72.75 326 TRP A CA 1
ATOM 2500 C C . TRP A 1 326 ? 3.442 4.467 -37.933 1.00 72.75 326 TRP A C 1
ATOM 2502 O O . TRP A 1 326 ? 4.254 3.792 -37.297 1.00 72.75 326 TRP A O 1
ATOM 2512 N N . ASP A 1 327 ? 2.673 3.885 -38.847 1.00 79.31 327 ASP A N 1
ATOM 2513 C CA . ASP A 1 327 ? 2.544 2.425 -38.944 1.00 79.31 327 ASP A CA 1
ATOM 2514 C C . ASP A 1 327 ? 3.672 1.732 -39.724 1.00 79.31 327 ASP A C 1
ATOM 2516 O O . ASP A 1 327 ? 3.659 0.511 -39.924 1.00 79.31 327 ASP A O 1
ATOM 2520 N N . ARG A 1 328 ? 4.694 2.484 -40.143 1.00 82.88 328 ARG A N 1
ATOM 2521 C CA . ARG A 1 328 ? 5.846 1.916 -40.838 1.00 82.88 328 ARG A CA 1
ATOM 2522 C C . ARG A 1 328 ? 6.713 1.120 -39.863 1.00 82.88 328 ARG A C 1
ATOM 2524 O O . ARG A 1 328 ? 7.145 1.621 -38.825 1.00 82.88 328 ARG A O 1
ATOM 2531 N N . LYS A 1 329 ? 7.016 -0.131 -40.228 1.00 85.94 329 LYS A N 1
ATOM 2532 C CA . LYS A 1 329 ? 8.013 -0.940 -39.515 1.00 85.94 329 LYS A CA 1
ATOM 2533 C C . LYS A 1 329 ? 9.379 -0.277 -39.632 1.00 85.94 329 LYS A C 1
ATOM 2535 O O . LYS A 1 329 ? 9.830 0.008 -40.741 1.00 85.94 329 LYS A O 1
ATOM 2540 N N . ARG A 1 330 ? 10.027 -0.081 -38.490 1.00 88.00 330 ARG A N 1
ATOM 2541 C CA . ARG A 1 330 ? 11.382 0.453 -38.377 1.00 88.00 330 ARG A CA 1
ATOM 2542 C C . ARG A 1 330 ? 12.228 -0.442 -37.492 1.00 88.00 330 ARG A C 1
ATOM 2544 O O . ARG A 1 330 ? 11.708 -1.186 -36.652 1.00 88.00 330 ARG A O 1
ATOM 2551 N N . ARG A 1 331 ? 13.538 -0.338 -37.692 1.00 90.69 331 ARG A N 1
ATOM 2552 C CA . ARG A 1 331 ? 14.530 -0.968 -36.831 1.00 90.69 331 ARG A CA 1
ATOM 2553 C C . ARG A 1 331 ? 15.049 0.065 -35.848 1.00 90.69 331 ARG A C 1
ATOM 2555 O O . ARG A 1 331 ? 15.575 1.104 -36.237 1.00 90.69 331 ARG A O 1
ATOM 2562 N N . PHE A 1 332 ? 14.873 -0.233 -34.573 1.00 91.38 332 PHE A N 1
ATOM 2563 C CA . PHE A 1 332 ? 15.353 0.582 -33.474 1.00 91.38 332 PHE A CA 1
ATOM 2564 C C . PHE A 1 332 ? 16.590 -0.054 -32.870 1.00 91.38 332 PHE A C 1
ATOM 2566 O O . PHE A 1 332 ? 16.677 -1.272 -32.734 1.00 91.38 332 PHE A O 1
ATOM 2573 N N . VAL A 1 333 ? 17.533 0.775 -32.466 1.00 93.75 333 VAL A N 1
ATOM 2574 C CA . VAL A 1 333 ? 18.733 0.368 -31.755 1.00 93.75 333 VAL A CA 1
ATOM 2575 C C . VAL A 1 333 ? 18.570 0.795 -30.305 1.00 93.75 333 VAL A C 1
ATOM 2577 O O . VAL A 1 333 ? 18.309 1.960 -30.028 1.00 93.75 333 VAL A O 1
ATOM 2580 N N . VAL A 1 334 ? 18.733 -0.149 -29.384 1.00 94.94 334 VAL A N 1
ATOM 2581 C CA . VAL A 1 334 ? 18.906 0.142 -27.960 1.00 94.94 334 VAL A CA 1
ATOM 2582 C C . VAL A 1 334 ? 20.379 -0.043 -27.644 1.00 94.94 334 VAL A C 1
ATOM 2584 O O . VAL A 1 334 ? 20.923 -1.134 -27.844 1.00 94.94 334 VAL A O 1
ATOM 2587 N N . ASP A 1 335 ? 21.042 1.024 -27.211 1.00 94.75 335 ASP A N 1
ATOM 2588 C CA . ASP A 1 335 ? 22.445 0.957 -26.807 1.00 94.75 335 ASP A CA 1
ATOM 2589 C C . ASP A 1 335 ? 22.616 0.340 -25.404 1.00 94.75 335 ASP A C 1
ATOM 2591 O O . ASP A 1 335 ? 21.649 -0.006 -24.725 1.00 94.75 335 ASP A O 1
ATOM 2595 N N . ALA A 1 336 ? 23.866 0.174 -24.963 1.00 93.44 336 ALA A N 1
ATOM 2596 C CA . ALA A 1 336 ? 24.173 -0.364 -23.635 1.00 93.44 336 ALA A CA 1
ATOM 2597 C C . ALA A 1 336 ? 23.706 0.554 -22.483 1.00 93.44 336 ALA A C 1
ATOM 2599 O O . ALA A 1 336 ? 23.556 0.088 -21.357 1.00 93.44 336 ALA A O 1
ATOM 2600 N N . ASN A 1 337 ? 23.425 1.827 -22.774 1.00 90.88 337 ASN A N 1
ATOM 2601 C CA . ASN A 1 337 ? 22.889 2.819 -21.843 1.00 90.88 337 ASN A CA 1
ATOM 2602 C C . ASN A 1 337 ? 21.364 2.950 -21.963 1.00 90.88 337 ASN A C 1
ATOM 2604 O O . ASN A 1 337 ? 20.787 3.921 -21.477 1.00 90.88 337 ASN A O 1
ATOM 2608 N N . GLY A 1 338 ? 20.696 2.007 -22.635 1.00 91.12 338 GLY A N 1
ATOM 2609 C CA . GLY A 1 338 ? 19.244 2.001 -22.725 1.00 91.12 338 GLY A CA 1
ATOM 2610 C C . GLY A 1 338 ? 18.642 3.136 -23.554 1.00 91.12 338 GLY A C 1
ATOM 2611 O O . GLY A 1 338 ? 17.431 3.362 -23.475 1.00 91.12 338 GLY A O 1
ATOM 2612 N N . ARG A 1 339 ? 19.450 3.867 -24.332 1.00 90.81 339 ARG A N 1
ATOM 2613 C CA . ARG A 1 339 ? 18.961 4.920 -25.224 1.00 90.81 339 ARG A CA 1
ATOM 2614 C C . ARG A 1 339 ? 18.446 4.298 -26.509 1.00 90.81 339 ARG A C 1
ATOM 2616 O O . ARG A 1 339 ? 19.089 3.418 -27.085 1.00 90.81 339 ARG A O 1
ATOM 2623 N N . LEU A 1 340 ? 17.282 4.768 -26.943 1.00 90.19 340 LEU A N 1
ATOM 2624 C CA . LEU A 1 340 ? 16.665 4.352 -28.190 1.00 90.19 340 LEU A CA 1
ATOM 2625 C C . LEU A 1 340 ? 17.134 5.267 -29.327 1.00 90.19 340 LEU A C 1
ATOM 2627 O O . LEU A 1 340 ? 17.116 6.488 -29.205 1.00 90.19 340 LEU A O 1
ATOM 2631 N N . SER A 1 341 ? 17.516 4.683 -30.453 1.00 90.88 341 SER A N 1
ATOM 2632 C CA . SER A 1 341 ? 17.748 5.397 -31.707 1.00 90.88 341 SER A CA 1
ATOM 2633 C C . SER A 1 341 ? 17.197 4.598 -32.884 1.00 90.88 341 SER A C 1
ATOM 2635 O O . SER A 1 341 ? 16.797 3.442 -32.737 1.00 90.88 341 SER A O 1
ATOM 2637 N N . LEU A 1 342 ? 17.129 5.219 -34.057 1.00 88.94 342 LEU A N 1
ATOM 2638 C CA . LEU A 1 342 ? 16.813 4.518 -35.297 1.00 88.94 342 LEU A CA 1
ATOM 2639 C C . LEU A 1 342 ? 18.089 3.937 -35.907 1.00 88.94 342 LEU A C 1
ATOM 2641 O O . LEU A 1 342 ? 19.185 4.471 -35.729 1.00 88.94 342 LEU A O 1
ATOM 2645 N N . GLU A 1 343 ? 17.956 2.819 -36.614 1.00 86.50 343 GLU A N 1
ATOM 2646 C CA . GLU A 1 343 ? 19.055 2.288 -37.413 1.00 86.50 343 GLU A CA 1
ATOM 2647 C C . GLU A 1 343 ? 19.348 3.207 -38.614 1.00 86.50 343 GLU A C 1
ATOM 2649 O O . GLU A 1 343 ? 18.471 3.920 -39.103 1.00 86.50 343 GLU A O 1
ATOM 2654 N N . ALA A 1 344 ? 20.599 3.209 -39.085 1.00 80.25 344 ALA A N 1
ATOM 2655 C CA . ALA A 1 344 ? 21.033 4.070 -40.180 1.00 80.25 344 ALA A CA 1
ATOM 2656 C C . ALA A 1 344 ? 20.137 3.906 -41.425 1.00 80.25 344 ALA A C 1
ATOM 2658 O O . ALA A 1 344 ? 19.920 2.787 -41.895 1.00 80.25 344 ALA A O 1
ATOM 2659 N N . GLY A 1 345 ? 19.648 5.030 -41.960 1.00 74.25 345 GLY A N 1
ATOM 2660 C CA . GLY A 1 345 ? 18.783 5.082 -43.145 1.00 74.25 345 GLY A CA 1
ATOM 2661 C C . GLY A 1 345 ? 17.380 5.646 -42.897 1.00 74.25 345 GLY A C 1
ATOM 2662 O O . GLY A 1 345 ? 16.722 6.027 -43.862 1.00 74.25 345 GLY A O 1
ATOM 2663 N N . ASP A 1 346 ? 16.940 5.758 -41.640 1.00 74.75 346 ASP A N 1
ATOM 2664 C CA . ASP A 1 346 ? 15.707 6.467 -41.277 1.00 74.75 346 ASP A CA 1
ATOM 2665 C C . ASP A 1 346 ? 16.000 7.931 -40.857 1.00 74.75 346 ASP A C 1
ATOM 2667 O O . ASP A 1 346 ? 17.041 8.198 -40.247 1.00 74.75 346 ASP A O 1
ATOM 2671 N N . PRO A 1 347 ? 15.107 8.901 -41.152 1.00 74.75 347 PRO A N 1
ATOM 2672 C CA . PRO A 1 347 ? 15.313 10.315 -40.824 1.00 74.75 347 PRO A CA 1
ATOM 2673 C C . PRO A 1 347 ? 15.182 10.558 -39.313 1.00 74.75 347 PRO A C 1
ATOM 2675 O O . PRO A 1 347 ? 14.093 10.799 -38.801 1.00 74.75 347 PRO A O 1
ATOM 2678 N N . GLN A 1 348 ? 16.302 10.485 -38.590 1.00 72.25 348 GLN A N 1
ATOM 2679 C CA . GLN A 1 348 ? 16.342 10.534 -37.124 1.00 72.25 348 GLN A CA 1
ATOM 2680 C C . GLN A 1 348 ? 15.852 11.865 -36.533 1.00 72.25 348 GLN A C 1
ATOM 2682 O O . GLN A 1 348 ? 15.254 11.864 -35.460 1.00 72.25 348 GLN A O 1
ATOM 2687 N N . GLU A 1 349 ? 16.055 12.980 -37.238 1.00 74.50 349 GLU A N 1
ATOM 2688 C CA . GLU A 1 349 ? 15.669 14.329 -36.796 1.00 74.50 349 GLU A CA 1
ATOM 2689 C C . GLU A 1 349 ? 14.165 14.448 -36.524 1.00 74.50 349 GLU A C 1
ATOM 2691 O O . GLU A 1 349 ? 13.769 15.023 -35.514 1.00 74.50 349 GLU A O 1
ATOM 2696 N N . ALA A 1 350 ? 13.330 13.806 -37.348 1.00 73.69 350 ALA A N 1
ATOM 2697 C CA . ALA A 1 350 ? 11.874 13.825 -37.195 1.00 73.69 350 ALA A CA 1
ATOM 2698 C C . ALA A 1 350 ? 11.374 13.081 -35.939 1.00 73.69 350 ALA A C 1
ATOM 2700 O O . ALA A 1 350 ? 10.227 13.252 -35.533 1.00 73.69 350 ALA A O 1
ATOM 2701 N N . TYR A 1 351 ? 12.224 12.253 -35.320 1.00 75.38 351 TYR A N 1
ATOM 2702 C CA . TYR A 1 351 ? 11.890 11.440 -34.147 1.00 75.38 351 TYR A CA 1
ATOM 2703 C C . TYR A 1 351 ? 12.795 11.732 -32.948 1.00 75.38 351 TYR A C 1
ATOM 2705 O O . TYR A 1 351 ? 12.691 11.042 -31.937 1.00 75.38 351 TYR A O 1
ATOM 2713 N N . ALA A 1 352 ? 13.709 12.701 -33.047 1.00 75.44 352 ALA A N 1
ATOM 2714 C CA . ALA A 1 352 ? 14.783 12.869 -32.073 1.00 75.44 352 ALA A CA 1
ATOM 2715 C C . ALA A 1 352 ? 14.246 13.115 -30.654 1.00 75.44 352 ALA A C 1
ATOM 2717 O O . ALA A 1 352 ? 14.694 12.457 -29.718 1.00 75.44 352 ALA A O 1
ATOM 2718 N N . GLU A 1 353 ? 13.242 13.984 -30.513 1.00 74.19 353 GLU A N 1
ATOM 2719 C CA . GLU A 1 353 ? 12.588 14.263 -29.227 1.00 74.19 353 GLU A CA 1
ATOM 2720 C C . GLU A 1 353 ? 11.888 13.018 -28.671 1.00 74.19 353 GLU A C 1
ATOM 2722 O O . GLU A 1 353 ? 12.129 12.624 -27.533 1.00 74.19 353 GLU A O 1
ATOM 2727 N N . LEU A 1 354 ? 11.111 12.320 -29.506 1.00 76.75 354 LEU A N 1
ATOM 2728 C CA . LEU A 1 354 ? 10.412 11.096 -29.117 1.00 76.75 354 LEU A CA 1
ATOM 2729 C C . LEU A 1 354 ? 11.368 10.009 -28.611 1.00 76.75 354 LEU A C 1
ATOM 2731 O O . LEU A 1 354 ? 11.133 9.375 -27.583 1.00 76.75 354 LEU A O 1
ATOM 2735 N N . LEU A 1 355 ? 12.434 9.754 -29.367 1.00 82.31 355 LEU A N 1
ATOM 2736 C CA . LEU A 1 355 ? 13.403 8.711 -29.044 1.00 82.31 355 LEU A CA 1
ATOM 2737 C C . LEU A 1 355 ? 14.235 9.084 -27.811 1.00 82.31 355 LEU A C 1
ATOM 2739 O O . LEU A 1 355 ? 14.663 8.194 -27.075 1.00 82.31 355 LEU A O 1
ATOM 2743 N N . ALA A 1 356 ? 14.433 10.382 -27.558 1.00 79.12 356 ALA A N 1
ATOM 2744 C CA . ALA A 1 356 ? 15.131 10.870 -26.377 1.00 79.12 356 ALA A CA 1
ATOM 2745 C C . ALA A 1 356 ? 14.342 10.644 -25.077 1.00 79.12 356 ALA A C 1
ATOM 2747 O O . ALA A 1 356 ? 14.974 10.443 -24.036 1.00 79.12 356 ALA A O 1
ATOM 2748 N N . GLU A 1 357 ? 13.007 10.632 -25.127 1.00 77.06 357 GLU A N 1
ATOM 2749 C CA . GLU A 1 357 ? 12.147 10.467 -23.945 1.00 77.06 357 GLU A CA 1
ATOM 2750 C C . GLU A 1 357 ? 11.992 9.015 -23.477 1.00 77.06 357 GLU A C 1
ATOM 2752 O O . GLU A 1 357 ? 11.795 8.758 -22.287 1.00 77.06 357 GLU A O 1
ATOM 2757 N N . VAL A 1 358 ? 12.101 8.040 -24.384 1.00 80.56 358 VAL A N 1
ATOM 2758 C CA . VAL A 1 358 ? 11.925 6.628 -24.024 1.00 80.56 358 VAL A CA 1
ATOM 2759 C C . VAL A 1 358 ? 13.245 6.032 -23.538 1.00 80.56 358 VAL A C 1
ATOM 2761 O O . VAL A 1 358 ? 14.266 6.058 -24.231 1.00 80.56 358 VAL A O 1
ATOM 2764 N N . ARG A 1 359 ? 13.218 5.423 -22.349 1.00 87.25 359 ARG A N 1
ATOM 2765 C CA . ARG A 1 359 ? 14.345 4.662 -21.799 1.00 87.25 359 ARG A CA 1
ATOM 2766 C C . ARG A 1 359 ? 14.042 3.176 -21.796 1.00 87.25 359 ARG A C 1
ATOM 2768 O O . ARG A 1 359 ? 12.950 2.729 -21.440 1.00 87.25 359 ARG A O 1
ATOM 2775 N N . TYR A 1 360 ? 15.048 2.402 -22.172 1.00 91.38 360 TYR A N 1
ATOM 2776 C CA . TYR A 1 360 ? 15.009 0.953 -22.160 1.00 91.38 360 TYR A CA 1
ATOM 2777 C C . TYR A 1 360 ? 15.962 0.424 -21.125 1.00 91.38 360 TYR A C 1
ATOM 2779 O O . TYR A 1 360 ? 17.062 0.924 -20.934 1.00 91.38 360 TYR A O 1
ATOM 2787 N N . TYR A 1 361 ? 15.590 -0.697 -20.546 1.00 93.25 361 TYR A N 1
ATOM 2788 C CA . TYR A 1 361 ? 16.602 -1.619 -20.121 1.00 93.25 361 TYR A CA 1
ATOM 2789 C C . TYR A 1 361 ? 17.346 -2.154 -21.352 1.00 93.25 361 TYR A C 1
ATOM 2791 O O . TYR A 1 361 ? 16.698 -2.702 -22.257 1.00 93.25 361 TYR A O 1
ATOM 2799 N N . PRO A 1 362 ? 18.682 -2.051 -21.385 1.00 95.00 362 PRO A N 1
ATOM 2800 C CA . PRO A 1 362 ? 19.478 -2.606 -22.468 1.00 95.00 362 PRO A CA 1
ATOM 2801 C C . PRO A 1 362 ? 19.308 -4.128 -22.546 1.00 95.00 362 PRO A C 1
ATOM 2803 O O . PRO A 1 362 ? 18.840 -4.789 -21.606 1.00 95.00 362 PRO A O 1
ATOM 2806 N N . ALA A 1 363 ? 19.693 -4.703 -23.686 1.00 95.50 363 ALA A N 1
ATOM 2807 C CA . ALA A 1 363 ? 19.861 -6.147 -23.744 1.00 95.50 363 ALA A CA 1
ATOM 2808 C C . ALA A 1 363 ? 20.971 -6.556 -22.778 1.00 95.50 363 ALA A C 1
ATOM 2810 O O . ALA A 1 363 ? 21.954 -5.837 -22.635 1.00 95.50 363 ALA A O 1
ATOM 2811 N N . LEU A 1 364 ? 20.825 -7.716 -22.152 1.00 96.00 364 LEU A N 1
ATOM 2812 C CA . LEU A 1 364 ? 21.894 -8.324 -21.371 1.00 96.00 364 LEU A CA 1
ATOM 2813 C C . LEU A 1 364 ? 22.466 -9.504 -22.147 1.00 96.00 364 LEU A C 1
ATOM 2815 O O . LEU A 1 364 ? 21.707 -10.257 -22.762 1.00 96.00 364 LEU A O 1
ATOM 2819 N N . ARG A 1 365 ? 23.785 -9.676 -22.099 1.00 96.19 365 ARG A N 1
ATOM 2820 C CA . ARG A 1 365 ? 24.489 -10.884 -22.535 1.00 96.19 365 ARG A CA 1
ATOM 2821 C C . ARG A 1 365 ? 25.488 -11.245 -21.446 1.00 96.19 365 ARG A C 1
ATOM 2823 O O . ARG A 1 365 ? 26.425 -10.490 -21.222 1.00 96.19 365 ARG A O 1
ATOM 2830 N N . ASN A 1 366 ? 25.271 -12.383 -20.788 1.00 93.12 366 ASN A N 1
ATOM 2831 C CA . ASN A 1 366 ? 26.033 -12.807 -19.608 1.00 93.12 366 ASN A CA 1
ATOM 2832 C C . ASN A 1 366 ? 26.036 -11.720 -18.514 1.00 93.12 366 ASN A C 1
ATOM 2834 O O . ASN A 1 366 ? 27.095 -11.307 -18.057 1.00 93.12 366 ASN A O 1
ATOM 2838 N N . GLY A 1 367 ? 24.858 -11.166 -18.200 1.00 91.19 367 GLY A N 1
ATOM 2839 C CA . GLY A 1 367 ? 24.711 -10.113 -17.184 1.00 91.19 367 GLY A CA 1
ATOM 2840 C C . GLY A 1 367 ? 25.177 -8.712 -17.592 1.00 91.19 367 GLY A C 1
ATOM 2841 O O . GLY A 1 367 ? 24.864 -7.739 -16.901 1.00 91.19 367 GLY A O 1
ATOM 2842 N N . GLU A 1 368 ? 25.872 -8.573 -18.723 1.00 93.81 368 GLU A N 1
ATOM 2843 C CA . GLU A 1 368 ? 26.411 -7.292 -19.174 1.00 93.81 368 GLU A CA 1
ATOM 2844 C C . GLU A 1 368 ? 25.506 -6.598 -20.204 1.00 93.81 368 GLU A C 1
ATOM 2846 O O . GLU A 1 368 ? 25.019 -7.250 -21.138 1.00 93.81 368 GLU A O 1
ATOM 2851 N N . PRO A 1 369 ? 25.278 -5.276 -20.071 1.00 94.81 369 PRO A N 1
ATOM 2852 C CA . PRO A 1 369 ? 24.556 -4.482 -21.056 1.00 94.81 369 PRO A CA 1
ATOM 2853 C C . PRO A 1 369 ? 25.221 -4.510 -22.434 1.00 94.81 369 PRO A C 1
ATOM 2855 O O . PRO A 1 369 ? 26.390 -4.164 -22.591 1.00 94.81 369 PRO A O 1
ATOM 2858 N N . VAL A 1 370 ? 24.457 -4.866 -23.464 1.00 96.06 370 VAL A N 1
ATOM 2859 C CA . VAL A 1 370 ? 24.912 -4.874 -24.856 1.00 96.06 370 VAL A CA 1
ATOM 2860 C C . VAL A 1 370 ? 23.924 -4.161 -25.767 1.00 96.06 370 VAL A C 1
ATOM 2862 O O . VAL A 1 370 ? 22.719 -4.110 -25.516 1.00 96.06 370 VAL A O 1
ATOM 2865 N N . ARG A 1 371 ? 24.449 -3.644 -26.879 1.00 96.00 371 ARG A N 1
ATOM 2866 C CA . ARG A 1 371 ? 23.640 -3.091 -27.966 1.00 96.00 371 ARG A CA 1
ATOM 2867 C C . ARG A 1 371 ? 22.734 -4.172 -28.559 1.00 96.00 371 ARG A C 1
ATOM 2869 O O . ARG A 1 371 ? 23.187 -5.284 -28.836 1.00 96.00 371 ARG A O 1
ATOM 2876 N N . ALA A 1 372 ? 21.487 -3.815 -28.841 1.00 95.44 372 ALA A N 1
ATOM 2877 C CA . ALA A 1 372 ? 20.533 -4.682 -29.520 1.00 95.44 372 ALA A CA 1
ATOM 2878 C C . ALA A 1 372 ? 19.680 -3.919 -30.535 1.00 95.44 372 ALA A C 1
ATOM 2880 O O . ALA A 1 372 ? 19.489 -2.711 -30.425 1.00 95.44 372 ALA A O 1
ATOM 2881 N N . VAL A 1 373 ? 19.169 -4.656 -31.520 1.00 93.88 373 VAL A N 1
ATOM 2882 C CA . VAL A 1 373 ? 18.255 -4.145 -32.546 1.00 93.88 373 VAL A CA 1
ATOM 2883 C C . VAL A 1 373 ? 16.867 -4.732 -32.304 1.00 93.88 373 VAL A C 1
ATOM 2885 O O . VAL A 1 373 ? 16.735 -5.912 -31.971 1.00 93.88 373 VAL A O 1
ATOM 2888 N N . LEU A 1 374 ? 15.841 -3.900 -32.440 1.00 91.38 374 LEU A N 1
ATOM 2889 C CA . LEU A 1 374 ? 14.437 -4.225 -32.239 1.00 91.38 374 LEU A CA 1
ATOM 2890 C C . LEU A 1 374 ? 13.642 -3.855 -33.490 1.00 91.38 374 LEU A C 1
ATOM 2892 O O . LEU A 1 374 ? 13.773 -2.745 -33.997 1.00 91.38 374 LEU A O 1
ATOM 2896 N N . ASP A 1 375 ? 12.748 -4.736 -33.923 1.00 89.75 375 ASP A N 1
ATOM 2897 C CA . ASP A 1 375 ? 11.731 -4.390 -34.916 1.00 89.75 375 ASP A CA 1
ATOM 2898 C C . ASP A 1 375 ? 10.477 -3.849 -34.215 1.00 89.75 375 ASP A C 1
ATOM 2900 O O . ASP A 1 375 ? 9.903 -4.508 -33.333 1.00 89.75 375 ASP A O 1
ATOM 2904 N N . GLY A 1 376 ? 10.021 -2.666 -34.625 1.00 85.25 376 GLY A N 1
ATOM 2905 C CA . GLY A 1 376 ? 8.848 -2.018 -34.041 1.00 85.25 376 GLY A CA 1
ATOM 2906 C C . GLY A 1 376 ? 8.110 -1.099 -35.010 1.00 85.25 376 GLY A C 1
ATOM 2907 O O . GLY A 1 376 ? 8.565 -0.833 -36.120 1.00 85.25 376 GLY A O 1
ATOM 2908 N N . THR A 1 377 ? 6.952 -0.613 -34.573 1.00 82.00 377 THR A N 1
ATOM 2909 C CA . THR A 1 377 ? 6.137 0.392 -35.279 1.00 82.00 377 THR A CA 1
ATOM 2910 C C . THR A 1 377 ? 5.750 1.490 -34.299 1.00 82.00 377 THR A C 1
ATOM 2912 O O . THR A 1 377 ? 5.326 1.175 -33.181 1.00 82.00 377 THR A O 1
ATOM 2915 N N . LEU A 1 378 ? 5.864 2.754 -34.706 1.00 74.56 378 LEU A N 1
ATOM 2916 C CA . LEU A 1 378 ? 5.466 3.898 -33.885 1.00 74.56 378 LEU A CA 1
ATOM 2917 C C . LEU A 1 378 ? 3.976 4.165 -34.062 1.00 74.56 378 LEU A C 1
ATOM 2919 O O . LEU A 1 378 ? 3.607 4.896 -34.966 1.00 74.56 378 LEU A O 1
ATOM 2923 N N . ARG A 1 379 ? 3.091 3.622 -33.227 1.00 69.69 379 ARG A N 1
ATOM 2924 C CA . ARG A 1 379 ? 1.668 3.941 -33.391 1.00 69.69 379 ARG A CA 1
ATOM 2925 C C . ARG A 1 379 ? 1.308 5.225 -32.675 1.00 69.69 379 ARG A C 1
ATOM 2927 O O . ARG A 1 379 ? 1.688 5.457 -31.525 1.00 69.69 379 ARG A O 1
ATOM 2934 N N . LEU A 1 380 ? 0.497 6.018 -33.355 1.00 62.94 380 LEU A N 1
ATOM 2935 C CA . LEU A 1 380 ? -0.267 7.062 -32.712 1.00 62.94 380 LEU A CA 1
ATOM 2936 C C . LEU A 1 380 ? -1.409 6.404 -31.931 1.00 62.94 380 LEU A C 1
ATOM 2938 O O . LEU A 1 380 ? -2.156 5.595 -32.476 1.00 62.94 380 LEU A O 1
ATOM 2942 N N . VAL A 1 381 ? -1.532 6.733 -30.652 1.00 57.56 381 VAL A N 1
ATOM 2943 C CA . VAL A 1 381 ? -2.681 6.358 -29.829 1.00 57.56 381 VAL A CA 1
ATOM 2944 C C . VAL A 1 381 ? -3.284 7.644 -29.319 1.00 57.56 381 VAL A C 1
ATOM 2946 O O . VAL A 1 381 ? -2.828 8.226 -28.340 1.00 57.56 381 VAL A O 1
ATOM 2949 N N . LEU A 1 382 ? -4.303 8.098 -30.038 1.00 50.66 382 LEU A N 1
ATOM 2950 C CA . LEU A 1 382 ? -5.174 9.159 -29.570 1.00 50.66 382 LEU A CA 1
ATOM 2951 C C . LEU A 1 382 ? -5.854 8.632 -28.303 1.00 50.66 382 LEU A C 1
ATOM 2953 O O . LEU A 1 382 ? -6.645 7.694 -28.380 1.00 50.66 382 LEU A O 1
ATOM 2957 N N . GLY A 1 383 ? -5.482 9.158 -27.138 1.00 45.06 383 GLY A N 1
ATOM 2958 C CA . GLY A 1 383 ? -6.275 8.922 -25.940 1.00 45.06 383 GLY A CA 1
ATOM 2959 C C . GLY A 1 383 ? -7.571 9.706 -26.080 1.00 45.06 383 GLY A C 1
ATOM 2960 O O . GLY A 1 383 ? -7.529 10.890 -26.420 1.00 45.06 383 GLY A O 1
ATOM 2961 N N . GLU A 1 384 ? -8.706 9.044 -25.870 1.00 28.62 384 GLU A N 1
ATOM 2962 C CA . GLU A 1 384 ? -9.924 9.781 -25.541 1.00 28.62 384 GLU A CA 1
ATOM 2963 C C . GLU A 1 384 ? -9.691 10.495 -24.195 1.00 28.62 384 GLU A C 1
ATOM 2965 O O . GLU A 1 384 ? -9.040 9.908 -23.323 1.00 28.62 384 GLU A O 1
ATOM 2970 N N . PRO A 1 385 ? -10.095 11.772 -24.076 1.00 37.16 385 PRO A N 1
ATOM 2971 C CA . PRO A 1 385 ? -9.822 12.601 -22.903 1.00 37.16 385 PRO A CA 1
ATOM 2972 C C . PRO A 1 385 ? -10.441 12.066 -21.611 1.00 37.16 385 PRO A C 1
ATOM 2974 O O . PRO A 1 385 ? -11.538 11.464 -21.676 1.00 37.16 385 PRO A O 1
#

pLDDT: mean 82.61, std 18.15, range [28.62, 98.62]

Secondary structure (DSSP, 8-state):
-EEEEE---SS--SPPPPPPEEEEEEEEEEEESSSS--EEEEEE-SSEEEEEETTEEEEEEGGG--EEEEEEEEEEES-PBEEEEEEEEEE--TTT-HHHHHHHHHHHHHHHHHHHHHHHHHHHHHHHHTTSTTS--------SSHHHHHHHHHHHHHHHHHHHHHHSS--HHHHHHHHHHHHHHHHTT---EEEEEEEEE-SS-EEEEEEEEEEEEE-TT-SSEEEEEEEEEEEEE-SS-EEEEEEEE-SPTTPEEEEEEEEEEETTEEEPBTT-TT-EEE-HHHHHHHHHHHHHHH-SS--B--EEEE---PPP--TT--GGGTS-EEEEEE-TT-BEEEPTTS-GGGGHHHHHH-EEEPEEETTEEE-EEEEEEEEE-----

Sequence (385 aa):
MACFALLLAGRLPAQPPPPPRLLFLGSTLELSRDGNRFAALVGADENQVRVRTDDGLATWKLDSIRTVRQQRELQFGVEELKVENTVALRCYSPKADPRTRWAEVQDMLLSAQAVQQQMQQMEESGALANQDDEIGFASSALRGTGQSAMAASASASSLLANVRSGAASAGPADLSIAEQEYEKALAEEKYDAIKLDFSVSSPVSVSDVYVVLFVEYQAADAEETQQQVVVKSLGDLGSTPRRVTIRRGGLPPGYLLKATRIHFYTGGEEMPSSLSDRRMEIDEEKAFTYLLVQRRLKFPDGTHKPAIMWRDPRPVQLAGLSAGEWDRKRRFVVDANGRLSLEAGDPQEAYAELLAEVRYYPALRNGEPVRAVLDGTLRLVLGEP

Nearest PDB structures (foldseek):
  7k2t-assembly1_C  TM=3.810E-01  e=2.198E-02  Aquifex aeolicus VF5
  8xrx-assembly2_C  TM=4.467E-01  e=2.891E-02  Cellulosimicrobium cellulans
  8j9f-assembly1_C  TM=3.972E-01  e=8.646E-02  Paenibacillus relictisesami
  8dhe-assembly1_C  TM=4.069E-01  e=1.966E-01  Tannerella forsythia
  8cte-assembly1_X  TM=2.125E-01  e=1.762E-01  Homo sapiens

Solvent-accessible surface area (backbone atoms only — not comparable to full-atom values): 21568 Å² total; per-residue (Å²): 129,53,79,44,71,39,44,73,70,74,94,69,72,88,75,76,78,78,73,65,31,34,39,27,54,38,52,47,46,27,40,12,64,80,73,80,59,73,24,40,43,32,43,50,43,89,64,34,32,33,26,44,46,98,93,39,82,45,79,44,52,54,89,52,53,72,39,77,48,77,46,76,41,83,40,76,35,62,62,59,30,49,61,44,78,75,45,79,41,79,31,56,28,86,92,68,28,56,67,53,56,49,50,52,54,50,51,53,48,55,53,36,51,52,52,52,52,53,46,52,53,48,51,56,51,51,58,55,60,68,66,64,70,82,67,83,78,90,82,97,80,75,86,82,68,54,65,67,52,50,55,53,46,52,53,50,48,51,54,48,47,58,48,44,69,63,39,75,69,63,46,79,68,50,52,56,51,52,50,52,51,39,52,48,51,61,74,63,52,53,29,18,17,39,37,38,36,31,31,40,24,20,86,56,79,42,63,59,26,23,39,40,37,40,40,31,30,24,43,71,92,45,93,60,77,45,75,48,81,47,71,42,44,64,39,68,41,31,66,66,72,42,80,46,79,47,77,48,58,86,47,55,62,37,42,44,82,73,49,76,48,71,47,38,32,37,78,42,43,56,48,43,35,76,71,47,46,80,61,40,81,44,56,70,68,58,49,50,52,51,52,52,51,53,51,29,71,76,32,58,70,36,72,40,75,61,42,81,62,56,74,69,86,69,64,58,82,69,75,88,75,54,84,75,64,26,75,41,78,44,52,33,32,31,35,52,83,9,44,44,42,69,43,95,91,60,77,51,79,74,41,44,69,61,33,69,60,42,40,32,39,32,15,27,54,63,32,38,62,31,69,41,79,43,64,32,31,49,33,77,34,77,67,81,131

Mean predicted aligned error: 11.64 Å

Radius of gyration: 35.11 Å; Cα contacts (8 Å, |Δi|>4): 677; chains: 1; bounding box: 106×48×85 Å